Protein AF-0000000080770677 (afdb_homodimer)

Solvent-accessible surface area (backbone atoms only — not comparable to full-atom values): 28956 Å² total; per-residue (Å²): 110,49,81,38,77,68,38,96,75,40,26,32,32,39,39,75,54,50,72,69,50,50,70,29,84,78,42,31,62,56,50,53,49,45,28,56,68,29,32,24,31,37,36,45,66,43,87,73,50,76,67,52,49,50,55,54,42,46,74,69,13,48,62,37,59,55,87,62,64,89,27,30,35,90,91,40,54,39,28,30,29,37,14,67,39,67,55,94,89,34,68,68,24,43,53,79,64,57,64,48,60,33,37,57,56,59,30,42,88,75,48,47,42,28,42,34,39,36,38,72,39,58,36,98,61,61,48,30,41,37,36,28,33,18,39,56,52,44,70,67,47,55,68,68,56,53,61,71,44,60,91,26,35,28,36,16,27,51,66,47,61,38,60,38,46,77,86,47,44,69,35,25,47,49,56,47,49,53,51,42,45,69,76,49,49,65,29,79,41,57,29,65,43,68,40,84,74,70,68,44,56,24,37,55,78,30,53,56,34,39,77,42,37,56,94,47,56,62,68,56,24,49,51,50,37,52,49,52,44,54,60,55,64,33,68,93,56,41,45,73,45,75,70,46,66,20,29,32,39,37,31,32,16,70,46,30,30,34,24,35,47,71,58,50,88,95,58,49,43,30,33,41,34,34,38,19,28,61,64,129,110,48,81,39,79,69,37,98,76,40,26,31,32,39,42,75,54,51,73,70,50,50,71,29,83,79,41,32,63,56,51,54,49,47,28,56,69,27,33,24,32,38,35,45,64,44,88,72,52,75,67,52,50,50,53,54,41,48,73,69,14,46,63,38,59,54,89,62,64,90,28,31,35,90,92,40,56,39,29,31,30,39,15,68,39,67,55,94,89,34,68,70,24,42,54,80,65,55,63,48,60,32,38,56,56,60,29,41,90,74,47,47,42,28,41,34,41,35,38,71,40,58,36,98,62,61,47,31,40,37,35,27,33,19,40,55,51,43,70,68,49,54,68,68,56,55,62,71,45,61,92,26,35,29,36,16,28,51,66,48,60,37,63,38,45,77,86,48,44,68,35,27,46,48,56,46,49,52,52,42,46,69,76,51,47,66,29,78,42,57,32,67,44,68,40,82,74,70,67,44,56,23,37,54,79,31,52,57,36,40,77,43,36,55,96,46,57,63,69,57,25,49,51,51,36,52,49,50,44,53,62,54,64,33,69,94,59,40,45,72,43,73,70,49,65,22,28,33,40,37,33,31,16,70,44,30,30,33,25,33,47,70,58,49,90,93,58,49,42,30,33,41,34,34,38,20,30,61,64,130

Secondary structure (DSSP, 8-state):
-EEEE-SSSS-EEEES--HHHHHSTTTHHHHHHHHHHHSEEEE-S----HHHHHHHHHHHSEEE--S-GGGB-SS-TTEEEEE--EETTEESSBSSTT-S-B-TTTTSSS--SEEEEEEEE--SSS--EEEEEHHHHHHHS-HHHHHHHTT-EEEE-SGGGPBP-GGGTT-BHHHHHHHHHHHS--EEEESEEE-TTT--EEE---TTTEEEETTS-HHHHHHHHHHHHHHHH-GGG-EEE---TT-EEEEETTTEEEEEPPPPTT---EEEEEEEEPP-/-EEEE-SSSS-EEEES--HHHHHSTTTHHHHHHHHHHHSEEEE-S----HHHHHHHHHHHSEEE--S-GGGB-SS-TTEEEEE--EETTEESSBSSTT-S-B-TTTTSSS--SEEEEEEEE--SSS--EEEEEHHHHHHHS-HHHHHHHTT-EEEE-SGGGPBP-GGGTT-BHHHHHHHHHHHS--EEEESEEE-TTT--EEE---TTTEEEETTS-HHHHHHHHHHHHHHHH-GGG-EEE---TT-EEEEETTTEEEEEPPPPTT---EEEEEEEEPP-

Structure (mmCIF, N/CA/C/O backbone):
data_AF-0000000080770677-model_v1
#
loop_
_entity.id
_entity.type
_entity.pdbx_description
1 polymer 'Probable taurine dioxygenase'
#
loop_
_atom_site.group_PDB
_atom_site.id
_atom_site.type_symbol
_atom_site.label_atom_id
_atom_site.label_alt_id
_atom_site.label_comp_id
_atom_site.label_asym_id
_atom_site.label_entity_id
_atom_site.label_seq_id
_atom_site.pdbx_PDB_ins_code
_atom_site.Cartn_x
_atom_site.Cartn_y
_atom_site.Cartn_z
_atom_site.occupancy
_atom_site.B_iso_or_equiv
_atom_site.auth_seq_id
_atom_site.auth_comp_id
_atom_site.auth_asym_id
_atom_site.auth_atom_id
_atom_site.pdbx_PDB_model_num
ATOM 1 N N . MET A 1 1 ? 3 47.375 15.008 1 80.5 1 MET A N 1
ATOM 2 C CA . MET A 1 1 ? 2.535 46.031 15.344 1 80.5 1 MET A CA 1
ATOM 3 C C . MET A 1 1 ? 1.021 45.938 15.195 1 80.5 1 MET A C 1
ATOM 5 O O . MET A 1 1 ? 0.28 46.781 15.703 1 80.5 1 MET A O 1
ATOM 9 N N . ARG A 1 2 ? 0.581 44.969 14.328 1 88 2 ARG A N 1
ATOM 10 C CA . ARG A 1 2 ? -0.854 44.844 14.102 1 88 2 ARG A CA 1
ATOM 11 C C . ARG A 1 2 ? -1.227 43.375 13.875 1 88 2 ARG A C 1
ATOM 13 O O . ARG A 1 2 ? -0.541 42.656 13.141 1 88 2 ARG A O 1
ATOM 20 N N . PHE A 1 3 ? -2.203 43.031 14.609 1 91.75 3 PHE A N 1
ATOM 21 C CA . PHE A 1 3 ? -2.838 41.75 14.312 1 91.75 3 PHE A CA 1
ATOM 22 C C . PHE A 1 3 ? -3.947 41.906 13.281 1 91.75 3 PHE A C 1
ATOM 24 O O . PHE A 1 3 ? -4.781 42.812 13.398 1 91.75 3 PHE A O 1
ATOM 31 N N . ASN A 1 4 ? -3.904 41.094 12.242 1 94.12 4 ASN A N 1
ATOM 32 C CA . ASN A 1 4 ? -4.93 41.125 11.203 1 94.12 4 ASN A CA 1
ATOM 33 C C . ASN A 1 4 ? -5.488 39.719 10.945 1 94.12 4 ASN A C 1
ATOM 35 O O . ASN A 1 4 ? -4.727 38.781 10.797 1 94.12 4 ASN A O 1
ATOM 39 N N . PRO A 1 5 ? -6.801 39.688 10.906 1 94.25 5 PRO A N 1
ATOM 40 C CA . PRO A 1 5 ? -7.355 38.406 10.531 1 94.25 5 PRO A CA 1
ATOM 41 C C . PRO A 1 5 ? -6.93 37.969 9.133 1 94.25 5 PRO A C 1
ATOM 43 O O . PRO A 1 5 ? -6.828 38.781 8.219 1 94.25 5 PRO A O 1
ATOM 46 N N . LEU A 1 6 ? -6.598 36.688 8.945 1 94.69 6 LEU A N 1
ATOM 47 C CA . LEU A 1 6 ? -6.148 36.156 7.664 1 94.69 6 LEU A CA 1
ATOM 48 C C . LEU A 1 6 ? -7.328 35.656 6.844 1 94.69 6 LEU A C 1
ATOM 50 O O . LEU A 1 6 ? -7.402 35.906 5.637 1 94.69 6 LEU A O 1
ATOM 54 N N . PHE A 1 7 ? -8.164 34.938 7.445 1 93.38 7 PHE A N 1
ATOM 55 C CA . PHE A 1 7 ? -9.305 34.25 6.84 1 93.38 7 PHE A CA 1
ATOM 56 C C . PHE A 1 7 ? -10.461 34.156 7.828 1 93.38 7 PHE A C 1
ATOM 58 O O . PHE A 1 7 ? -10.242 34.125 9.039 1 93.38 7 PHE A O 1
ATOM 65 N N . PRO A 1 8 ? -11.672 34.125 7.383 1 93.62 8 PRO A N 1
ATOM 66 C CA . PRO A 1 8 ? -12.82 34.125 8.297 1 93.62 8 PRO A CA 1
ATOM 67 C C . PRO A 1 8 ? -12.805 32.969 9.289 1 93.62 8 PRO A C 1
ATOM 69 O O . PRO A 1 8 ? -13.258 33.125 10.43 1 93.62 8 PRO A O 1
ATOM 72 N N . THR A 1 9 ? -12.273 31.875 8.922 1 95.81 9 THR A N 1
ATOM 73 C CA . THR A 1 9 ? -12.453 30.688 9.758 1 95.81 9 THR A CA 1
ATOM 74 C C . THR A 1 9 ? -11.141 30.297 10.445 1 95.81 9 THR A C 1
ATOM 76 O O . THR A 1 9 ? -11.117 29.438 11.32 1 95.81 9 THR A O 1
ATOM 79 N N . ILE A 1 10 ? -9.984 30.984 9.977 1 97.94 10 ILE A N 1
ATOM 80 C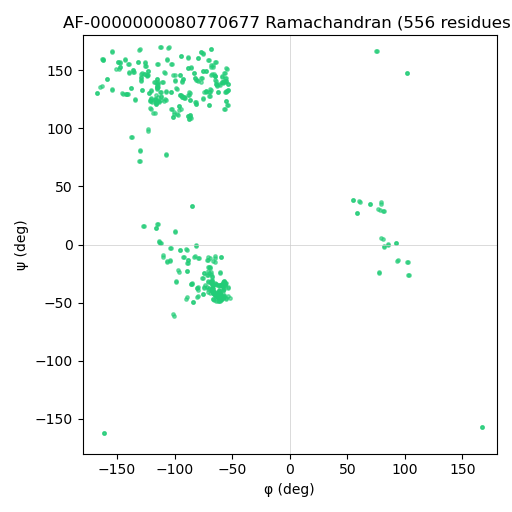 CA . ILE A 1 10 ? -8.734 30.516 10.555 1 97.94 10 ILE A CA 1
ATOM 81 C C . ILE A 1 10 ? -7.637 31.547 10.32 1 97.94 10 ILE A C 1
ATOM 83 O O . ILE A 1 10 ? -7.578 32.188 9.258 1 97.94 10 ILE A O 1
ATOM 87 N N . GLY A 1 11 ? -6.879 31.781 11.359 1 98.12 11 GLY A N 1
ATOM 88 C CA . GLY A 1 11 ? -5.594 32.406 11.164 1 98.12 11 GLY A CA 1
ATOM 89 C C . GLY A 1 11 ? -5.602 33.906 11.508 1 98.12 11 GLY A C 1
ATOM 90 O O . GLY A 1 11 ? -6.625 34.562 11.367 1 98.12 11 GLY A O 1
ATOM 91 N N . THR A 1 12 ? -4.559 34.344 11.953 1 97.69 12 THR A N 1
ATOM 92 C CA . THR A 1 12 ? -4.25 35.75 12.18 1 97.69 12 THR A CA 1
ATOM 93 C C . THR A 1 12 ? -2.809 36.062 11.781 1 97.69 12 THR A C 1
ATOM 95 O O . THR A 1 12 ? -1.955 35.188 11.789 1 97.69 12 THR A O 1
ATOM 98 N N . GLU A 1 13 ? -2.6 37.25 11.328 1 97.25 13 GLU A N 1
ATOM 99 C CA . GLU A 1 13 ? -1.287 37.688 10.875 1 97.25 13 GLU A CA 1
ATOM 100 C C . GLU A 1 13 ? -0.739 38.781 11.773 1 97.25 13 GLU A C 1
ATOM 102 O O . GLU A 1 13 ? -1.49 39.656 12.227 1 97.25 13 GLU A O 1
ATOM 107 N N . LEU A 1 14 ? 0.5 38.688 12.062 1 96.62 14 LEU A N 1
ATOM 108 C CA . LEU A 1 14 ? 1.228 39.75 12.773 1 96.62 14 LEU A CA 1
ATOM 109 C C . LEU A 1 14 ? 2.318 40.344 11.898 1 96.62 14 LEU A C 1
ATOM 111 O O . LEU A 1 14 ? 3.119 39.594 11.305 1 96.62 14 LEU A O 1
ATOM 115 N N . THR A 1 15 ? 2.326 41.656 11.781 1 94.88 15 THR A N 1
ATOM 116 C CA . THR A 1 15 ? 3.33 42.375 10.992 1 94.88 15 THR A CA 1
ATOM 117 C C . THR A 1 15 ? 4.016 43.438 11.828 1 94.88 15 THR A C 1
ATOM 119 O O . THR A 1 15 ? 3.504 43.844 12.875 1 94.88 15 THR A O 1
ATOM 122 N N . GLY A 1 16 ? 5.207 43.812 11.414 1 92.75 16 GLY A N 1
ATOM 123 C CA . GLY A 1 16 ? 5.883 44.969 12.008 1 92.75 16 GLY A CA 1
ATOM 124 C C . GLY A 1 16 ? 6.574 44.656 13.32 1 92.75 16 GLY A C 1
ATOM 125 O O . GLY A 1 16 ? 6.621 45.469 14.219 1 92.75 16 GLY A O 1
ATOM 126 N N . VAL A 1 17 ? 6.988 43.438 13.445 1 95 17 VAL A N 1
ATOM 127 C CA . VAL A 1 17 ? 7.645 43.031 14.688 1 95 17 VAL A CA 1
ATOM 128 C C . VAL A 1 17 ? 9.008 42.438 14.383 1 95 17 VAL A C 1
ATOM 130 O O . VAL A 1 17 ? 9.242 41.906 13.281 1 95 17 VAL A O 1
ATOM 133 N N . THR A 1 18 ? 9.852 42.562 15.375 1 93.44 18 THR A N 1
ATOM 134 C CA . THR A 1 18 ? 11.156 41.906 15.32 1 93.44 18 THR A CA 1
ATOM 135 C C . THR A 1 18 ? 11.195 40.688 16.234 1 93.44 18 THR A C 1
ATOM 137 O O . THR A 1 18 ? 10.266 40.438 17 1 93.44 18 THR A O 1
ATOM 140 N N . PHE A 1 19 ? 12.234 39.938 16.062 1 94.38 19 PHE A N 1
ATOM 141 C CA . PHE A 1 19 ? 12.477 38.812 16.938 1 94.38 19 PHE A CA 1
ATOM 142 C C . PHE A 1 19 ? 12.43 39.219 18.406 1 94.38 19 PHE A C 1
ATOM 144 O O . PHE A 1 19 ? 11.781 38.531 19.219 1 94.38 19 PHE A O 1
ATOM 151 N N . ASN A 1 20 ? 13.07 40.281 18.688 1 92.88 20 ASN A N 1
ATOM 152 C CA . ASN A 1 20 ? 13.141 40.75 20.078 1 92.88 20 ASN A CA 1
ATOM 153 C C . ASN A 1 20 ? 11.773 41.188 20.578 1 92.88 20 ASN A C 1
ATOM 155 O O . ASN A 1 20 ? 11.453 41 21.766 1 92.88 20 ASN A O 1
ATOM 159 N N . ASP A 1 21 ? 11.008 41.75 19.672 1 93.25 21 ASP A N 1
ATOM 160 C CA . ASP A 1 21 ? 9.656 42.125 20.062 1 93.25 21 ASP A CA 1
ATOM 161 C C . ASP A 1 21 ? 8.836 40.906 20.484 1 93.25 21 ASP A C 1
ATOM 163 O O . ASP A 1 21 ? 8.125 40.969 21.484 1 93.25 21 ASP A O 1
ATOM 167 N N . ILE A 1 22 ? 8.984 39.875 19.766 1 92.62 22 ILE A N 1
ATOM 168 C CA . ILE A 1 22 ? 8.195 38.656 19.938 1 92.62 22 ILE A CA 1
ATOM 169 C C . ILE A 1 22 ? 8.555 38 21.266 1 92.62 22 ILE A C 1
ATOM 171 O O . ILE A 1 22 ? 7.684 37.469 21.953 1 92.62 22 ILE A O 1
ATOM 175 N N . LEU A 1 23 ? 9.781 38.125 21.625 1 91.25 23 LEU A N 1
ATOM 176 C CA . LEU A 1 23 ? 10.25 37.438 22.844 1 91.25 23 LEU A CA 1
ATOM 177 C C . LEU A 1 23 ? 9.906 38.25 24.078 1 91.25 23 LEU A C 1
ATOM 179 O O . LEU A 1 23 ? 10.031 37.75 25.203 1 91.25 23 LEU A O 1
ATOM 183 N N . SER A 1 24 ? 9.492 39.406 23.828 1 90.88 24 SER A N 1
ATOM 184 C CA . SER A 1 24 ? 9.227 40.281 24.969 1 90.88 24 SER A CA 1
ATOM 185 C C . SER A 1 24 ? 8.016 39.781 25.766 1 90.88 24 SER A C 1
ATOM 187 O O . SER A 1 24 ? 7.09 39.188 25.188 1 90.88 24 SER A O 1
ATOM 189 N N . ASP A 1 25 ? 8.016 40.125 27 1 91 25 ASP A N 1
ATOM 190 C CA . ASP A 1 25 ? 6.934 39.719 27.906 1 91 25 ASP A CA 1
ATOM 191 C C . ASP A 1 25 ? 5.648 40.469 27.578 1 91 25 ASP A C 1
ATOM 193 O O . ASP A 1 25 ? 4.559 40.062 27.984 1 91 25 ASP A O 1
ATOM 197 N N . ALA A 1 26 ? 5.855 41.5 26.906 1 90.88 26 ALA A N 1
ATOM 198 C CA . ALA A 1 26 ? 4.691 42.344 26.578 1 90.88 26 ALA A CA 1
ATOM 199 C C . ALA A 1 26 ? 3.92 41.75 25.406 1 90.88 26 ALA A C 1
ATOM 201 O O . ALA A 1 26 ? 2.686 41.75 25.391 1 90.88 26 ALA A O 1
ATOM 202 N N . LEU A 1 27 ? 4.602 41.219 24.422 1 93 27 LEU A N 1
ATOM 203 C CA . LEU A 1 27 ? 3.945 40.844 23.172 1 93 27 LEU A CA 1
ATOM 204 C C . LEU A 1 27 ? 3.643 39.344 23.156 1 93 27 LEU A C 1
ATOM 206 O O . LEU A 1 27 ? 2.613 38.906 22.609 1 93 27 LEU A O 1
ATOM 210 N N . PHE A 1 28 ? 4.422 38.531 23.766 1 94.56 28 PHE A N 1
ATOM 211 C CA . PHE A 1 28 ? 4.324 37.094 23.594 1 94.56 28 PHE A CA 1
ATOM 212 C C . PHE A 1 28 ? 2.967 36.594 24.078 1 94.56 28 PHE A C 1
ATOM 214 O O . PHE A 1 28 ? 2.328 35.781 23.391 1 94.56 28 PHE A O 1
ATOM 221 N N . PRO A 1 29 ? 2.502 37.031 25.25 1 94.38 29 PRO A N 1
ATOM 222 C CA . PRO A 1 29 ? 1.19 36.562 25.672 1 94.38 29 PRO A CA 1
ATOM 223 C C . PRO A 1 29 ? 0.093 36.844 24.656 1 94.38 29 PRO A C 1
ATOM 225 O O . PRO A 1 29 ? -0.833 36.031 24.5 1 94.38 29 PRO A O 1
ATOM 228 N N . GLU A 1 30 ? 0.186 37.906 23.953 1 94.56 30 GLU A N 1
ATOM 229 C CA . GLU A 1 30 ? -0.789 38.219 22.922 1 94.56 30 GLU A CA 1
ATOM 230 C C . GLU A 1 30 ? -0.667 37.281 21.719 1 94.56 30 GLU A C 1
ATOM 232 O O . GLU A 1 30 ? -1.675 36.875 21.141 1 94.56 30 GLU A O 1
ATOM 237 N N . LEU A 1 31 ? 0.555 36.938 21.406 1 95.25 31 LEU A N 1
ATOM 238 C CA . LEU A 1 31 ? 0.807 36.031 20.328 1 95.25 31 LEU A CA 1
ATOM 239 C C . LEU A 1 31 ? 0.255 34.625 20.656 1 95.25 31 LEU A C 1
ATOM 241 O O . LEU A 1 31 ? -0.402 34 19.812 1 95.25 31 LEU A O 1
ATOM 245 N N . ASP A 1 32 ? 0.579 34.25 21.797 1 95.25 32 ASP A N 1
ATOM 246 C CA . ASP A 1 32 ? 0.109 32.969 22.266 1 95.25 32 ASP A CA 1
ATOM 247 C C . ASP A 1 32 ? -1.416 32.875 22.25 1 95.25 32 ASP A C 1
ATOM 249 O O . ASP A 1 32 ? -1.993 31.906 21.781 1 95.25 32 ASP A O 1
ATOM 253 N N . HIS A 1 33 ? -2.01 33.906 22.75 1 95.31 33 HIS A N 1
ATOM 254 C CA . HIS A 1 33 ? -3.467 33.969 22.766 1 95.31 33 HIS A CA 1
ATOM 255 C C . HIS A 1 33 ? -4.035 33.969 21.344 1 95.31 33 HIS A C 1
ATOM 257 O O . HIS A 1 33 ? -5.012 33.25 21.078 1 95.31 33 HIS A O 1
ATOM 263 N N . ALA A 1 34 ? -3.406 34.719 20.438 1 95.81 34 ALA A N 1
ATOM 264 C CA . ALA A 1 34 ? -3.855 34.75 19.047 1 95.81 34 ALA A CA 1
ATOM 265 C C . ALA A 1 34 ? -3.783 33.375 18.391 1 95.81 34 ALA A C 1
ATOM 267 O O . ALA A 1 34 ? -4.715 32.969 17.703 1 95.81 34 ALA A O 1
ATOM 268 N N . LEU A 1 35 ? -2.736 32.688 18.625 1 97.06 35 LEU A N 1
ATOM 269 C CA . LEU A 1 35 ? -2.57 31.328 18.094 1 97.06 35 LEU A CA 1
ATOM 270 C C . LEU A 1 35 ? -3.656 30.406 18.625 1 97.06 35 LEU A C 1
ATOM 272 O O . LEU A 1 35 ? -4.312 29.703 17.844 1 97.06 35 LEU A O 1
ATOM 276 N N . ARG A 1 36 ? -3.875 30.422 19.891 1 96.44 36 ARG A N 1
ATOM 277 C CA . ARG A 1 36 ? -4.828 29.531 20.531 1 96.44 36 ARG A CA 1
ATOM 278 C C . ARG A 1 36 ? -6.25 29.812 20.062 1 96.44 36 ARG A C 1
ATOM 280 O O . ARG A 1 36 ? -7.035 28.875 19.859 1 96.44 36 ARG A O 1
ATOM 287 N N . GLN A 1 37 ? -6.5 31.031 19.797 1 95.19 37 GLN A N 1
ATOM 288 C CA . GLN A 1 37 ? -7.863 31.422 19.438 1 95.19 37 GLN A CA 1
ATOM 289 C C . GLN A 1 37 ? -8.117 31.219 17.938 1 95.19 37 GLN A C 1
ATOM 291 O O . GLN A 1 37 ? -9.219 30.875 17.531 1 95.19 37 GLN A O 1
ATOM 296 N N . HIS A 1 38 ? -7.055 31.422 17.125 1 97.56 38 HIS A N 1
ATOM 297 C CA . HIS A 1 38 ? -7.281 31.469 15.688 1 97.56 38 HIS A CA 1
ATOM 298 C C . HIS A 1 38 ? -6.641 30.281 14.992 1 97.56 38 HIS A C 1
ATOM 300 O O . HIS A 1 38 ? -6.695 30.172 13.766 1 97.56 38 HIS A O 1
ATOM 306 N N . GLN A 1 39 ? -6.027 29.391 15.641 1 98.56 39 GLN A N 1
ATOM 307 C CA . GLN A 1 39 ? -5.57 28.078 15.195 1 98.56 39 GLN A CA 1
ATOM 308 C C . GLN A 1 39 ? -4.305 28.203 14.359 1 98.56 39 GLN A C 1
ATOM 310 O O . GLN A 1 39 ? -3.547 27.234 14.227 1 98.56 39 GLN A O 1
ATOM 315 N N . LEU A 1 40 ? -4.055 29.344 13.734 1 98.75 40 LEU A N 1
ATOM 316 C CA . LEU A 1 40 ? -2.91 29.625 12.875 1 98.75 40 LEU A CA 1
ATOM 317 C C . LEU A 1 40 ? -2.416 31.047 13.07 1 98.75 40 LEU A C 1
ATOM 319 O O . LEU A 1 40 ? -3.215 31.984 13.078 1 98.75 40 LEU A O 1
ATOM 323 N N . LEU A 1 41 ? -1.146 31.203 13.281 1 98.56 41 LEU A N 1
ATOM 324 C CA . LEU A 1 41 ? -0.491 32.5 13.383 1 98.56 41 LEU A CA 1
ATOM 325 C C . LEU A 1 41 ? 0.603 32.656 12.328 1 98.56 41 LEU A C 1
ATOM 327 O O . LEU A 1 41 ? 1.484 31.781 12.227 1 98.56 41 LEU A O 1
ATOM 331 N N . VAL A 1 42 ? 0.473 33.688 11.555 1 98.5 42 VAL A N 1
ATOM 332 C CA . VAL A 1 42 ? 1.479 34.031 10.555 1 98.5 42 VAL A CA 1
ATOM 333 C C . VAL A 1 42 ? 2.217 35.281 10.977 1 98.5 42 VAL A C 1
ATOM 335 O O . VAL A 1 42 ? 1.59 36.312 11.242 1 98.5 42 VAL A O 1
ATOM 338 N N . ILE A 1 43 ? 3.492 35.188 11.078 1 97.69 43 ILE A N 1
ATOM 339 C CA . ILE A 1 43 ? 4.32 36.375 11.344 1 97.69 43 ILE A CA 1
ATOM 340 C C . ILE A 1 43 ? 5.172 36.688 10.117 1 97.69 43 ILE A C 1
ATOM 342 O O . ILE A 1 43 ? 5.926 35.844 9.641 1 97.69 43 ILE A O 1
ATOM 346 N N . ARG A 1 44 ? 5.078 37.906 9.711 1 95.81 44 ARG A N 1
ATOM 347 C CA . ARG A 1 44 ? 5.707 38.281 8.453 1 95.81 44 ARG A CA 1
ATOM 348 C C . ARG A 1 44 ? 7.035 39 8.688 1 95.81 44 ARG A C 1
ATOM 350 O O . ARG A 1 44 ? 7.188 39.719 9.68 1 95.81 44 ARG A O 1
ATOM 357 N N . GLY A 1 45 ? 7.957 38.75 7.77 1 92.81 45 GLY A N 1
ATOM 358 C CA . GLY A 1 45 ? 9.125 39.625 7.613 1 92.81 45 GLY A CA 1
ATOM 359 C C . GLY A 1 45 ? 10.188 39.375 8.664 1 92.81 45 GLY A C 1
ATOM 360 O O . GLY A 1 45 ? 10.883 40.312 9.078 1 92.81 45 GLY A O 1
ATOM 361 N N . LEU A 1 46 ? 10.281 38.188 9.141 1 95.69 46 LEU A N 1
ATOM 362 C CA . LEU A 1 46 ? 11.305 37.875 10.125 1 95.69 46 LEU A CA 1
ATOM 363 C C . LEU A 1 46 ? 12.617 37.5 9.453 1 95.69 46 LEU A C 1
ATOM 365 O O . LEU A 1 46 ? 12.633 37.125 8.273 1 95.69 46 LEU A O 1
ATOM 369 N N . GLN A 1 47 ? 13.688 37.75 10.156 1 95.44 47 GLN A N 1
ATOM 370 C CA . GLN A 1 47 ? 15.016 37.25 9.82 1 95.44 47 GLN A CA 1
ATOM 371 C C . GLN A 1 47 ? 15.602 36.438 10.977 1 95.44 47 GLN A C 1
ATOM 373 O O . GLN A 1 47 ? 16.219 37 11.883 1 95.44 47 GLN A O 1
ATOM 378 N N . LEU A 1 48 ? 15.438 35.094 10.828 1 96.56 48 LEU A N 1
ATOM 379 C CA . LEU A 1 48 ? 15.781 34.25 11.969 1 96.56 48 LEU A CA 1
ATOM 380 C C . LEU A 1 48 ? 16.938 33.312 11.633 1 96.56 48 LEU A C 1
ATOM 382 O O . LEU A 1 48 ? 17 32.781 10.516 1 96.56 48 LEU A O 1
ATOM 386 N N . THR A 1 49 ? 17.797 33.188 12.617 1 94.56 49 THR A N 1
ATOM 387 C CA . THR A 1 49 ? 18.688 32.031 12.602 1 94.56 49 THR A CA 1
ATOM 388 C C . THR A 1 49 ? 17.969 30.781 13.102 1 94.56 49 THR A C 1
ATOM 390 O O . THR A 1 49 ? 16.906 30.875 13.719 1 94.56 49 THR A O 1
ATOM 393 N N . PRO A 1 50 ? 18.531 29.625 12.766 1 94.62 50 PRO A N 1
ATOM 394 C CA . PRO A 1 50 ? 17.922 28.406 13.32 1 94.62 50 PRO A CA 1
ATOM 395 C C . PRO A 1 50 ? 17.797 28.453 14.844 1 94.62 50 PRO A C 1
ATOM 397 O O . PRO A 1 50 ? 16.797 28 15.391 1 94.62 50 PRO A O 1
ATOM 400 N N . GLU A 1 51 ? 18.812 29.047 15.461 1 94.12 51 GLU A N 1
ATOM 401 C CA . GLU A 1 51 ? 18.781 29.156 16.922 1 94.12 51 GLU A CA 1
ATOM 402 C C . GLU A 1 51 ? 17.641 30.047 17.375 1 94.12 51 GLU A C 1
ATOM 404 O O . GLU A 1 51 ? 16.969 29.75 18.375 1 94.12 51 GLU A O 1
ATOM 409 N N . GLN A 1 52 ? 17.453 31.078 16.688 1 95.62 52 GLN A N 1
ATOM 410 C CA . GLN A 1 52 ? 16.375 32 17.047 1 95.62 52 GLN A CA 1
ATOM 411 C C . GLN A 1 52 ? 15.008 31.375 16.828 1 95.62 52 GLN A C 1
ATOM 413 O O . GLN A 1 52 ? 14.078 31.578 17.609 1 95.62 52 GLN A O 1
ATOM 418 N N . GLN A 1 53 ? 14.859 30.625 15.742 1 96.19 53 GLN A N 1
ATOM 419 C CA . GLN A 1 53 ? 13.617 29.891 15.516 1 96.19 53 GLN A CA 1
ATOM 420 C C . GLN A 1 53 ? 13.312 28.953 16.688 1 96.19 53 GLN A C 1
ATOM 422 O O . GLN A 1 53 ? 12.18 28.906 17.156 1 96.19 53 GLN A O 1
ATOM 427 N N . LEU A 1 54 ? 14.336 28.281 17.125 1 95.31 54 LEU A N 1
ATOM 428 C CA . LEU A 1 54 ? 14.164 27.328 18.219 1 95.31 54 LEU A CA 1
ATOM 429 C C . LEU A 1 54 ? 13.812 28.047 19.516 1 95.31 54 LEU A C 1
ATOM 431 O O . LEU A 1 54 ? 13.016 27.547 20.312 1 95.31 54 LEU A O 1
ATOM 435 N N . LEU A 1 55 ? 14.422 29.172 19.719 1 94.62 55 LEU A N 1
ATOM 436 C CA . LEU A 1 55 ? 14.094 29.953 20.906 1 94.62 55 LEU A CA 1
ATOM 437 C C . LEU A 1 55 ? 12.625 30.359 20.891 1 94.62 55 LEU A C 1
ATOM 439 O O . LEU A 1 55 ? 11.961 30.312 21.938 1 94.62 55 LEU A O 1
ATOM 443 N N . LEU A 1 56 ? 12.203 30.766 19.719 1 95 56 LEU A N 1
ATOM 444 C CA . LEU A 1 56 ? 10.789 31.109 19.594 1 95 56 LEU A CA 1
ATOM 445 C C . LEU A 1 56 ? 9.914 29.891 19.844 1 95 56 LEU A C 1
ATOM 447 O O . LEU A 1 56 ? 8.898 29.984 20.547 1 95 56 LEU A O 1
ATOM 451 N N . ALA A 1 57 ? 10.281 28.766 19.297 1 95.88 57 ALA A N 1
ATOM 452 C CA . ALA A 1 57 ? 9.531 27.531 19.484 1 95.88 57 ALA A CA 1
ATOM 453 C C . ALA A 1 57 ? 9.43 27.188 20.969 1 95.88 57 ALA A C 1
ATOM 455 O O . ALA A 1 57 ? 8.367 26.766 21.438 1 95.88 57 ALA A O 1
ATOM 456 N N . ARG A 1 58 ? 10.445 27.422 21.703 1 94.25 58 ARG A N 1
ATOM 457 C CA . ARG A 1 58 ? 10.508 27.078 23.125 1 94.25 58 ARG A CA 1
ATOM 458 C C . ARG A 1 58 ? 9.562 27.938 23.938 1 94.25 58 ARG A C 1
ATOM 460 O O . ARG A 1 58 ? 9.156 27.562 25.031 1 94.25 58 ARG A O 1
ATOM 467 N N . LYS A 1 59 ? 9.273 29.109 23.391 1 94.44 59 LYS A N 1
ATOM 468 C CA . LYS A 1 59 ? 8.305 29.953 24.078 1 94.44 59 LYS A CA 1
ATOM 469 C C . LYS A 1 59 ? 6.91 29.328 24.031 1 94.44 59 LYS A C 1
ATOM 471 O O . LYS A 1 59 ? 6.105 29.516 24.953 1 94.44 59 LYS A O 1
ATOM 476 N N . PHE A 1 60 ? 6.664 28.609 22.969 1 94.38 60 PHE A N 1
ATOM 477 C CA . PHE A 1 60 ? 5.344 28.016 22.797 1 94.38 60 PHE A CA 1
ATOM 478 C C . PHE A 1 60 ? 5.281 26.641 23.438 1 94.38 60 PHE A C 1
ATOM 480 O O . PHE A 1 60 ? 4.195 26.141 23.734 1 94.38 60 PHE A O 1
ATOM 487 N N . GLY A 1 61 ? 6.395 25.984 23.625 1 94.62 61 GLY A N 1
ATOM 488 C CA . GLY A 1 61 ? 6.484 24.656 24.172 1 94.62 61 GLY A CA 1
ATOM 489 C C . GLY A 1 61 ? 7.848 24.016 23.984 1 94.62 61 GLY A C 1
ATOM 490 O O . GLY A 1 61 ? 8.859 24.719 23.906 1 94.62 61 GLY A O 1
ATOM 491 N N . HIS A 1 62 ? 7.84 22.688 24.031 1 93.06 62 HIS A N 1
ATOM 492 C CA . HIS A 1 62 ? 9.094 21.953 23.938 1 93.06 62 HIS A CA 1
ATOM 493 C C . HIS A 1 62 ? 9.281 21.391 22.531 1 93.06 62 H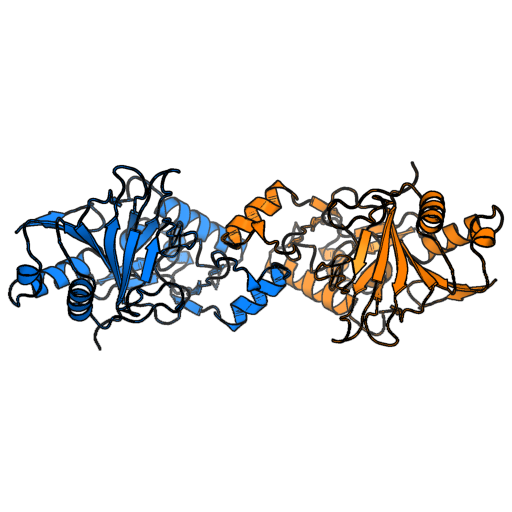IS A C 1
ATOM 495 O O . HIS A 1 62 ? 8.586 20.453 22.125 1 93.06 62 HIS A O 1
ATOM 501 N N . PRO A 1 63 ? 10.25 21.969 21.812 1 93 63 PRO A N 1
ATOM 502 C CA . PRO A 1 63 ? 10.531 21.375 20.484 1 93 63 PRO A CA 1
ATOM 503 C C . PRO A 1 63 ? 11.062 19.953 20.578 1 93 63 PRO A C 1
ATOM 505 O O . PRO A 1 63 ? 11.906 19.656 21.438 1 93 63 PRO A O 1
ATOM 508 N N . ILE A 1 64 ? 10.578 19.094 19.703 1 85.62 64 ILE A N 1
ATOM 509 C CA . ILE A 1 64 ? 11.016 17.703 19.703 1 85.62 64 ILE A CA 1
ATOM 510 C C . ILE A 1 64 ? 11.57 17.344 18.312 1 85.62 64 ILE A C 1
ATOM 512 O O . ILE A 1 64 ? 11.109 17.859 17.297 1 85.62 64 ILE A O 1
ATOM 516 N N . PRO A 1 65 ? 12.594 16.469 18.438 1 78.06 65 PRO A N 1
ATOM 517 C CA . PRO A 1 65 ? 13.164 16.062 17.141 1 78.06 65 PRO A CA 1
ATOM 518 C C . PRO A 1 65 ? 12.18 15.258 16.297 1 78.06 65 PRO A C 1
ATOM 520 O O . PRO A 1 65 ? 11.336 14.539 16.844 1 78.06 65 PRO A O 1
ATOM 523 N N . PHE A 1 66 ? 12.359 15.508 15.039 1 69.25 66 PHE A N 1
ATOM 524 C CA . PHE A 1 66 ? 11.594 14.711 14.086 1 69.25 66 PHE A CA 1
ATOM 525 C C . PHE A 1 66 ? 12.07 13.258 14.102 1 69.25 66 PHE A C 1
ATOM 527 O O . PHE A 1 66 ? 13.258 12.992 14.32 1 69.25 66 PHE A O 1
ATOM 534 N N . VAL A 1 67 ? 11.242 12.391 13.914 1 59.31 67 VAL A N 1
ATOM 535 C CA . VAL A 1 67 ? 11.5 10.969 14.062 1 59.31 67 VAL A CA 1
ATOM 536 C C . VAL A 1 67 ? 12.578 10.531 13.07 1 59.31 67 VAL A C 1
ATOM 538 O O . VAL A 1 67 ? 13.438 9.711 13.406 1 59.31 67 VAL A O 1
ATOM 541 N N . MET A 1 68 ? 12.5 11.086 11.867 1 62.41 68 MET A N 1
ATOM 542 C CA . MET A 1 68 ? 13.492 10.711 10.867 1 62.41 68 MET A CA 1
ATOM 543 C C . MET A 1 68 ? 14.727 11.602 10.961 1 62.41 68 MET A C 1
ATOM 545 O O . MET A 1 68 ? 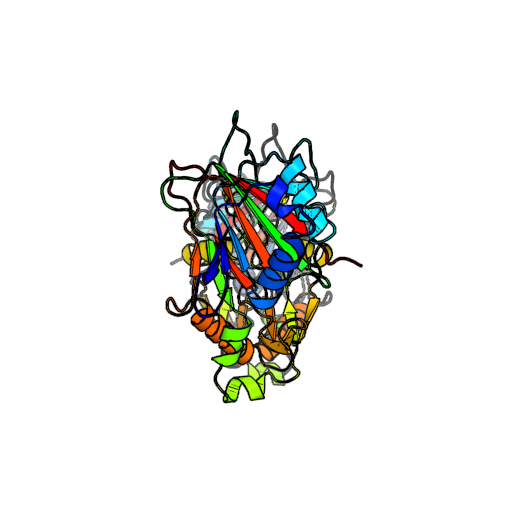14.719 12.727 10.461 1 62.41 68 MET A O 1
ATOM 549 N N . SER A 1 69 ? 15.766 11.078 11.375 1 67.62 69 SER A N 1
ATOM 550 C CA . SER A 1 69 ? 16.953 11.844 11.719 1 67.62 69 SER A CA 1
ATOM 551 C C . SER A 1 69 ? 17.641 12.391 10.469 1 67.62 69 SER A C 1
ATOM 553 O O . SER A 1 69 ? 18.328 13.414 10.523 1 67.62 69 SER A O 1
ATOM 555 N N . ARG A 1 70 ? 17.453 11.727 9.391 1 64.69 70 ARG A N 1
ATOM 556 C CA . ARG A 1 70 ? 18.172 12.094 8.172 1 64.69 70 ARG A CA 1
ATOM 557 C C . ARG A 1 70 ? 17.75 13.484 7.695 1 64.69 70 ARG A C 1
ATOM 559 O O . ARG A 1 70 ? 18.453 14.109 6.906 1 64.69 70 ARG A O 1
ATOM 566 N N . TYR A 1 71 ? 16.719 13.984 8.273 1 72.25 71 TYR A N 1
ATOM 567 C CA . TYR A 1 71 ? 16.234 15.258 7.766 1 72.25 71 TYR A CA 1
ATOM 568 C C . TYR A 1 71 ? 16.391 16.359 8.805 1 72.25 71 TYR A C 1
ATOM 570 O O . TYR A 1 71 ? 15.805 17.438 8.672 1 72.25 71 TYR A O 1
ATOM 578 N N . HIS A 1 72 ? 17.188 16.062 9.695 1 80.25 72 HIS A N 1
ATOM 579 C CA . HIS A 1 72 ? 17.484 17.047 10.727 1 80.25 72 HIS A CA 1
ATOM 580 C C . HIS A 1 72 ? 18.422 18.125 10.211 1 80.25 72 HIS A C 1
ATOM 582 O O . HIS A 1 72 ? 19.312 17.844 9.414 1 80.25 72 HIS A O 1
ATOM 588 N N . HIS A 1 73 ? 18.109 19.25 10.703 1 84.88 73 HIS A N 1
ATOM 589 C CA . HIS A 1 73 ? 19.141 20.266 10.578 1 84.88 73 HIS A CA 1
ATOM 590 C C . HIS A 1 73 ? 20.469 19.797 11.172 1 84.88 73 HIS A C 1
ATOM 592 O O . HIS A 1 73 ? 20.484 19.188 12.242 1 84.88 73 HIS A O 1
ATOM 598 N N . PRO A 1 74 ? 21.484 19.984 10.43 1 81.19 74 PRO A N 1
ATOM 599 C CA . PRO A 1 74 ? 22.766 19.422 10.867 1 81.19 74 PRO A CA 1
ATOM 600 C C . PRO A 1 74 ? 23.172 19.891 12.258 1 81.19 74 PRO A C 1
ATOM 602 O O . PRO A 1 74 ? 23.734 19.125 13.031 1 81.19 74 PRO A O 1
ATOM 605 N N . ASP A 1 75 ? 22.875 21.109 12.648 1 85.56 75 ASP A N 1
ATOM 606 C CA . ASP A 1 75 ? 23.344 21.672 13.914 1 85.56 75 ASP A CA 1
ATOM 607 C C . ASP A 1 75 ? 22.219 21.703 14.953 1 85.56 75 ASP A C 1
ATOM 609 O O . ASP A 1 75 ? 22.484 21.891 16.141 1 85.56 75 ASP A O 1
ATOM 613 N N . HIS A 1 76 ? 21.031 21.516 14.477 1 89.69 76 HIS A N 1
ATOM 614 C CA . HIS A 1 76 ? 19.859 21.594 15.359 1 89.69 76 HIS A CA 1
ATOM 615 C C . HIS A 1 76 ? 18.875 20.469 15.078 1 89.69 76 HIS A C 1
ATOM 617 O O . HIS A 1 76 ? 17.891 20.656 14.359 1 89.69 76 HIS A O 1
ATOM 623 N N . PRO A 1 77 ? 19 19.391 15.781 1 85.25 77 PRO A N 1
ATOM 624 C CA . PRO A 1 77 ? 18.203 18.203 15.492 1 85.25 77 PRO A CA 1
ATOM 625 C C . PRO A 1 77 ? 16.703 18.406 15.719 1 85.25 77 PRO A C 1
ATOM 627 O O . PRO A 1 77 ? 15.883 17.656 15.188 1 85.25 77 PRO A O 1
ATOM 630 N N . GLU A 1 78 ? 16.375 19.422 16.391 1 89.94 78 GLU A N 1
ATOM 631 C CA . GLU A 1 78 ? 14.969 19.688 16.641 1 89.94 78 GLU A CA 1
ATOM 632 C C . GLU A 1 78 ? 14.305 20.312 15.414 1 89.94 78 GLU A C 1
ATOM 634 O O . GLU A 1 78 ? 13.07 20.391 15.344 1 89.94 78 GLU A O 1
ATOM 639 N N . LEU A 1 79 ? 15.164 20.703 14.5 1 91.75 79 LEU A N 1
ATOM 640 C CA . LEU A 1 79 ? 14.633 21.266 13.258 1 91.75 79 LEU A CA 1
ATOM 641 C C . LEU A 1 79 ? 14.719 20.25 12.125 1 91.75 79 LEU A C 1
ATOM 643 O O . LEU A 1 79 ? 15.766 19.641 11.914 1 91.75 79 LEU A O 1
ATOM 647 N N . MET A 1 80 ? 13.641 20.125 11.469 1 90.12 80 MET A N 1
ATOM 648 C CA . MET A 1 80 ? 13.602 19.344 10.234 1 90.12 80 MET A CA 1
ATOM 649 C C . MET A 1 80 ? 13.672 20.266 9.016 1 90.12 80 MET A C 1
ATOM 651 O O . MET A 1 80 ? 13.031 21.312 8.992 1 90.12 80 MET A O 1
ATOM 655 N N . ILE A 1 81 ? 14.391 19.844 8.008 1 89.75 81 ILE A N 1
ATOM 656 C CA . ILE A 1 81 ? 14.484 20.609 6.77 1 89.75 81 ILE A CA 1
ATOM 657 C C . ILE A 1 81 ? 13.555 20 5.719 1 89.75 81 ILE A C 1
ATOM 659 O O . ILE A 1 81 ? 13.742 18.859 5.301 1 89.75 81 ILE A O 1
ATOM 663 N N . SER A 1 82 ? 12.547 20.688 5.363 1 90.44 82 SER A N 1
ATOM 664 C CA . SER A 1 82 ? 11.719 20.359 4.211 1 90.44 82 SER A CA 1
ATOM 665 C C . SER A 1 82 ? 12.172 21.125 2.973 1 90.44 82 SER A C 1
ATOM 667 O O . SER A 1 82 ? 12.102 22.359 2.943 1 90.44 82 SER A O 1
ATOM 669 N N . SER A 1 83 ? 12.609 20.391 2.012 1 91.75 83 SER A N 1
ATOM 670 C CA . SER A 1 83 ? 13.227 21.062 0.868 1 91.75 83 SER A CA 1
ATOM 671 C C . SER A 1 83 ? 13.219 20.156 -0.365 1 91.75 83 SER A C 1
ATOM 673 O O . SER A 1 83 ? 13.398 18.953 -0.258 1 91.75 83 SER A O 1
ATOM 675 N N . ASN A 1 84 ? 13 20.781 -1.534 1 90.31 84 ASN A N 1
ATOM 676 C CA . ASN A 1 84 ? 13.18 20.062 -2.783 1 90.31 84 ASN A CA 1
ATOM 677 C C . ASN A 1 84 ? 14.531 20.375 -3.424 1 90.31 84 ASN A C 1
ATOM 679 O O . ASN A 1 84 ? 14.766 20.031 -4.586 1 90.31 84 ASN A O 1
ATOM 683 N N . GLU A 1 85 ? 15.305 21.016 -2.66 1 90.31 85 GLU A N 1
ATOM 684 C CA . GLU A 1 85 ? 16.609 21.422 -3.18 1 90.31 85 GLU A CA 1
ATOM 685 C C . GLU A 1 85 ? 17.609 20.281 -3.09 1 90.31 85 GLU A C 1
ATOM 687 O O . GLU A 1 85 ? 17.531 19.438 -2.191 1 90.31 85 GLU A O 1
ATOM 692 N N . VAL A 1 86 ? 18.469 20.219 -4.113 1 86.81 86 VAL A N 1
ATOM 693 C CA . VAL A 1 86 ? 19.578 19.281 -4.137 1 86.81 86 VAL A CA 1
ATOM 694 C C . VAL A 1 86 ? 20.906 20.031 -4.133 1 86.81 86 VAL A C 1
ATOM 696 O O . VAL A 1 86 ? 21.094 20.969 -4.914 1 86.81 86 VAL A O 1
ATOM 699 N N . LYS A 1 87 ? 21.703 19.766 -3.141 1 83 87 LYS A N 1
ATOM 700 C CA . LYS A 1 87 ? 23.047 20.344 -3.051 1 83 87 LYS A CA 1
ATOM 701 C C . LYS A 1 87 ? 24.109 19.266 -3.184 1 83 87 LYS A C 1
ATOM 703 O O . LYS A 1 87 ? 24.125 18.281 -2.432 1 83 87 LYS A O 1
ATOM 708 N N . ASP A 1 88 ? 24.984 19.438 -4.156 1 84.62 88 ASP A N 1
ATOM 709 C CA . ASP A 1 88 ? 26.062 18.5 -4.422 1 84.62 88 ASP A CA 1
ATOM 710 C C . ASP A 1 88 ? 25.531 17.078 -4.629 1 84.62 88 ASP A C 1
ATOM 712 O O . ASP A 1 88 ? 26.031 16.125 -4.043 1 84.62 88 ASP A O 1
ATOM 716 N N . GLY A 1 89 ? 24.406 17 -5.285 1 79.06 89 GLY A N 1
ATOM 717 C CA . GLY A 1 89 ? 23.828 15.711 -5.645 1 79.06 89 GLY A CA 1
ATOM 718 C C . GLY A 1 89 ? 23.047 15.07 -4.512 1 79.06 89 GLY A C 1
ATOM 719 O O . GLY A 1 89 ? 22.531 13.961 -4.66 1 79.06 89 GLY A O 1
ATOM 720 N N . LYS A 1 90 ? 23.047 15.719 -3.42 1 82.19 90 LYS A N 1
ATOM 721 C CA . LYS A 1 90 ? 22.344 15.188 -2.256 1 82.19 90 LYS A CA 1
ATOM 722 C C . LYS A 1 90 ? 21.156 16.078 -1.871 1 82.19 90 LYS A C 1
ATOM 724 O O . LYS A 1 90 ? 21.266 17.297 -1.905 1 82.19 90 LYS A O 1
ATOM 729 N N . PRO A 1 91 ? 20.062 15.461 -1.504 1 82.56 91 PRO A N 1
ATOM 730 C CA . PRO A 1 91 ? 18.906 16.25 -1.058 1 82.56 91 PRO A CA 1
ATOM 731 C C . PRO A 1 91 ? 19.203 17.047 0.217 1 82.56 91 PRO A C 1
ATOM 733 O O . PRO A 1 91 ? 19.812 16.516 1.146 1 82.56 91 PRO A O 1
ATOM 736 N N . LEU A 1 92 ? 18.766 18.312 0.271 1 85.25 92 LEU A N 1
ATOM 737 C CA . LEU A 1 92 ? 18.953 19.172 1.437 1 85.25 92 LEU A CA 1
ATOM 738 C C . LEU A 1 92 ? 17.969 18.797 2.545 1 85.25 92 LEU A C 1
ATOM 740 O O . LEU A 1 92 ? 18.25 19.016 3.727 1 85.25 92 LEU A O 1
ATOM 744 N N . GLY A 1 93 ? 16.875 18.297 2.156 1 86.25 93 GLY A N 1
ATOM 745 C CA . GLY A 1 93 ? 15.805 17.922 3.062 1 86.25 93 GLY A CA 1
ATOM 746 C C . GLY A 1 93 ? 14.812 16.953 2.439 1 86.25 93 GLY A C 1
ATOM 747 O O . GLY A 1 93 ? 15.125 16.266 1.467 1 86.25 93 GLY A O 1
ATOM 748 N N . VAL A 1 94 ? 13.75 16.922 3.053 1 82.44 94 VAL A N 1
ATOM 749 C CA . VAL A 1 94 ? 12.695 16.031 2.561 1 82.44 94 VAL A CA 1
ATOM 750 C C . VAL A 1 94 ? 11.797 16.797 1.591 1 82.44 94 VAL A C 1
ATOM 752 O O . VAL A 1 94 ? 11.258 17.859 1.932 1 82.44 94 VAL A O 1
ATOM 755 N N . ALA A 1 95 ? 11.617 16.266 0.435 1 79.62 95 ALA A N 1
ATOM 756 C CA . ALA A 1 95 ? 10.742 16.891 -0.554 1 79.62 95 ALA A CA 1
ATOM 757 C C . ALA A 1 95 ? 9.305 16.406 -0.386 1 79.62 95 ALA A C 1
ATOM 759 O O . ALA A 1 95 ? 9.055 15.336 0.157 1 79.62 95 ALA A O 1
ATOM 760 N N . ARG A 1 96 ? 8.375 17.234 -0.763 1 76.25 96 ARG A N 1
ATOM 761 C CA . ARG A 1 96 ? 6.961 16.906 -0.91 1 76.25 96 ARG A CA 1
ATOM 762 C C . ARG A 1 96 ? 6.367 16.438 0.414 1 76.25 96 ARG A C 1
ATOM 764 O O . ARG A 1 96 ? 5.59 15.477 0.449 1 76.25 96 ARG A O 1
ATOM 771 N N . VAL A 1 97 ? 6.797 17.047 1.437 1 80.62 97 VAL A N 1
ATOM 772 C CA . VAL A 1 97 ? 6.23 16.719 2.74 1 80.62 97 VAL A CA 1
ATOM 773 C C . VAL A 1 97 ? 4.828 17.312 2.857 1 80.62 97 VAL A C 1
ATOM 775 O O . VAL A 1 97 ? 4.609 18.469 2.516 1 80.62 97 VAL A O 1
ATOM 778 N N . GLY A 1 98 ? 3.896 16.5 3.271 1 90.62 98 GLY A N 1
ATOM 779 C CA . GLY A 1 98 ? 2.568 16.969 3.623 1 90.62 98 GLY A CA 1
ATOM 780 C C . GLY A 1 98 ? 1.76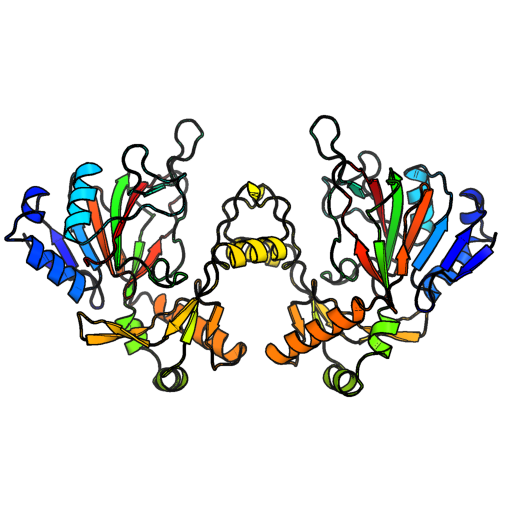6 17.438 2.426 1 90.62 98 GLY A C 1
ATOM 781 O O . GLY A 1 98 ? 1.034 18.438 2.51 1 90.62 98 GLY A O 1
ATOM 782 N N . ASN A 1 99 ? 1.869 16.859 1.262 1 93.06 99 ASN A N 1
ATOM 783 C CA . ASN A 1 99 ? 1.189 17.281 0.042 1 93.06 99 ASN A CA 1
ATOM 784 C C . ASN A 1 99 ? -0.219 16.688 -0.044 1 93.06 99 ASN A C 1
ATOM 786 O O . ASN A 1 99 ? -0.673 16.312 -1.125 1 93.06 99 ASN A O 1
ATOM 790 N N . PHE A 1 100 ? -0.839 16.516 1.086 1 95.69 100 PHE A N 1
ATOM 791 C CA . PHE A 1 100 ? -2.215 16.062 1.245 1 95.69 100 PHE A CA 1
ATOM 792 C C . PHE A 1 100 ? -2.855 16.688 2.477 1 95.69 100 PHE A C 1
ATOM 794 O O . PHE A 1 100 ? -2.154 17.125 3.391 1 95.69 100 PHE A O 1
ATOM 801 N N . TRP A 1 101 ? -4.172 16.75 2.469 1 98.44 101 TRP A N 1
ATOM 802 C CA . TRP A 1 101 ? -4.871 17.328 3.604 1 98.44 101 TRP A CA 1
ATOM 803 C C . TRP A 1 101 ? -4.766 16.438 4.832 1 98.44 101 TRP A C 1
ATOM 805 O O . TRP A 1 101 ? -5.074 15.25 4.77 1 98.44 101 TRP A O 1
ATOM 815 N N . HIS A 1 102 ? -4.332 17.047 5.926 1 98.38 102 HIS A N 1
ATOM 816 C CA . HIS A 1 102 ? -4.176 16.25 7.141 1 98.38 102 HIS A CA 1
ATOM 817 C C . HIS A 1 102 ? -4.09 17.156 8.375 1 98.38 102 HIS A C 1
ATOM 819 O O . HIS A 1 102 ? -3.928 18.359 8.258 1 98.38 102 HIS A O 1
ATOM 825 N N . GLN A 1 103 ? -4.348 16.609 9.477 1 98.25 103 GLN A N 1
ATOM 826 C CA . GLN A 1 103 ? -3.92 17.109 10.781 1 98.25 103 GLN A CA 1
ATOM 827 C C . GLN A 1 103 ? -2.613 16.453 11.219 1 98.25 103 GLN A C 1
ATOM 829 O O . GLN A 1 103 ? -2.496 15.234 11.227 1 98.25 103 GLN A O 1
ATOM 834 N N . ASP A 1 104 ? -1.7 17.281 11.57 1 96.25 104 ASP A N 1
ATOM 835 C CA . ASP A 1 104 ? -0.329 16.812 11.742 1 96.25 104 ASP A CA 1
ATOM 836 C C . ASP A 1 104 ? -0.266 15.648 12.727 1 96.25 104 ASP A C 1
ATOM 838 O O . ASP A 1 104 ? -0.733 15.758 13.867 1 96.25 104 ASP A O 1
ATOM 842 N N . SER A 1 105 ? 0.29 14.5 12.273 1 93.94 105 SER A N 1
ATOM 843 C CA . SER A 1 105 ? 0.674 13.328 13.055 1 93.94 105 SER A CA 1
ATOM 844 C C . SER A 1 105 ? -0.521 12.75 13.805 1 93.94 105 SER A C 1
ATOM 846 O O . SER A 1 105 ? -0.367 12.203 14.898 1 93.94 105 SER A O 1
ATOM 848 N N . SER A 1 106 ? -1.684 12.969 13.25 1 97 106 SER A N 1
ATOM 849 C CA . SER A 1 106 ? -2.869 12.414 13.898 1 97 106 SER A CA 1
ATOM 850 C C . SER A 1 106 ? -2.785 10.891 13.992 1 97 106 SER A C 1
ATOM 852 O O . SER A 1 106 ? -3.553 10.266 14.719 1 97 106 SER A O 1
ATOM 854 N N . PHE A 1 107 ? -1.846 10.289 13.336 1 96.56 107 PHE A N 1
ATOM 855 C CA . PHE A 1 107 ? -1.651 8.844 13.344 1 96.56 107 PHE A CA 1
ATOM 856 C C . PHE A 1 107 ? -0.88 8.414 14.586 1 96.56 107 PHE A C 1
ATOM 858 O O . PHE A 1 107 ? -0.641 7.219 14.797 1 96.56 107 PHE A O 1
ATOM 865 N N . THR A 1 108 ? -0.502 9.344 15.414 1 94.62 108 THR A N 1
ATOM 866 C CA . THR A 1 108 ? 0.117 9.031 16.703 1 94.62 108 THR A CA 1
ATOM 867 C C . THR A 1 108 ? -0.859 9.289 17.844 1 94.62 108 THR A C 1
ATOM 869 O O . THR A 1 108 ? -1.817 10.047 17.703 1 94.62 108 THR A O 1
ATOM 872 N N . GLN A 1 109 ? -0.569 8.656 18.953 1 95 109 GLN A N 1
ATOM 873 C CA . GLN A 1 109 ? -1.46 8.758 20.109 1 95 109 GLN A CA 1
ATOM 874 C C . GLN A 1 109 ? -1.483 10.18 20.656 1 95 109 GLN A C 1
ATOM 876 O O . GLN A 1 109 ? -2.541 10.688 21.031 1 95 109 GLN A O 1
ATOM 881 N N . ASP A 1 110 ? -0.305 10.758 20.719 1 93.38 110 ASP A N 1
ATOM 882 C CA . ASP A 1 110 ? -0.167 12.086 21.297 1 93.38 110 ASP A CA 1
ATOM 883 C C . ASP A 1 110 ? 0.615 13.016 20.375 1 93.38 110 ASP A C 1
ATOM 885 O O . ASP A 1 110 ? 1.784 13.312 20.625 1 93.38 110 ASP A O 1
ATOM 889 N N . PRO A 1 111 ? -0.039 13.555 19.406 1 94.19 111 PRO A N 1
ATOM 890 C CA . PRO A 1 111 ? 0.662 14.461 18.5 1 94.19 111 PRO A CA 1
ATOM 891 C C . PRO A 1 111 ? 1.111 15.75 19.172 1 94.19 111 PRO A C 1
ATOM 893 O O . PRO A 1 111 ? 0.516 16.172 20.172 1 94.19 111 PRO A O 1
ATOM 896 N N . ALA A 1 112 ? 2.213 16.328 18.594 1 94.62 112 ALA A N 1
ATOM 897 C CA . ALA A 1 112 ? 2.646 17.641 19.062 1 94.62 112 ALA A CA 1
ATOM 898 C C . ALA A 1 112 ? 1.508 18.656 19 1 94.62 112 ALA A C 1
ATOM 900 O O . ALA A 1 112 ? 0.655 18.578 18.109 1 94.62 112 ALA A O 1
ATOM 901 N N . ALA A 1 113 ? 1.589 19.594 19.875 1 96.25 113 ALA A N 1
ATOM 902 C CA . ALA A 1 113 ? 0.51 20.578 19.969 1 96.25 113 ALA A CA 1
ATOM 903 C C . ALA A 1 113 ? 0.564 21.578 18.812 1 96.25 113 ALA A C 1
ATOM 905 O O . ALA A 1 113 ? -0.475 22 18.297 1 96.25 113 ALA A O 1
ATOM 906 N N . TYR A 1 114 ? 1.829 21.906 18.438 1 97.19 114 TYR A N 1
ATOM 907 C CA . TYR A 1 114 ? 2.014 22.922 17.422 1 97.19 114 TYR A CA 1
ATOM 908 C C . TYR A 1 114 ? 3.072 22.5 16.406 1 97.19 114 TYR A C 1
ATOM 910 O O . TYR A 1 114 ? 3.982 21.734 16.734 1 97.19 114 TYR A O 1
ATOM 918 N N . THR A 1 115 ? 2.91 22.906 15.258 1 96.88 115 THR A N 1
ATOM 919 C CA . THR A 1 115 ? 3.949 22.875 14.234 1 96.88 115 THR A CA 1
ATOM 920 C C . THR A 1 115 ? 4.34 24.297 13.812 1 96.88 115 THR A C 1
ATOM 922 O O . THR A 1 115 ? 3.477 25.156 13.664 1 96.88 115 THR A O 1
ATOM 925 N N . MET A 1 116 ? 5.625 24.516 13.703 1 97.5 116 MET A N 1
ATOM 926 C CA . MET A 1 116 ? 6.156 25.812 13.273 1 97.5 116 MET A CA 1
ATOM 927 C C . MET A 1 116 ? 6.988 25.656 12 1 97.5 116 MET A C 1
ATOM 929 O O . MET A 1 116 ? 7.883 24.812 11.938 1 97.5 116 MET A O 1
ATOM 933 N N . LEU A 1 117 ? 6.645 26.406 11.008 1 97.5 117 LEU A N 1
ATOM 934 C CA . LEU A 1 117 ? 7.434 26.469 9.781 1 97.5 117 LEU A CA 1
ATOM 935 C C . LEU A 1 117 ? 8.039 27.859 9.586 1 97.5 117 LEU A C 1
ATOM 937 O O . LEU A 1 117 ? 7.375 28.859 9.836 1 97.5 117 LEU A O 1
ATOM 941 N N . TYR A 1 118 ? 9.289 27.844 9.211 1 97.75 118 TYR A N 1
ATOM 942 C CA . TYR A 1 118 ? 9.977 29.078 8.867 1 97.75 118 TYR A CA 1
ATOM 943 C C . TYR A 1 118 ? 10.523 29.016 7.445 1 97.75 118 TYR A C 1
ATOM 945 O O . TYR A 1 118 ? 11.211 28.062 7.074 1 97.75 118 TYR A O 1
ATOM 953 N N . GLY A 1 119 ? 10.227 30.062 6.68 1 96.88 119 GLY A N 1
ATOM 954 C CA . GLY A 1 119 ? 10.648 30.094 5.289 1 96.88 119 GLY A CA 1
ATOM 955 C C . GLY A 1 119 ? 12.094 30.531 5.117 1 96.88 119 GLY A C 1
ATOM 956 O O . GLY A 1 119 ? 12.461 31.656 5.492 1 96.88 119 GLY A O 1
ATOM 957 N N . ILE A 1 120 ? 12.883 29.656 4.508 1 94.12 120 ILE A N 1
ATOM 958 C CA . ILE A 1 120 ? 14.289 29.938 4.266 1 94.12 120 ILE A CA 1
ATOM 959 C C . ILE A 1 120 ? 14.492 30.359 2.814 1 94.12 120 ILE A C 1
ATOM 961 O O . ILE A 1 120 ? 14.969 31.469 2.549 1 94.12 120 ILE A O 1
ATOM 965 N N . ASN A 1 121 ? 14.156 29.531 1.908 1 94.88 121 ASN A N 1
ATOM 966 C CA . ASN A 1 121 ? 14.125 29.797 0.472 1 94.88 121 ASN A CA 1
ATOM 967 C C . ASN A 1 121 ? 12.719 29.625 -0.094 1 94.88 121 ASN A C 1
ATOM 969 O O . ASN A 1 121 ? 12.188 28.516 -0.146 1 94.88 121 ASN A O 1
ATOM 973 N N . ILE A 1 122 ? 12.188 30.75 -0.522 1 96.31 122 ILE A N 1
ATOM 974 C CA . ILE A 1 122 ? 10.805 30.766 -0.983 1 96.31 122 ILE A CA 1
ATOM 975 C C . ILE A 1 122 ? 10.75 31.203 -2.443 1 96.31 122 ILE A C 1
ATOM 977 O O . ILE A 1 122 ? 11.242 32.281 -2.793 1 96.31 122 ILE A O 1
ATOM 981 N N . PRO A 1 123 ? 10.188 30.344 -3.221 1 94.38 123 PRO A N 1
ATOM 982 C CA . PRO A 1 123 ? 10.055 30.75 -4.625 1 94.38 123 PRO A CA 1
ATOM 983 C C . PRO A 1 123 ? 9.031 31.859 -4.832 1 94.38 123 PRO A C 1
ATOM 985 O O . PRO A 1 123 ? 8.164 32.062 -3.984 1 94.38 123 PRO A O 1
ATOM 988 N N . PRO A 1 124 ? 9.203 32.562 -5.992 1 92.94 124 PRO A N 1
ATOM 989 C CA . PRO A 1 124 ? 8.289 33.688 -6.238 1 92.94 124 PRO A CA 1
ATOM 990 C C . PRO A 1 124 ? 6.855 33.219 -6.512 1 92.94 124 PRO A C 1
ATOM 992 O O . PRO A 1 124 ? 5.922 34.031 -6.449 1 92.94 124 PRO A O 1
ATOM 995 N N . ARG A 1 125 ? 6.793 31.953 -6.891 1 92.44 125 ARG A N 1
ATOM 996 C CA . ARG A 1 125 ? 5.477 31.375 -7.133 1 92.44 125 ARG A CA 1
ATOM 997 C C . ARG A 1 125 ? 5.465 29.875 -6.812 1 92.44 125 ARG A C 1
ATOM 999 O O . ARG A 1 125 ? 6.52 29.234 -6.785 1 92.44 125 ARG A O 1
ATOM 1006 N N . SER A 1 126 ? 4.297 29.328 -6.535 1 92.5 126 SER A N 1
ATOM 1007 C CA . SER A 1 126 ? 4.078 27.922 -6.262 1 92.5 126 SER A CA 1
ATOM 1008 C C . SER A 1 126 ? 4.562 27.547 -4.867 1 92.5 126 SER A C 1
ATOM 1010 O O . SER A 1 126 ? 5.125 28.375 -4.152 1 92.5 126 SER A O 1
ATOM 1012 N N . GLY A 1 127 ? 4.18 26.406 -4.418 1 95.06 127 GLY A N 1
ATOM 1013 C CA . GLY A 1 127 ? 4.613 25.875 -3.131 1 95.06 127 GLY A CA 1
ATOM 1014 C C . GLY A 1 127 ? 3.859 26.484 -1.961 1 95.06 127 GLY A C 1
ATOM 1015 O O . GLY A 1 127 ? 4.445 26.766 -0.914 1 95.06 127 GLY A O 1
ATOM 1016 N N . ASP A 1 128 ? 2.656 26.734 -2.146 1 96.94 128 ASP A N 1
ATOM 1017 C CA . ASP A 1 128 ? 1.807 27.312 -1.109 1 96.94 128 ASP A CA 1
ATOM 1018 C C . ASP A 1 128 ? 1.442 26.266 -0.055 1 96.94 128 ASP A C 1
ATOM 1020 O O . ASP A 1 128 ? 1.721 25.078 -0.228 1 96.94 128 ASP A O 1
ATOM 1024 N N . THR A 1 129 ? 0.965 26.75 1.039 1 98.06 129 THR A N 1
ATOM 1025 C CA . THR A 1 129 ? 0.361 25.906 2.061 1 98.06 129 THR A CA 1
ATOM 1026 C C . THR A 1 129 ? -1.113 26.25 2.248 1 98.06 129 THR A C 1
ATOM 1028 O O . THR A 1 129 ? -1.465 27.422 2.426 1 98.06 129 THR A O 1
ATOM 1031 N N . LEU A 1 130 ? -1.942 25.266 2.123 1 98.69 130 LEU A N 1
ATOM 1032 C CA . LEU A 1 130 ? -3.379 25.422 2.322 1 98.69 130 LEU A CA 1
ATOM 1033 C C . LEU A 1 130 ? -3.766 25.094 3.762 1 98.69 130 LEU A C 1
ATOM 1035 O O . LEU A 1 130 ? -3.232 24.156 4.355 1 98.69 130 LEU A O 1
ATOM 1039 N N . PHE A 1 131 ? -4.738 25.953 4.309 1 98.88 131 PHE A N 1
ATOM 1040 C CA . PHE A 1 131 ? -5.227 25.688 5.66 1 98.88 131 PHE A CA 1
ATOM 1041 C C . PHE A 1 131 ? -6.75 25.672 5.688 1 98.88 131 PHE A C 1
ATOM 1043 O O . PHE A 1 131 ? -7.398 26.469 5.012 1 98.88 131 PHE A O 1
ATOM 1050 N N . ALA A 1 132 ? -7.273 24.781 6.457 1 98.81 132 ALA A N 1
ATOM 1051 C CA . ALA A 1 132 ? -8.695 24.719 6.77 1 98.81 132 ALA A CA 1
ATOM 1052 C C . ALA A 1 132 ? -8.922 24.453 8.258 1 98.81 132 ALA A C 1
ATOM 1054 O O . ALA A 1 132 ? -8.094 23.812 8.914 1 98.81 132 ALA A O 1
ATOM 1055 N N . SER A 1 133 ? -10.008 24.938 8.789 1 98.88 133 SER A N 1
ATOM 1056 C CA . SER A 1 133 ? -10.336 24.797 10.195 1 98.88 133 SER A CA 1
ATOM 1057 C C . SER A 1 133 ? -11.172 23.547 10.445 1 98.88 133 SER A C 1
ATOM 1059 O O . SER A 1 133 ? -12.25 23.391 9.875 1 98.88 133 SER A O 1
ATOM 1061 N N . ALA A 1 134 ? -10.711 22.719 11.344 1 98.88 134 ALA A N 1
ATOM 1062 C CA . ALA A 1 134 ? -11.469 21.531 11.727 1 98.88 134 ALA A CA 1
ATOM 1063 C C . ALA A 1 134 ? -12.75 21.922 12.469 1 98.88 134 ALA A C 1
ATOM 1065 O O . ALA A 1 134 ? -13.711 21.141 12.5 1 98.88 134 ALA A O 1
ATOM 1066 N N . ILE A 1 135 ? -12.719 23.078 13.133 1 98.81 135 ILE A N 1
ATOM 1067 C CA . ILE A 1 135 ? -13.898 23.609 13.805 1 98.81 135 ILE A CA 1
ATOM 1068 C C . ILE A 1 135 ? -14.961 23.984 12.773 1 98.81 135 ILE A C 1
ATOM 1070 O O . ILE A 1 135 ? -16.125 23.578 12.898 1 98.81 135 ILE A O 1
ATOM 1074 N N . ASP A 1 136 ? -14.5 24.672 11.781 1 98.75 136 ASP A N 1
ATOM 1075 C CA . ASP A 1 136 ? -15.398 25.031 10.695 1 98.75 136 ASP A CA 1
ATOM 1076 C C . ASP A 1 136 ? -15.93 23.797 9.969 1 98.75 136 ASP A C 1
ATOM 1078 O O . ASP A 1 136 ? -17.109 23.734 9.625 1 98.75 136 ASP A O 1
ATOM 1082 N N . LEU A 1 137 ? -15.039 22.844 9.719 1 98.75 137 LEU A N 1
ATOM 1083 C CA . LEU A 1 137 ? -15.422 21.609 9.062 1 98.75 137 LEU A CA 1
ATOM 1084 C C . LEU A 1 137 ? -16.562 20.922 9.82 1 98.75 137 LEU A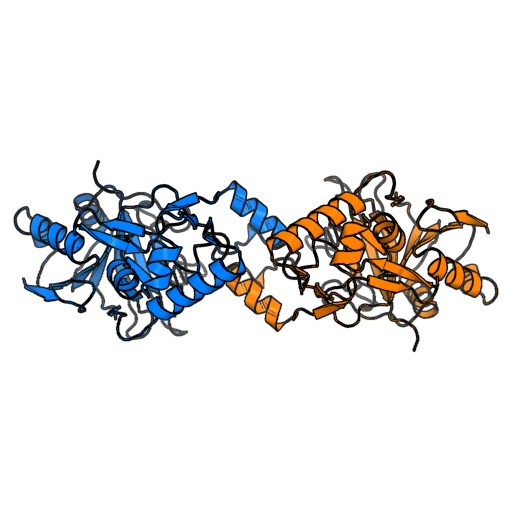 C 1
ATOM 1086 O O . LEU A 1 137 ? -17.562 20.516 9.219 1 98.75 137 LEU A O 1
ATOM 1090 N N . TYR A 1 138 ? -16.422 20.828 11.109 1 98.81 138 TYR A N 1
ATOM 1091 C CA . TYR A 1 138 ? -17.453 20.203 11.922 1 98.81 138 TYR A CA 1
ATOM 1092 C C . TYR A 1 138 ? -18.75 21 11.867 1 98.81 138 TYR A C 1
ATOM 1094 O O . TYR A 1 138 ? -19.844 20.438 11.742 1 98.81 138 TYR A O 1
ATOM 1102 N N . ARG A 1 139 ? -18.641 22.281 11.961 1 98.44 139 ARG A N 1
ATOM 1103 C CA . ARG A 1 139 ? -19.812 23.156 11.914 1 98.44 139 ARG A CA 1
ATOM 1104 C C . ARG A 1 139 ? -20.625 22.922 10.633 1 98.44 139 ARG A C 1
ATOM 1106 O O . ARG A 1 139 ? -21.844 22.953 10.656 1 98.44 139 ARG A O 1
ATOM 1113 N N . ARG A 1 140 ? -19.984 22.609 9.586 1 98.44 140 ARG A N 1
ATOM 1114 C CA . ARG A 1 140 ? -20.609 22.547 8.266 1 98.44 140 ARG A CA 1
ATOM 1115 C C . ARG A 1 140 ? -21.109 21.125 7.977 1 98.44 140 ARG A C 1
ATOM 1117 O O . ARG A 1 140 ? -21.797 20.906 6.98 1 98.44 140 ARG A O 1
ATOM 1124 N N . LEU A 1 141 ? -20.734 20.25 8.766 1 98.38 141 LEU A N 1
ATOM 1125 C CA . LEU A 1 141 ? -21.203 18.891 8.562 1 98.38 141 LEU A CA 1
ATOM 1126 C C . LEU A 1 141 ? -22.719 18.812 8.602 1 98.38 141 LEU A C 1
ATOM 1128 O O . LEU A 1 141 ? -23.344 19.438 9.461 1 98.38 141 LEU A O 1
ATOM 1132 N N . PRO A 1 142 ? -23.297 18.016 7.711 1 98.25 142 PRO A N 1
ATOM 1133 C CA . PRO A 1 142 ? -24.734 17.797 7.809 1 98.25 142 PRO A CA 1
ATOM 1134 C C . PRO A 1 142 ? -25.156 17.188 9.148 1 98.25 142 PRO A C 1
ATOM 1136 O O . PRO A 1 142 ? -24.438 16.344 9.688 1 98.25 142 PRO A O 1
ATOM 1139 N N . GLU A 1 143 ? -26.344 17.609 9.617 1 98.25 143 GLU A N 1
ATOM 1140 C CA . GLU A 1 143 ? -26.828 17.188 10.922 1 98.25 143 GLU A CA 1
ATOM 1141 C C . GLU A 1 143 ? -26.922 15.664 11.016 1 98.25 143 GLU A C 1
ATOM 1143 O O . GLU A 1 143 ? -26.672 15.078 12.062 1 98.25 143 GLU A O 1
ATOM 1148 N N . GLU A 1 144 ? -27.281 15.086 9.961 1 98.12 144 GLU A N 1
ATOM 1149 C CA . GLU A 1 144 ? -27.406 13.633 9.93 1 98.12 144 GLU A CA 1
ATOM 1150 C C . GLU A 1 144 ? -26.062 12.961 10.234 1 98.12 144 GLU A C 1
ATOM 1152 O O . GLU A 1 144 ? -26.016 11.984 10.992 1 98.12 144 GLU A O 1
ATOM 1157 N N . TRP A 1 145 ? -25.031 13.453 9.68 1 98.31 145 TRP A N 1
ATOM 1158 C CA . TRP A 1 145 ? -23.719 12.875 9.906 1 98.31 145 TRP A CA 1
ATOM 1159 C C . TRP A 1 145 ? -23.234 13.18 11.32 1 98.31 145 TRP A C 1
ATOM 1161 O O . TRP A 1 145 ? -22.562 12.352 11.945 1 98.31 145 TRP A O 1
ATOM 1171 N N . LYS A 1 146 ? -23.547 14.391 11.844 1 98.38 146 LYS A N 1
ATOM 1172 C CA . LYS A 1 146 ? -23.188 14.68 13.234 1 98.38 146 LYS A CA 1
ATOM 1173 C C . LYS A 1 146 ? -23.812 13.656 14.18 1 98.38 146 LYS A C 1
ATOM 1175 O O . LYS A 1 146 ? -23.141 13.164 15.094 1 98.38 146 LYS A O 1
ATOM 1180 N N . ARG A 1 147 ? -24.984 13.305 13.898 1 98.19 147 ARG A N 1
ATOM 1181 C CA . ARG A 1 147 ? -25.672 12.312 14.719 1 98.19 147 ARG A CA 1
ATOM 1182 C C . ARG A 1 147 ? -25.047 10.93 14.555 1 98.19 147 ARG A C 1
ATOM 1184 O O . ARG A 1 147 ? -24.828 10.219 15.539 1 98.19 147 ARG A O 1
ATOM 1191 N N . ARG A 1 148 ? -24.734 10.602 13.391 1 97.81 148 ARG A N 1
ATOM 1192 C CA . ARG A 1 148 ? -24.234 9.266 13.062 1 97.81 148 ARG A CA 1
ATOM 1193 C C . ARG A 1 148 ? -22.859 9.031 13.68 1 97.81 148 ARG A C 1
ATOM 1195 O O . ARG A 1 148 ? -22.516 7.906 14.039 1 97.81 148 ARG A O 1
ATOM 1202 N N . ILE A 1 149 ? -22.062 10.078 13.797 1 98.31 149 ILE A N 1
ATOM 1203 C CA . ILE A 1 149 ? -20.672 9.852 14.195 1 98.31 149 ILE A CA 1
ATOM 1204 C C . ILE A 1 149 ? -20.484 10.219 15.664 1 98.31 149 ILE A C 1
ATOM 1206 O O . ILE A 1 149 ? -19.391 10.086 16.219 1 98.31 149 ILE A O 1
ATOM 1210 N N . ALA A 1 150 ? -21.547 10.734 16.328 1 97.88 150 ALA A N 1
ATOM 1211 C CA . ALA A 1 150 ? -21.453 11.133 17.734 1 97.88 150 ALA A CA 1
ATOM 1212 C C . ALA A 1 150 ? -20.938 9.992 18.594 1 97.88 150 ALA A C 1
ATOM 1214 O O . ALA A 1 150 ? -21.469 8.883 18.562 1 97.88 150 ALA A O 1
ATOM 1215 N N . GLY A 1 151 ? -19.828 10.258 19.234 1 98.25 151 GLY A N 1
ATOM 1216 C CA . GLY A 1 151 ? -19.281 9.297 20.172 1 98.25 151 GLY A CA 1
ATOM 1217 C C . GLY A 1 151 ? -18.406 8.25 19.516 1 98.25 151 GLY A C 1
ATOM 1218 O O . GLY A 1 151 ? -17.828 7.398 20.188 1 98.25 151 GLY A O 1
ATOM 1219 N N . LEU A 1 152 ? -18.25 8.328 18.219 1 98.62 152 LEU A N 1
ATOM 1220 C CA . LEU A 1 152 ? -17.469 7.316 17.516 1 98.62 152 LEU A CA 1
ATOM 1221 C C . LEU A 1 152 ? -16 7.699 17.469 1 98.62 152 LEU A C 1
ATOM 1223 O O . LEU A 1 152 ? -15.648 8.852 17.734 1 98.62 152 LEU A O 1
ATOM 1227 N N . GLN A 1 153 ? -15.188 6.73 17.234 1 98.69 153 GLN A N 1
ATOM 1228 C CA . GLN A 1 153 ? -13.75 6.895 17.062 1 98.69 153 GLN A CA 1
ATOM 1229 C C . GLN A 1 153 ? -13.312 6.539 15.648 1 98.69 153 GLN A C 1
ATOM 1231 O O . GLN A 1 153 ? -14 5.797 14.953 1 98.69 153 GLN A O 1
ATOM 1236 N N . ALA A 1 154 ? -12.258 7.094 15.289 1 98.62 154 ALA A N 1
ATOM 1237 C CA . ALA A 1 154 ? -11.633 6.746 14.016 1 98.62 154 ALA A CA 1
ATOM 1238 C C . ALA A 1 154 ? -10.273 6.094 14.234 1 98.62 154 ALA A C 1
ATOM 1240 O O . ALA A 1 154 ? -9.547 6.453 15.164 1 98.62 154 ALA A O 1
ATOM 1241 N N . ARG A 1 155 ? -9.969 5.117 13.406 1 98.5 155 ARG A N 1
ATOM 1242 C CA . ARG A 1 155 ? -8.641 4.516 13.383 1 98.5 155 ARG A CA 1
ATOM 1243 C C . ARG A 1 155 ? -7.703 5.293 12.461 1 98.5 155 ARG A C 1
ATOM 1245 O O . ARG A 1 155 ? -7.918 5.34 11.25 1 98.5 155 ARG A O 1
ATOM 1252 N N . HIS A 1 156 ? -6.727 5.938 13.102 1 98.31 156 HIS A N 1
ATOM 1253 C CA . HIS A 1 156 ? -5.754 6.719 12.344 1 98.31 156 HIS A CA 1
ATOM 1254 C C . HIS A 1 156 ? -4.523 5.883 12 1 98.31 156 HIS A C 1
ATOM 1256 O O . HIS A 1 156 ? -4.078 5.066 12.812 1 98.31 156 HIS A O 1
ATOM 1262 N N . THR A 1 157 ? -4.023 6.125 10.805 1 97.19 157 THR A N 1
ATOM 1263 C CA . THR A 1 157 ? -2.859 5.391 10.328 1 97.19 157 THR A CA 1
ATOM 1264 C C . THR A 1 157 ? -2.002 6.266 9.414 1 97.19 157 THR A C 1
ATOM 1266 O O . THR A 1 157 ? -2.51 7.184 8.766 1 97.19 157 THR A O 1
ATOM 1269 N N . VAL A 1 158 ? -0.707 5.973 9.367 1 96.19 158 VAL A N 1
ATOM 1270 C CA . VAL A 1 158 ? 0.194 6.672 8.453 1 96.19 158 VAL A CA 1
ATOM 1271 C C . VAL A 1 158 ? 0.353 5.871 7.168 1 96.19 158 VAL A C 1
ATOM 1273 O O . VAL A 1 158 ? 0.915 6.363 6.188 1 96.19 158 VAL A O 1
ATOM 1276 N N . SER A 1 159 ? -0.222 4.676 7.078 1 95.44 159 SER A N 1
ATOM 1277 C CA . SER A 1 159 ? 0.067 3.686 6.043 1 95.44 159 SER A CA 1
ATOM 1278 C C . SER A 1 159 ? -0.18 4.254 4.648 1 95.44 159 SER A C 1
ATOM 1280 O O . SER A 1 159 ? 0.646 4.082 3.75 1 95.44 159 SER A O 1
ATOM 1282 N N . LYS A 1 160 ? -1.3 4.965 4.406 1 94.75 160 LYS A N 1
ATOM 1283 C CA . LYS A 1 160 ? -1.674 5.453 3.08 1 94.75 160 LYS A CA 1
ATOM 1284 C C . LYS A 1 160 ? -0.617 6.402 2.525 1 94.75 160 LYS A C 1
ATOM 1286 O O . LYS A 1 160 ? -0.347 6.406 1.322 1 94.75 160 LYS A O 1
ATOM 1291 N N . ARG A 1 161 ? -0.064 7.137 3.492 1 94.5 161 ARG A N 1
ATOM 1292 C CA . ARG A 1 161 ? 0.808 8.219 3.041 1 94.5 161 ARG A CA 1
ATOM 1293 C C . ARG A 1 161 ? 2.244 7.984 3.498 1 94.5 161 ARG A C 1
ATOM 1295 O O . ARG A 1 161 ? 3.068 8.906 3.461 1 94.5 161 ARG A O 1
ATOM 1302 N N . PHE A 1 162 ? 2.479 6.766 3.93 1 94.06 162 PHE A N 1
ATOM 1303 C CA . PHE A 1 162 ? 3.854 6.383 4.234 1 94.06 162 PHE A CA 1
ATOM 1304 C C . PHE A 1 162 ? 4.723 6.445 2.986 1 94.06 162 PHE A C 1
ATOM 1306 O O . PHE A 1 162 ? 4.355 5.902 1.941 1 94.06 162 PHE A O 1
ATOM 1313 N N . ARG A 1 163 ? 5.848 7.078 3.098 1 91.31 163 ARG A N 1
ATOM 1314 C CA . ARG A 1 163 ? 6.727 7.25 1.947 1 91.31 163 ARG A CA 1
ATOM 1315 C C . ARG A 1 163 ? 7.668 6.059 1.795 1 91.31 163 ARG A C 1
ATOM 1317 O O . ARG A 1 163 ? 8.352 5.676 2.744 1 91.31 163 ARG A O 1
ATOM 1324 N N . ILE A 1 164 ? 7.707 5.578 0.618 1 93.75 164 ILE A N 1
ATOM 1325 C CA . ILE A 1 164 ? 8.555 4.438 0.289 1 93.75 164 ILE A CA 1
ATOM 1326 C C . ILE A 1 164 ? 10.023 4.879 0.268 1 93.75 164 ILE A C 1
ATOM 1328 O O . ILE A 1 164 ? 10.359 5.906 -0.325 1 93.75 164 ILE A O 1
ATOM 1332 N N . ARG A 1 165 ? 10.875 4.098 0.943 1 91.75 165 ARG A N 1
ATOM 1333 C CA . ARG A 1 165 ? 12.312 4.359 1.014 1 91.75 165 ARG A CA 1
ATOM 1334 C C . ARG A 1 165 ? 13.102 3.289 0.267 1 91.75 165 ARG A C 1
ATOM 1336 O O . ARG A 1 165 ? 12.539 2.273 -0.151 1 91.75 165 ARG A O 1
ATOM 1343 N N . ALA A 1 166 ? 14.336 3.555 0.108 1 89.88 166 ALA A N 1
ATOM 1344 C CA . ALA A 1 166 ? 15.203 2.654 -0.652 1 89.88 166 ALA A CA 1
ATOM 1345 C C . ALA A 1 166 ? 15.211 1.257 -0.04 1 89.88 166 ALA A C 1
ATOM 1347 O O . ALA A 1 166 ? 15.258 0.257 -0.761 1 89.88 166 ALA A O 1
ATOM 1348 N N . GLU A 1 167 ? 15.133 1.193 1.231 1 91.88 167 GLU A N 1
ATOM 1349 C CA . GLU A 1 167 ? 15.227 -0.089 1.924 1 91.88 167 GLU A CA 1
ATOM 1350 C C . GLU A 1 167 ? 13.969 -0.925 1.702 1 91.88 167 GLU A C 1
ATOM 1352 O O . GLU A 1 167 ? 13.945 -2.117 2.014 1 91.88 167 GLU A O 1
ATOM 1357 N N . HIS A 1 168 ? 12.984 -0.301 1.212 1 94.25 168 HIS A N 1
ATOM 1358 C CA . HIS A 1 168 ? 11.727 -1.009 1.009 1 94.25 168 HIS A CA 1
ATOM 1359 C C . HIS A 1 168 ? 11.688 -1.681 -0.36 1 94.25 168 HIS A C 1
ATOM 1361 O O . HIS A 1 168 ? 10.773 -2.457 -0.648 1 94.25 168 HIS A O 1
ATOM 1367 N N . VAL A 1 169 ? 12.617 -1.32 -1.231 1 90.88 169 VAL A N 1
ATOM 1368 C CA . VAL A 1 169 ? 12.672 -1.908 -2.566 1 90.88 169 VAL A CA 1
ATOM 1369 C C . VAL A 1 169 ? 12.758 -3.428 -2.459 1 90.88 169 VAL A C 1
ATOM 1371 O O . VAL A 1 169 ? 13.531 -3.957 -1.662 1 90.88 169 VAL A O 1
ATOM 1374 N N . GLY A 1 170 ? 11.906 -4.105 -3.211 1 87.69 170 GLY A N 1
ATOM 1375 C CA . GLY A 1 170 ? 11.875 -5.559 -3.186 1 87.69 170 GLY A CA 1
ATOM 1376 C C . GLY A 1 170 ? 10.711 -6.117 -2.385 1 87.69 170 GLY A C 1
ATOM 1377 O O . GLY A 1 170 ? 10.273 -7.242 -2.625 1 87.69 170 GLY A O 1
ATOM 1378 N N . LEU A 1 171 ? 10.242 -5.34 -1.435 1 92.06 171 LEU A N 1
ATOM 1379 C CA . LEU A 1 171 ? 9.07 -5.754 -0.673 1 92.06 171 LEU A CA 1
ATOM 1380 C C . LEU A 1 171 ? 7.801 -5.586 -1.496 1 92.06 171 LEU A C 1
ATOM 1382 O O . LEU A 1 171 ? 7.742 -4.73 -2.385 1 92.06 171 LEU A O 1
ATOM 1386 N N . SER A 1 172 ? 6.867 -6.422 -1.221 1 93.5 172 SER A N 1
ATOM 1387 C CA . SER A 1 172 ? 5.523 -6.133 -1.709 1 93.5 172 SER A CA 1
ATOM 1388 C C . SER A 1 172 ? 4.844 -5.066 -0.856 1 93.5 172 SER A C 1
ATOM 1390 O O . SER A 1 172 ? 5.289 -4.777 0.256 1 93.5 172 SER A O 1
ATOM 1392 N N . ILE A 1 173 ? 3.732 -4.488 -1.36 1 94.69 173 ILE A N 1
ATOM 1393 C CA . ILE A 1 173 ? 2.977 -3.498 -0.599 1 94.69 173 ILE A CA 1
ATOM 1394 C C . ILE A 1 173 ? 2.449 -4.133 0.687 1 94.69 173 ILE A C 1
ATOM 1396 O O . ILE A 1 173 ? 2.469 -3.504 1.748 1 94.69 173 ILE A O 1
ATOM 1400 N N . ALA A 1 174 ? 1.988 -5.375 0.607 1 93.69 174 ALA A N 1
ATOM 1401 C CA . ALA A 1 174 ? 1.512 -6.078 1.795 1 93.69 174 ALA A CA 1
ATOM 1402 C C . ALA A 1 174 ? 2.623 -6.219 2.832 1 93.69 174 ALA A C 1
ATOM 1404 O O . ALA A 1 174 ? 2.398 -6 4.023 1 93.69 174 ALA A O 1
ATOM 1405 N N . GLU A 1 175 ? 3.779 -6.594 2.381 1 93.62 175 GLU A N 1
ATOM 1406 C CA . GLU A 1 175 ? 4.918 -6.734 3.285 1 93.62 175 GLU A CA 1
ATOM 1407 C C . GLU A 1 175 ? 5.301 -5.391 3.9 1 93.62 175 GLU A C 1
ATOM 1409 O O . GLU A 1 175 ? 5.621 -5.316 5.09 1 93.62 175 GLU A O 1
ATOM 1414 N N . LEU A 1 176 ? 5.309 -4.359 3.066 1 96.06 176 LEU A N 1
ATOM 1415 C CA . LEU A 1 176 ? 5.602 -3.029 3.586 1 96.06 176 LEU A CA 1
ATOM 1416 C C . LEU A 1 176 ? 4.57 -2.615 4.633 1 96.06 176 LEU A C 1
ATOM 1418 O O . LEU A 1 176 ? 4.926 -2.057 5.672 1 96.06 176 LEU A O 1
ATOM 1422 N N . ASN A 1 177 ? 3.334 -2.902 4.367 1 95.88 177 ASN A N 1
ATOM 1423 C CA . ASN A 1 177 ? 2.287 -2.566 5.328 1 95.88 177 ASN A CA 1
ATOM 1424 C C . ASN A 1 177 ? 2.496 -3.279 6.66 1 95.88 177 ASN A C 1
ATOM 1426 O O . ASN A 1 177 ? 2.174 -2.732 7.719 1 95.88 177 ASN A O 1
ATOM 1430 N N . GLU A 1 178 ? 2.99 -4.465 6.625 1 94.31 178 GLU A N 1
ATOM 1431 C CA . GLU A 1 178 ? 3.314 -5.176 7.859 1 94.31 178 GLU A CA 1
ATOM 1432 C C . GLU A 1 178 ? 4.418 -4.457 8.633 1 94.31 178 GLU A C 1
ATOM 1434 O O . GLU A 1 178 ? 4.34 -4.328 9.859 1 94.31 178 GLU A O 1
ATOM 1439 N N . VAL A 1 179 ? 5.391 -4.059 7.918 1 94.44 179 VAL A N 1
ATOM 1440 C CA . VAL A 1 179 ? 6.488 -3.312 8.523 1 94.44 179 VAL A CA 1
ATOM 1441 C C . VAL A 1 179 ? 5.953 -2.037 9.172 1 94.44 179 VAL A C 1
ATOM 1443 O O . VAL A 1 179 ? 6.281 -1.729 10.32 1 94.44 179 VAL A O 1
ATOM 1446 N N . ILE A 1 180 ? 5.141 -1.329 8.469 1 95.06 180 ILE A N 1
ATOM 1447 C CA . ILE A 1 180 ? 4.57 -0.073 8.945 1 95.06 180 ILE A CA 1
ATOM 1448 C C . ILE A 1 180 ? 3.736 -0.328 10.195 1 95.06 180 ILE A C 1
ATOM 1450 O O . ILE A 1 180 ? 3.824 0.423 11.172 1 95.06 180 ILE A O 1
ATOM 1454 N N . ALA A 1 181 ? 2.928 -1.366 10.164 1 94.31 181 ALA A N 1
ATOM 1455 C CA . ALA A 1 181 ? 2.057 -1.687 11.289 1 94.31 181 ALA A CA 1
ATOM 1456 C C . ALA A 1 181 ? 2.869 -1.926 12.562 1 94.31 181 ALA A C 1
ATOM 1458 O O . ALA A 1 181 ? 2.424 -1.592 13.664 1 94.31 181 ALA A O 1
ATOM 1459 N N . GLN A 1 182 ? 4.027 -2.482 12.398 1 93.38 182 GLN A N 1
ATOM 1460 C CA . GLN A 1 182 ? 4.898 -2.754 13.539 1 93.38 182 GLN A CA 1
ATOM 1461 C C . GLN A 1 182 ? 5.559 -1.475 14.039 1 93.38 182 GLN A C 1
ATOM 1463 O O . GLN A 1 182 ? 5.621 -1.237 15.25 1 93.38 182 GLN A O 1
ATOM 1468 N N . GLU A 1 183 ? 5.992 -0.696 13.18 1 91.69 183 GLU A N 1
ATOM 1469 C CA . GLU A 1 183 ? 6.73 0.515 13.531 1 91.69 183 GLU A CA 1
ATOM 1470 C C . GLU A 1 183 ? 5.785 1.638 13.945 1 91.69 183 GLU A C 1
ATOM 1472 O O . GLU A 1 183 ? 6.125 2.463 14.797 1 91.69 183 GLU A O 1
ATOM 1477 N N . HIS A 1 184 ? 4.668 1.707 13.281 1 93.62 184 HIS A N 1
ATOM 1478 C CA . HIS A 1 184 ? 3.676 2.76 13.477 1 93.62 184 HIS A CA 1
ATOM 1479 C C . HIS A 1 184 ? 2.279 2.172 13.656 1 93.62 184 HIS A C 1
ATOM 1481 O O . HIS A 1 184 ? 1.411 2.346 12.805 1 93.62 184 HIS A O 1
ATOM 1487 N N . PRO A 1 185 ? 2.053 1.565 14.797 1 95.31 185 PRO A N 1
ATOM 1488 C CA . PRO A 1 185 ? 0.72 1.003 15.031 1 95.31 185 PRO A CA 1
ATOM 1489 C C . PRO A 1 185 ? -0.39 2.043 14.906 1 95.31 185 PRO A C 1
ATOM 1491 O O . PRO A 1 185 ? -0.173 3.221 15.203 1 95.31 185 PRO A O 1
ATOM 1494 N N . THR A 1 186 ? -1.524 1.616 14.461 1 97.19 186 THR A N 1
ATOM 1495 C CA . THR A 1 186 ? -2.672 2.51 14.359 1 97.19 186 THR A CA 1
ATOM 1496 C C . THR A 1 186 ? -3.111 2.998 15.734 1 97.19 186 THR A C 1
ATOM 1498 O O . THR A 1 186 ? -2.783 2.381 16.75 1 97.19 186 THR A O 1
ATOM 1501 N N . VAL A 1 187 ? -3.768 4.098 15.734 1 97.94 187 VAL A N 1
ATOM 1502 C CA . VAL A 1 187 ? -4.273 4.648 16.984 1 97.94 187 VAL A CA 1
ATOM 1503 C C . VAL A 1 187 ? -5.742 5.039 16.828 1 97.94 187 VAL A C 1
ATOM 1505 O O . VAL A 1 187 ? -6.223 5.215 15.695 1 97.94 187 VAL A O 1
ATOM 1508 N N . LEU A 1 188 ? -6.398 5.09 17.906 1 98.5 188 LEU A N 1
ATOM 1509 C CA . LEU A 1 188 ? -7.801 5.492 17.922 1 98.5 188 LEU A CA 1
ATOM 1510 C C . LEU A 1 188 ? -7.965 6.887 18.516 1 98.5 188 LEU A C 1
ATOM 1512 O O . LEU A 1 188 ? -7.363 7.199 19.547 1 98.5 188 LEU A O 1
ATOM 1516 N N . HIS A 1 189 ? -8.703 7.73 17.844 1 98.69 189 HIS A N 1
ATOM 1517 C CA . HIS A 1 189 ? -9.086 9.039 18.359 1 98.69 189 HIS A CA 1
ATOM 1518 C C . HIS A 1 189 ? -10.586 9.266 18.234 1 98.69 189 HIS A C 1
ATOM 1520 O O . HIS A 1 189 ? -11.195 8.859 17.234 1 98.69 189 HIS A O 1
ATOM 1526 N N . PRO A 1 190 ? -11.195 9.961 19.234 1 98.69 190 PRO A N 1
ATOM 1527 C CA . PRO A 1 190 ? -12.578 10.398 19.016 1 98.69 190 PRO A CA 1
ATOM 1528 C C . PRO A 1 190 ? -12.719 11.289 17.781 1 98.69 190 PRO A C 1
ATOM 1530 O O . PRO A 1 190 ? -11.859 12.141 17.531 1 98.69 190 PRO A O 1
ATOM 1533 N N . LEU A 1 191 ? -13.766 11.062 17.047 1 98.75 191 LEU A N 1
ATOM 1534 C CA . LEU A 1 191 ? -14.008 11.844 15.836 1 98.75 191 LEU A CA 1
ATOM 1535 C C . LEU A 1 191 ? -14.305 13.297 16.172 1 98.75 191 LEU A C 1
ATOM 1537 O O . LEU A 1 191 ? -13.906 14.203 15.438 1 98.75 191 LEU A O 1
ATOM 1541 N N . VAL A 1 192 ? -15.062 13.508 17.234 1 98.81 192 VAL A N 1
ATOM 1542 C CA . VAL A 1 192 ? -15.445 14.852 17.656 1 98.81 192 VAL A CA 1
ATOM 1543 C C . VAL A 1 192 ? -14.82 15.164 19.016 1 98.81 192 VAL A C 1
ATOM 1545 O O . VAL A 1 192 ? -15 14.414 19.969 1 98.81 192 VAL A O 1
ATOM 1548 N N . GLN A 1 193 ? -14.086 16.219 19.031 1 98.5 193 GLN A N 1
ATOM 1549 C CA . GLN A 1 193 ? -13.422 16.672 20.25 1 98.5 193 GLN A CA 1
ATOM 1550 C C . GLN A 1 193 ? -13.68 18.156 20.516 1 98.5 193 GLN A C 1
ATOM 1552 O O . GLN A 1 193 ? -14.195 18.859 19.641 1 98.5 193 GLN A O 1
ATOM 1557 N N . ILE A 1 194 ? -13.32 18.547 21.703 1 98.44 194 ILE A N 1
ATOM 1558 C CA . ILE A 1 194 ? -13.508 19.953 22.078 1 98.44 194 ILE A CA 1
ATOM 1559 C C . ILE A 1 194 ? -12.148 20.641 22.141 1 98.44 194 ILE A C 1
ATOM 1561 O O . ILE A 1 194 ? -11.219 20.156 22.781 1 98.44 194 ILE A O 1
ATOM 1565 N N . ASP A 1 195 ? -12.016 21.734 21.406 1 97.81 195 ASP A N 1
ATOM 1566 C CA . ASP A 1 195 ? -10.844 22.578 21.562 1 97.81 195 ASP A CA 1
ATOM 1567 C C . ASP A 1 195 ? -10.852 23.312 22.891 1 97.81 195 ASP A C 1
ATOM 1569 O O . ASP A 1 195 ? -11.719 24.156 23.141 1 97.81 195 ASP A O 1
ATOM 1573 N N . GLN A 1 196 ? -9.922 23.109 23.672 1 94.69 196 GLN A N 1
ATOM 1574 C CA . GLN A 1 196 ? -9.938 23.609 25.031 1 94.69 196 GLN A CA 1
ATOM 1575 C C . GLN A 1 196 ? -9.758 25.125 25.062 1 94.69 196 GLN A C 1
ATOM 1577 O O . GLN A 1 196 ? -10.18 25.797 26.016 1 94.69 196 GLN A O 1
ATOM 1582 N N . ASP A 1 197 ? -9.195 25.656 24.062 1 95.06 197 ASP A N 1
ATOM 1583 C CA . ASP A 1 197 ? -8.953 27.094 24.016 1 95.06 197 ASP A CA 1
ATOM 1584 C C . ASP A 1 197 ? -10.219 27.859 23.609 1 95.06 197 ASP A C 1
ATOM 1586 O O . ASP A 1 197 ? -10.602 28.828 24.266 1 95.06 197 ASP A O 1
ATOM 1590 N N . SER A 1 198 ? -10.875 27.375 22.625 1 94.88 198 SER A N 1
ATOM 1591 C CA . SER A 1 198 ? -12.039 28.062 22.094 1 94.88 198 SER A CA 1
ATOM 1592 C C . SER A 1 198 ? -13.336 27.516 22.688 1 94.88 198 SER A C 1
ATOM 1594 O O . SER A 1 198 ? -14.383 28.141 22.594 1 94.88 198 SER A O 1
ATOM 1596 N N . GLY A 1 199 ? -13.32 26.328 23.156 1 97.06 199 GLY A N 1
ATOM 1597 C CA . GLY A 1 199 ? -14.508 25.656 23.656 1 97.06 199 GLY A CA 1
ATOM 1598 C C . GLY A 1 199 ? -15.359 25.062 22.547 1 97.06 199 GLY A C 1
ATOM 1599 O O . GLY A 1 199 ? -16.422 24.5 22.797 1 97.06 199 GLY A O 1
ATOM 1600 N N . GLN A 1 200 ? -14.969 25.094 21.359 1 97.88 200 GLN A N 1
ATOM 1601 C CA . GLN A 1 200 ? -15.742 24.656 20.203 1 97.88 200 GLN A CA 1
ATOM 1602 C C . GLN A 1 200 ? -15.398 23.219 19.844 1 97.88 200 GLN A C 1
ATOM 1604 O O . GLN A 1 200 ? -14.25 22.797 19.969 1 97.88 200 GLN A O 1
ATOM 1609 N N . PRO A 1 201 ? -16.422 22.469 19.359 1 98.56 201 PRO A N 1
ATOM 1610 C CA . PRO A 1 201 ? -16.109 21.125 18.828 1 98.56 201 PRO A CA 1
ATOM 1611 C C . PRO A 1 201 ? -15.398 21.172 17.484 1 98.56 201 PRO A C 1
ATOM 1613 O O . PRO A 1 201 ? -15.594 22.125 16.703 1 98.56 201 PRO A O 1
ATOM 1616 N N . TYR A 1 202 ? -14.594 20.219 17.25 1 98.75 202 TYR A N 1
ATOM 1617 C CA . TYR A 1 202 ? -13.93 20.078 15.953 1 98.75 202 TYR A CA 1
ATOM 1618 C C . TYR A 1 202 ? -13.867 18.625 15.523 1 98.75 202 TYR A C 1
ATOM 1620 O O . TYR A 1 202 ? -13.992 17.719 16.344 1 98.75 202 TYR A O 1
ATOM 1628 N N . LEU A 1 203 ? -13.781 18.453 14.211 1 98.88 203 LEU A N 1
ATOM 1629 C CA . LEU A 1 203 ? -13.625 17.125 13.641 1 98.88 203 LEU A CA 1
ATOM 1630 C C . LEU A 1 203 ? -12.156 16.719 13.586 1 98.88 203 LEU A C 1
ATOM 1632 O O . LEU A 1 203 ? -11.32 17.453 13.062 1 98.88 203 LEU A O 1
ATOM 1636 N N . TYR A 1 204 ? -11.844 15.594 14.18 1 98.81 204 TYR A N 1
ATOM 1637 C CA . TYR A 1 204 ? -10.477 15.094 14.148 1 98.81 204 TYR A CA 1
ATOM 1638 C C . TYR A 1 204 ? -10.352 13.891 13.219 1 98.81 204 TYR A C 1
ATOM 1640 O O . TYR A 1 204 ? -10.219 12.758 13.672 1 98.81 204 TYR A O 1
ATOM 1648 N N . ALA A 1 205 ? -10.32 14.164 11.93 1 98.38 205 ALA A N 1
ATOM 1649 C CA . ALA A 1 205 ? -10.266 13.148 10.883 1 98.38 205 ALA A CA 1
ATOM 1650 C C . ALA A 1 205 ? -9.922 13.773 9.531 1 98.38 205 ALA A C 1
ATOM 1652 O O . ALA A 1 205 ? -10.43 14.844 9.188 1 98.38 205 ALA A O 1
ATOM 1653 N N . SER A 1 206 ? -8.977 13.211 8.891 1 98 206 SER A N 1
ATOM 1654 C CA . SER A 1 206 ? -8.688 13.477 7.488 1 98 206 SER A CA 1
ATOM 1655 C C . SER A 1 206 ? -8.672 12.188 6.668 1 98 206 SER A C 1
ATOM 1657 O O . SER A 1 206 ? -8.281 11.133 7.172 1 98 206 SER A O 1
ATOM 1659 N N . LYS A 1 207 ? -9.078 12.273 5.453 1 97.62 207 LYS A N 1
ATOM 1660 C CA . LYS A 1 207 ? -9.234 11.094 4.613 1 97.62 207 LYS A CA 1
ATOM 1661 C C . LYS A 1 207 ? -7.922 10.328 4.492 1 97.62 207 LYS A C 1
ATOM 1663 O O . LYS A 1 207 ? -7.91 9.094 4.48 1 97.62 207 LYS A O 1
ATOM 1668 N N . GLU A 1 208 ? -6.855 11.039 4.52 1 96.94 208 GLU A N 1
ATOM 1669 C CA . GLU A 1 208 ? -5.578 10.422 4.176 1 96.94 208 GLU A CA 1
ATOM 1670 C C . GLU A 1 208 ? -4.918 9.797 5.402 1 96.94 208 GLU A C 1
ATOM 1672 O O . GLU A 1 208 ? -4.008 8.977 5.273 1 96.94 208 GLU A O 1
ATOM 1677 N N . TYR A 1 209 ? -5.363 10.156 6.637 1 97.94 209 TYR A N 1
ATOM 1678 C CA . TYR A 1 209 ? -4.77 9.57 7.836 1 97.94 209 TYR A CA 1
ATOM 1679 C C . TYR A 1 209 ? -5.773 8.695 8.57 1 97.94 209 TYR A C 1
ATOM 1681 O O . TYR A 1 209 ? -5.473 8.148 9.633 1 97.94 209 TYR A O 1
ATOM 1689 N N . VAL A 1 210 ? -6.977 8.547 8.031 1 98.38 210 VAL A N 1
ATOM 1690 C CA . VAL A 1 210 ? -7.961 7.684 8.688 1 98.38 210 VAL A CA 1
ATOM 1691 C C . VAL A 1 210 ? -8.219 6.449 7.832 1 98.38 210 VAL A C 1
ATOM 1693 O O . VAL A 1 210 ? -8.445 6.562 6.621 1 98.38 210 VAL A O 1
ATOM 1696 N N . ASP A 1 211 ? -8.172 5.344 8.445 1 96.25 211 ASP A N 1
ATOM 1697 C CA . ASP A 1 211 ? -8.453 4.062 7.805 1 96.25 211 ASP A CA 1
ATOM 1698 C C . ASP A 1 211 ? -9.953 3.779 7.777 1 96.25 211 ASP A C 1
ATOM 1700 O O . ASP A 1 211 ? -10.508 3.436 6.734 1 96.25 211 ASP A O 1
ATOM 1704 N N . GLU A 1 212 ? -10.523 3.947 8.945 1 95.56 212 GLU A N 1
ATOM 1705 C CA . GLU A 1 212 ? -11.961 3.682 9.062 1 95.56 212 GLU A CA 1
ATOM 1706 C C . GLU A 1 212 ? -12.539 4.328 10.312 1 95.56 212 GLU A C 1
ATOM 1708 O O . GLU A 1 212 ? -11.805 4.684 11.234 1 95.56 212 GLU A O 1
ATOM 1713 N N . VAL A 1 213 ? -13.836 4.504 10.242 1 97.88 213 VAL A N 1
ATOM 1714 C CA . VAL A 1 213 ? -14.594 4.953 11.398 1 97.88 213 VAL A CA 1
ATOM 1715 C C . VAL A 1 213 ? -15.203 3.752 12.117 1 97.88 213 VAL A C 1
ATOM 1717 O O . VAL A 1 213 ? -15.992 3.008 11.531 1 97.88 213 VAL A O 1
ATOM 1720 N N . LEU A 1 214 ? -14.836 3.566 13.344 1 97 214 LEU A N 1
ATOM 1721 C CA . LEU A 1 214 ? -15.375 2.455 14.117 1 97 214 LEU A CA 1
ATOM 1722 C C . LEU A 1 214 ? -16.859 2.674 14.422 1 97 214 LEU A C 1
ATOM 1724 O O . LEU A 1 214 ? -17.25 3.773 14.812 1 97 214 LEU A O 1
ATOM 1728 N N . GLY A 1 215 ? -17.625 1.668 14.227 1 95.75 215 GLY A N 1
ATOM 1729 C CA . GLY A 1 215 ? -19.062 1.782 14.438 1 95.75 215 GLY A CA 1
ATOM 1730 C C . GLY A 1 215 ? -19.844 1.934 13.141 1 95.75 215 GLY A C 1
ATOM 1731 O O . GLY A 1 215 ? -21.078 1.788 13.133 1 95.75 215 GLY A O 1
ATOM 1732 N N . LEU A 1 216 ? -19.125 2.252 12.078 1 95.69 216 LEU A N 1
ATOM 1733 C CA . LEU A 1 216 ? -19.719 2.275 10.742 1 95.69 216 LEU A CA 1
ATOM 1734 C C . LEU A 1 216 ? -19.219 1.11 9.898 1 95.69 216 LEU A C 1
ATOM 1736 O O . LEU A 1 216 ? -18.078 0.664 10.078 1 95.69 216 LEU A O 1
ATOM 1740 N N . ASP A 1 217 ? -20.078 0.638 9.023 1 91 217 ASP A N 1
ATOM 1741 C CA . ASP A 1 217 ? -19.562 -0.316 8.055 1 91 217 ASP A CA 1
ATOM 1742 C C . ASP A 1 217 ? -18.594 0.361 7.082 1 91 217 ASP A C 1
ATOM 1744 O O . ASP A 1 217 ? -18.531 1.591 7.023 1 91 217 ASP A O 1
ATOM 1748 N N . ARG A 1 218 ? -17.906 -0.361 6.355 1 90.19 218 ARG A N 1
ATOM 1749 C CA . ARG A 1 218 ? -16.844 0.157 5.504 1 90.19 218 ARG A CA 1
ATOM 1750 C C . ARG A 1 218 ? -17.391 1.136 4.473 1 90.19 218 ARG A C 1
ATOM 1752 O O . ARG A 1 218 ? -16.797 2.186 4.223 1 90.19 218 ARG A O 1
ATOM 1759 N N . ALA A 1 219 ? -18.484 0.767 3.932 1 90.56 219 ALA A N 1
ATOM 1760 C CA . ALA A 1 219 ? -19.078 1.64 2.926 1 90.56 219 ALA A CA 1
ATOM 1761 C C . ALA A 1 219 ? -19.438 3 3.52 1 90.56 219 ALA A C 1
ATOM 1763 O O . ALA A 1 219 ? -19.141 4.039 2.93 1 90.56 219 ALA A O 1
ATOM 1764 N N . SER A 1 220 ? -20.016 3.002 4.66 1 94.88 220 SER A N 1
ATOM 1765 C CA . SER A 1 220 ? -20.406 4.234 5.348 1 94.88 220 SER A CA 1
ATOM 1766 C C . SER A 1 220 ? -19.172 5.02 5.793 1 94.88 220 SER A C 1
ATOM 1768 O O . SER A 1 220 ? -19.156 6.25 5.727 1 94.88 220 SER A O 1
ATOM 1770 N N . SER A 1 221 ? -18.219 4.281 6.227 1 96.62 221 SER A N 1
ATOM 1771 C CA . SER A 1 221 ? -16.953 4.918 6.59 1 96.62 221 SER A CA 1
ATOM 1772 C C . SER A 1 221 ? -16.344 5.66 5.402 1 96.62 221 SER A C 1
ATOM 1774 O O . SER A 1 221 ? -15.984 6.832 5.52 1 96.62 221 SER A O 1
ATOM 1776 N N . ASP A 1 222 ? -16.375 4.988 4.312 1 95.44 222 ASP A N 1
ATOM 1777 C CA . ASP A 1 222 ? -15.805 5.586 3.107 1 95.44 222 ASP A CA 1
ATOM 1778 C C . ASP A 1 222 ? -16.625 6.793 2.656 1 95.44 222 ASP A C 1
ATOM 1780 O O . ASP A 1 222 ? -16.062 7.805 2.229 1 95.44 222 ASP A O 1
ATOM 1784 N N . GLU A 1 223 ? -17.859 6.633 2.742 1 97.25 223 GLU A N 1
ATOM 1785 C CA . GLU A 1 223 ? -18.75 7.734 2.387 1 97.25 223 GLU A CA 1
ATOM 1786 C C . GLU A 1 223 ? -18.469 8.961 3.256 1 97.25 223 GLU A C 1
ATOM 1788 O O . GLU A 1 223 ? -18.406 10.086 2.75 1 97.25 223 GLU A O 1
ATOM 1793 N N . PHE A 1 224 ? -18.328 8.734 4.512 1 98.62 224 PHE A N 1
ATOM 1794 C CA . PHE A 1 224 ? -18.047 9.82 5.449 1 98.62 224 PHE A CA 1
ATOM 1795 C C . PHE A 1 224 ? -16.719 10.484 5.133 1 98.62 224 PHE A C 1
ATOM 1797 O O . PHE A 1 224 ? -16.625 11.711 5.07 1 98.62 224 PHE A O 1
ATOM 1804 N N . LEU A 1 225 ? -15.695 9.695 4.875 1 98.5 225 LEU A N 1
ATOM 1805 C CA . LEU A 1 225 ? -14.359 10.219 4.613 1 98.5 225 LEU A CA 1
ATOM 1806 C C . LEU A 1 225 ? -14.328 10.992 3.301 1 98.5 225 LEU A C 1
ATOM 1808 O O . LEU A 1 225 ? -13.641 12.008 3.189 1 98.5 225 LEU A O 1
ATOM 1812 N N . ASP A 1 226 ? -15.094 10.531 2.342 1 98.06 226 ASP A N 1
ATOM 1813 C CA . ASP A 1 226 ? -15.211 11.266 1.085 1 98.06 226 ASP A CA 1
ATOM 1814 C C . ASP A 1 226 ? -15.883 12.625 1.302 1 98.06 226 ASP A C 1
ATOM 1816 O O . ASP A 1 226 ? -15.477 13.625 0.715 1 98.06 226 ASP A O 1
ATOM 1820 N N . LEU A 1 227 ? -16.891 12.57 2.08 1 98.5 227 LEU A N 1
ATOM 1821 C CA . LEU A 1 227 ? -17.609 13.797 2.377 1 98.5 227 LEU A CA 1
ATOM 1822 C C . LEU A 1 227 ? -16.703 14.82 3.043 1 98.5 227 LEU A C 1
ATOM 1824 O O . LEU A 1 227 ? -16.625 15.977 2.613 1 98.5 227 LEU A O 1
ATOM 1828 N N . ILE A 1 228 ? -15.953 14.422 4.055 1 98.62 228 ILE A N 1
ATOM 1829 C CA . ILE A 1 228 ? -15.156 15.391 4.793 1 98.62 228 ILE A CA 1
ATOM 1830 C C . ILE A 1 228 ? -13.992 15.867 3.928 1 98.62 228 ILE A C 1
ATOM 1832 O O . ILE A 1 228 ? -13.555 17.016 4.043 1 98.62 228 ILE A O 1
ATOM 1836 N N . ASP A 1 229 ? -13.516 14.984 3.092 1 98.44 229 ASP A N 1
ATOM 1837 C CA . ASP A 1 229 ? -12.469 15.406 2.164 1 98.44 229 ASP A CA 1
ATOM 1838 C C . ASP A 1 229 ? -12.977 16.5 1.229 1 98.44 229 ASP A C 1
ATOM 1840 O O . ASP A 1 229 ? -12.297 17.516 1.013 1 98.44 229 ASP A O 1
ATOM 1844 N N . ARG A 1 230 ? -14.172 16.328 0.712 1 98.06 230 ARG A N 1
ATOM 1845 C CA . ARG A 1 230 ? -14.797 17.328 -0.153 1 98.06 230 ARG A CA 1
ATOM 1846 C C . ARG A 1 230 ? -15 18.641 0.592 1 98.06 230 ARG A C 1
ATOM 1848 O O . ARG A 1 230 ? -14.688 19.719 0.07 1 98.06 230 ARG A O 1
ATOM 1855 N N . LEU A 1 231 ? -15.477 18.562 1.77 1 98.56 231 LEU A N 1
ATOM 1856 C CA . LEU A 1 231 ? -15.742 19.766 2.562 1 98.56 231 LEU A CA 1
ATOM 1857 C C . LEU A 1 231 ? -14.445 20.484 2.916 1 98.56 231 LEU A C 1
ATOM 1859 O O . LEU A 1 231 ? -14.391 21.719 2.926 1 98.56 231 LEU A O 1
ATOM 1863 N N . THR A 1 232 ? -13.398 19.719 3.201 1 98.62 232 THR A N 1
ATOM 1864 C CA . THR A 1 232 ? -12.102 20.281 3.553 1 98.62 232 THR A CA 1
ATOM 1865 C C . THR A 1 232 ? -11.523 21.078 2.385 1 98.62 232 THR A C 1
ATOM 1867 O O . THR A 1 232 ? -10.938 22.141 2.582 1 98.62 232 THR A O 1
ATOM 1870 N N . GLN A 1 233 ? -11.781 20.609 1.205 1 97.81 233 GLN A N 1
ATOM 1871 C CA . GLN A 1 233 ? -11.141 21.172 0.02 1 97.81 233 GLN A CA 1
ATOM 1872 C C . GLN A 1 233 ? -11.953 22.312 -0.562 1 97.81 233 GLN A C 1
ATOM 1874 O O . GLN A 1 233 ? -11.539 22.953 -1.531 1 97.81 233 GLN A O 1
ATOM 1879 N N . ASP A 1 234 ? -13.117 22.578 0.007 1 97.38 234 ASP A N 1
ATOM 1880 C CA . ASP A 1 234 ? -13.953 23.672 -0.493 1 97.38 234 ASP A CA 1
ATOM 1881 C C . ASP A 1 234 ? -13.203 25 -0.475 1 97.38 234 ASP A C 1
ATOM 1883 O O . ASP A 1 234 ? -12.867 25.516 0.593 1 97.38 234 ASP A O 1
ATOM 1887 N N . PRO A 1 235 ? -12.977 25.594 -1.661 1 96.44 235 PRO A N 1
ATOM 1888 C CA . PRO A 1 235 ? -12.148 26.797 -1.732 1 96.44 235 PRO A CA 1
ATOM 1889 C C . PRO A 1 235 ? -12.719 27.953 -0.906 1 96.44 235 PRO A C 1
ATOM 1891 O O . PRO A 1 235 ? -11.969 28.812 -0.442 1 96.44 235 PRO A O 1
ATOM 1894 N N . ALA A 1 236 ? -13.945 27.969 -0.676 1 97.19 236 ALA A N 1
ATOM 1895 C CA . ALA A 1 236 ? -14.57 29.031 0.098 1 97.19 236 ALA A CA 1
ATOM 1896 C C . ALA A 1 236 ? -14.164 28.953 1.566 1 97.19 236 ALA A C 1
ATOM 1898 O O . ALA A 1 236 ? -14.383 29.906 2.326 1 97.19 236 ALA A O 1
ATOM 1899 N N . HIS A 1 237 ? -13.547 27.859 1.931 1 98.25 237 HIS A N 1
ATOM 1900 C CA . HIS A 1 237 ? -13.227 27.656 3.34 1 98.25 237 HIS A CA 1
ATOM 1901 C C . HIS A 1 237 ? -11.75 27.344 3.533 1 98.25 237 HIS A C 1
ATOM 1903 O O . HIS A 1 237 ? -11.352 26.812 4.574 1 98.25 237 HIS A O 1
ATOM 1909 N N . VAL A 1 238 ? -10.969 27.625 2.49 1 98.56 238 VAL A N 1
ATOM 1910 C CA . VAL A 1 238 ? -9.539 27.312 2.531 1 98.56 238 VAL A CA 1
ATOM 1911 C C . VAL A 1 238 ? -8.727 28.609 2.465 1 98.56 238 VAL A C 1
ATOM 1913 O O . VAL A 1 238 ? -8.922 29.422 1.562 1 98.56 238 VAL A O 1
ATOM 1916 N N . TYR A 1 239 ? -7.879 28.844 3.451 1 98.44 239 TYR A N 1
ATOM 1917 C CA . TYR A 1 239 ? -6.871 29.891 3.373 1 98.44 239 TYR A CA 1
ATOM 1918 C C . TYR A 1 239 ? -5.641 29.422 2.615 1 98.44 239 TYR A C 1
ATOM 1920 O O . TYR A 1 239 ? -5.043 28.391 2.971 1 98.44 239 TYR A O 1
ATOM 1928 N N . VAL A 1 240 ? -5.297 30.094 1.598 1 97.56 240 VAL A N 1
ATOM 1929 C CA . VAL A 1 240 ? -4.086 29.797 0.836 1 97.56 240 VAL A CA 1
ATOM 1930 C C . VAL A 1 240 ? -2.959 30.719 1.288 1 97.56 240 VAL A C 1
ATOM 1932 O O . VAL A 1 240 ? -3.002 31.938 1.045 1 97.56 240 VAL A O 1
ATOM 1935 N N . HIS A 1 241 ? -1.967 30.203 1.91 1 98.44 241 HIS A N 1
ATOM 1936 C CA . HIS A 1 241 ? -0.81 31 2.307 1 98.44 241 HIS A CA 1
ATOM 1937 C C . HIS A 1 241 ? 0.22 31.078 1.185 1 98.44 241 HIS A C 1
ATOM 1939 O O . HIS A 1 241 ? 0.884 30.078 0.88 1 98.44 241 HIS A O 1
ATOM 1945 N N . ARG A 1 242 ? 0.318 32.156 0.663 1 96.88 242 ARG A N 1
ATOM 1946 C CA . ARG A 1 242 ? 1.371 32.438 -0.31 1 96.88 242 ARG A CA 1
ATOM 1947 C C . ARG A 1 242 ? 2.641 32.906 0.38 1 96.88 242 ARG A C 1
ATOM 1949 O O . ARG A 1 242 ? 2.713 34.062 0.814 1 96.88 242 ARG A O 1
ATOM 1956 N N . TRP A 1 243 ? 3.584 32.094 0.396 1 97.5 243 TRP A N 1
ATOM 1957 C CA . TRP A 1 243 ? 4.789 32.312 1.192 1 97.5 243 TRP A CA 1
ATOM 1958 C C . TRP A 1 243 ? 5.559 33.531 0.707 1 97.5 243 TRP A C 1
ATOM 1960 O O . TRP A 1 243 ? 5.633 33.781 -0.497 1 97.5 243 TRP A O 1
ATOM 1970 N N . GLN A 1 244 ? 6.059 34.219 1.622 1 94.44 244 GLN A N 1
ATOM 1971 C CA . GLN A 1 244 ? 7.07 35.25 1.423 1 94.44 244 GLN A CA 1
ATOM 1972 C C . GLN A 1 244 ? 8.312 34.969 2.26 1 94.44 244 GLN A C 1
ATOM 1974 O O . GLN A 1 244 ? 8.227 34.344 3.322 1 94.44 244 GLN A O 1
ATOM 1979 N N . PRO A 1 245 ? 9.43 35.406 1.723 1 91.5 245 PRO A N 1
ATOM 1980 C CA . PRO A 1 245 ? 10.625 35.219 2.551 1 91.5 245 PRO A CA 1
ATOM 1981 C C . PRO A 1 245 ? 10.477 35.812 3.947 1 91.5 245 PRO A C 1
ATOM 1983 O O . PRO A 1 245 ? 9.977 36.938 4.094 1 91.5 245 PRO A O 1
ATOM 1986 N N . GLY A 1 246 ? 10.852 35.031 4.945 1 93.81 246 GLY A N 1
ATOM 1987 C CA . GLY A 1 246 ? 10.82 35.5 6.32 1 93.81 246 GLY A CA 1
ATOM 1988 C C . GLY A 1 246 ? 9.516 35.188 7.031 1 93.81 246 GLY A C 1
ATOM 1989 O O . GLY A 1 246 ? 9.336 35.562 8.195 1 93.81 246 GLY A O 1
ATOM 1990 N N . ASP A 1 247 ? 8.641 34.531 6.309 1 97.69 247 ASP A N 1
ATOM 1991 C CA . ASP A 1 247 ? 7.387 34.125 6.93 1 97.69 247 ASP A CA 1
ATOM 1992 C C . ASP A 1 247 ? 7.613 33.031 7.973 1 97.69 247 ASP A C 1
ATOM 1994 O O . ASP A 1 247 ? 8.359 32.062 7.727 1 97.69 247 ASP A O 1
ATOM 1998 N N . LEU A 1 248 ? 7.031 33.25 9.109 1 98.38 248 LEU A N 1
ATOM 1999 C CA . LEU A 1 248 ? 6.93 32.219 10.125 1 98.38 248 LEU A CA 1
ATOM 2000 C C . LEU A 1 248 ? 5.473 31.844 10.383 1 98.38 248 LEU A C 1
ATOM 2002 O O . LEU A 1 248 ? 4.645 32.719 10.641 1 98.38 248 LEU A O 1
ATOM 2006 N N . LEU A 1 249 ? 5.191 30.547 10.188 1 98.69 249 LEU A N 1
ATOM 2007 C CA . LEU A 1 249 ? 3.865 30.031 10.492 1 98.69 249 LEU A CA 1
ATOM 2008 C C . LEU A 1 249 ? 3.91 29.109 11.719 1 98.69 249 LEU A C 1
ATOM 2010 O O . LEU A 1 249 ? 4.844 28.328 11.867 1 98.69 249 LEU A O 1
ATOM 2014 N N . ILE A 1 250 ? 2.93 29.219 12.562 1 98.5 250 ILE A N 1
ATOM 2015 C CA . ILE A 1 250 ? 2.715 28.266 13.648 1 98.5 250 ILE A CA 1
ATOM 2016 C C . ILE A 1 250 ? 1.227 27.953 13.766 1 98.5 250 ILE A C 1
ATOM 2018 O O . ILE A 1 250 ? 0.385 28.844 13.688 1 98.5 250 ILE A O 1
ATOM 2022 N N . TRP A 1 251 ? 0.919 26.641 13.906 1 98.69 251 TRP A N 1
ATOM 2023 C CA . TRP A 1 251 ? -0.496 26.297 13.961 1 98.69 251 TRP A CA 1
ATOM 2024 C C . TRP A 1 251 ? -0.736 25.156 14.953 1 98.69 251 TRP A C 1
ATOM 2026 O O . TRP A 1 251 ? 0.199 24.453 15.328 1 98.69 251 TRP A O 1
ATOM 2036 N N . LYS A 1 252 ? -1.999 25.078 15.391 1 98.44 252 LYS A N 1
ATOM 2037 C CA . LYS A 1 252 ? -2.459 23.984 16.234 1 98.44 252 LYS A CA 1
ATOM 2038 C C . LYS A 1 252 ? -2.656 22.703 15.406 1 98.44 252 LYS A C 1
ATOM 2040 O O . LYS A 1 252 ? -3.482 22.672 14.492 1 98.44 252 LYS A O 1
ATOM 2045 N N . THR A 1 253 ? -2.049 21.625 15.789 1 97.75 253 THR A N 1
ATOM 2046 C CA . THR A 1 253 ? -1.989 20.438 14.945 1 97.75 253 THR A CA 1
ATOM 2047 C C . THR A 1 253 ? -3.334 19.719 14.93 1 97.75 253 THR A C 1
ATOM 2049 O O . THR A 1 253 ? -3.674 19.047 13.953 1 97.75 253 THR A O 1
ATOM 2052 N N . ARG A 1 254 ? -4.133 19.891 15.938 1 98 254 ARG A N 1
ATOM 2053 C CA . ARG A 1 254 ? -5.387 19.156 16.031 1 98 254 ARG A CA 1
ATOM 2054 C C . ARG A 1 254 ? -6.5 19.875 15.273 1 98 254 ARG A C 1
ATOM 2056 O O . ARG A 1 254 ? -7.328 19.234 14.625 1 98 254 ARG A O 1
ATOM 2063 N N . THR A 1 255 ? -6.43 21.188 15.289 1 98.69 255 THR A N 1
ATOM 2064 C CA . THR A 1 255 ? -7.609 21.891 14.789 1 98.69 255 THR A CA 1
ATOM 2065 C C . THR A 1 255 ? -7.336 22.5 13.414 1 98.69 255 THR A C 1
ATOM 2067 O O . THR A 1 255 ? -8.266 22.875 12.703 1 98.69 255 THR A O 1
ATOM 2070 N N . ALA A 1 256 ? -6.105 22.594 12.992 1 98.75 256 ALA A N 1
ATOM 2071 C CA . ALA A 1 256 ? -5.785 23.094 11.656 1 98.75 256 ALA A CA 1
ATOM 2072 C C . ALA A 1 256 ? -5.445 21.953 10.703 1 98.75 256 ALA A C 1
ATOM 2074 O O . ALA A 1 256 ? -4.484 21.219 10.93 1 98.75 256 ALA A O 1
ATOM 2075 N N . LEU A 1 257 ? -6.227 21.781 9.695 1 98.81 257 LEU A N 1
ATOM 2076 C CA . LEU A 1 257 ? -5.844 20.953 8.562 1 98.81 257 LEU A CA 1
ATOM 2077 C C . LEU A 1 257 ? -4.984 21.734 7.578 1 98.81 257 LEU A C 1
ATOM 2079 O O . LEU A 1 257 ? -5.156 22.938 7.426 1 98.81 257 LEU A O 1
ATOM 2083 N N . HIS A 1 258 ? -4.098 21.016 6.953 1 98.69 258 HIS A N 1
ATOM 2084 C CA . HIS A 1 258 ? -3.305 21.734 5.957 1 98.69 258 HIS A CA 1
ATOM 2085 C C . HIS A 1 258 ? -2.785 20.781 4.883 1 98.69 258 HIS A C 1
ATOM 2087 O O . HIS A 1 258 ? -2.871 19.562 5.031 1 98.69 258 HIS A O 1
ATOM 2093 N N . ALA A 1 259 ? -2.318 21.359 3.838 1 98.12 259 ALA A N 1
ATOM 2094 C CA . ALA A 1 259 ? -1.702 20.641 2.719 1 98.12 259 ALA A CA 1
ATOM 2095 C C . ALA A 1 259 ? -0.726 21.547 1.969 1 98.12 259 ALA A C 1
ATOM 2097 O O . ALA A 1 259 ? -1.041 22.703 1.674 1 98.12 259 ALA A O 1
ATOM 2098 N N . ALA A 1 260 ? 0.4 20.984 1.712 1 96.62 260 ALA A N 1
ATOM 2099 C CA . ALA A 1 260 ? 1.347 21.703 0.855 1 96.62 260 ALA A CA 1
ATOM 2100 C C . ALA A 1 260 ? 1.001 21.516 -0.619 1 96.62 260 ALA A C 1
ATOM 2102 O O . ALA A 1 260 ? 0.575 20.422 -1.028 1 96.62 260 ALA A O 1
ATOM 2103 N N . THR A 1 261 ? 1.144 22.531 -1.407 1 95.88 261 THR A N 1
ATOM 2104 C CA . THR A 1 261 ? 0.952 22.406 -2.848 1 95.88 261 THR A CA 1
ATOM 2105 C C . THR A 1 261 ? 2.283 22.156 -3.551 1 95.88 261 THR A C 1
ATOM 2107 O O . THR A 1 261 ? 3.348 22.375 -2.973 1 95.88 261 THR A O 1
ATOM 2110 N N . ALA A 1 262 ? 2.223 21.703 -4.715 1 92.69 262 ALA A N 1
ATOM 2111 C CA . ALA A 1 262 ? 3.412 21.359 -5.492 1 92.69 262 ALA A CA 1
ATOM 2112 C C . ALA A 1 262 ? 4.242 22.609 -5.793 1 92.69 262 ALA A C 1
ATOM 2114 O O . ALA A 1 262 ? 3.693 23.703 -5.969 1 92.69 262 ALA A O 1
ATOM 2115 N N . VAL A 1 263 ? 5.531 22.406 -5.805 1 94.06 263 VAL A N 1
ATOM 2116 C CA . VAL A 1 263 ? 6.457 23.438 -6.285 1 94.06 263 VAL A CA 1
ATOM 2117 C C . VAL A 1 263 ? 6.754 23.203 -7.766 1 94.06 263 VAL A C 1
ATOM 2119 O O . VAL A 1 263 ? 7.109 22.094 -8.172 1 94.06 263 VAL A O 1
ATOM 2122 N N . GLU A 1 264 ? 6.566 24.203 -8.516 1 91.56 264 GLU A N 1
ATOM 2123 C CA . GLU A 1 264 ? 6.82 24.094 -9.953 1 91.56 264 GLU A CA 1
ATOM 2124 C C . GLU A 1 264 ? 8.242 23.609 -10.227 1 91.56 264 GLU A C 1
ATOM 2126 O O . GLU A 1 264 ? 9.188 24.031 -9.547 1 91.56 264 GLU A O 1
ATOM 2131 N N . PRO A 1 265 ? 8.32 22.719 -11.281 1 90 265 PRO A N 1
ATOM 2132 C CA . PRO A 1 265 ? 9.672 22.281 -11.641 1 90 265 PRO A CA 1
ATOM 2133 C C . PRO A 1 265 ? 10.625 23.438 -11.898 1 90 265 PRO A C 1
ATOM 2135 O O . PRO A 1 265 ? 10.234 24.453 -12.492 1 90 265 PRO A O 1
ATOM 2138 N N . GLY A 1 266 ? 11.797 23.344 -11.445 1 91.31 266 GLY A N 1
ATOM 2139 C CA . GLY A 1 266 ? 12.797 24.375 -11.648 1 91.31 266 GLY A CA 1
ATOM 2140 C C . GLY A 1 266 ? 12.859 25.375 -10.516 1 91.31 266 GLY A C 1
ATOM 2141 O O . GLY A 1 266 ? 13.805 26.172 -10.414 1 91.31 266 GLY A O 1
ATOM 2142 N N . LEU A 1 267 ? 11.859 25.391 -9.648 1 93.19 267 LEU A N 1
ATOM 2143 C CA . LEU A 1 267 ? 11.844 26.281 -8.484 1 93.19 267 LEU A CA 1
ATOM 2144 C C . LEU A 1 267 ? 12.203 25.5 -7.219 1 93.19 267 LEU A C 1
ATOM 2146 O O . LEU A 1 267 ? 12.086 24.281 -7.18 1 93.19 267 LEU A O 1
ATOM 2150 N N . SER A 1 268 ? 12.703 26.281 -6.266 1 93.75 268 SER A N 1
ATOM 2151 C CA . SER A 1 268 ? 13.141 25.656 -5.023 1 93.75 268 SER A CA 1
ATOM 2152 C C . SER A 1 268 ? 12.43 26.266 -3.816 1 93.75 268 SER A C 1
ATOM 2154 O O . SER A 1 268 ? 12.156 27.469 -3.787 1 93.75 268 SER A O 1
ATOM 2156 N N . ARG A 1 269 ? 12.219 25.422 -2.912 1 95.12 269 ARG A N 1
ATOM 2157 C CA . ARG A 1 269 ? 11.586 25.812 -1.655 1 95.12 269 ARG A CA 1
ATOM 2158 C C . ARG A 1 269 ? 12.219 25.094 -0.474 1 95.12 269 ARG A C 1
ATOM 2160 O O . ARG A 1 269 ? 12.383 23.875 -0.505 1 95.12 269 ARG A O 1
ATOM 2167 N N . THR A 1 270 ? 12.586 25.859 0.542 1 94.5 270 THR A N 1
ATOM 2168 C CA . THR A 1 270 ? 13.125 25.297 1.775 1 94.5 270 THR A CA 1
ATOM 2169 C C . THR A 1 270 ? 12.477 25.953 2.994 1 94.5 270 THR A C 1
ATOM 2171 O O . THR A 1 270 ? 12.469 27.172 3.123 1 94.5 270 THR A O 1
ATOM 2174 N N . VAL A 1 271 ? 11.93 25.109 3.799 1 95.5 271 VAL A N 1
ATOM 2175 C CA . VAL A 1 271 ? 11.398 25.578 5.074 1 95.5 271 VAL A CA 1
ATOM 2176 C C . VAL A 1 271 ? 11.953 24.734 6.211 1 95.5 271 VAL A C 1
ATOM 2178 O O . VAL A 1 271 ? 12.242 23.547 6.02 1 95.5 271 VAL A O 1
ATOM 2181 N N . HIS A 1 272 ? 12.133 25.375 7.363 1 95 272 HIS A N 1
ATOM 2182 C CA . HIS A 1 272 ? 12.5 24.656 8.586 1 95 272 HIS A CA 1
ATOM 2183 C C . HIS A 1 272 ? 11.273 24.406 9.453 1 95 272 HIS A C 1
ATOM 2185 O O . HIS A 1 272 ? 10.461 25.297 9.68 1 95 272 HIS A O 1
ATOM 2191 N N . ARG A 1 273 ? 11.258 23.156 9.891 1 95.25 273 ARG A N 1
ATOM 2192 C CA . ARG A 1 273 ? 10.094 22.734 10.664 1 95.25 273 ARG A CA 1
ATOM 2193 C C . ARG A 1 273 ? 10.484 22.391 12.102 1 95.25 273 ARG A C 1
ATOM 2195 O O . ARG A 1 273 ? 11.5 21.719 12.328 1 95.25 273 ARG A O 1
ATOM 2202 N N . ALA A 1 274 ? 9.695 22.891 13.039 1 94.62 274 ALA A N 1
ATOM 2203 C CA . ALA A 1 274 ? 9.766 22.453 14.438 1 94.62 274 ALA A CA 1
ATOM 2204 C C . ALA A 1 274 ? 8.43 21.875 14.906 1 94.62 274 ALA A C 1
ATOM 2206 O O . ALA A 1 274 ? 7.375 22.453 14.641 1 94.62 274 ALA A O 1
ATOM 2207 N N . SER A 1 275 ? 8.477 20.75 15.531 1 94.44 275 SER A N 1
ATOM 2208 C CA . SER A 1 275 ? 7.336 20.203 16.266 1 94.44 275 SER A CA 1
ATOM 2209 C C . SER A 1 275 ? 7.398 20.547 17.734 1 94.44 275 SER A C 1
ATOM 2211 O O . SER A 1 275 ? 8.438 20.375 18.375 1 94.44 275 SER A O 1
ATOM 2213 N N . ILE A 1 276 ? 6.297 21.094 18.203 1 95.69 276 ILE A N 1
ATOM 2214 C CA . ILE A 1 276 ? 6.332 21.672 19.531 1 95.69 276 ILE A CA 1
ATOM 2215 C C . ILE A 1 276 ? 5.309 20.984 20.438 1 95.69 276 ILE A C 1
ATOM 2217 O O . ILE A 1 276 ? 4.102 21.078 20.188 1 95.69 276 ILE A O 1
ATOM 2221 N N . GLU A 1 277 ? 5.777 20.344 21.438 1 92.75 277 GLU A N 1
ATOM 2222 C CA . GLU A 1 277 ? 4.895 19.766 22.453 1 92.75 277 GLU A CA 1
ATOM 2223 C C . GLU A 1 277 ? 4.371 20.828 23.406 1 92.75 277 GLU A C 1
ATOM 2225 O O . GLU A 1 277 ? 5.09 21.766 23.75 1 92.75 277 GLU A O 1
ATOM 2230 N N . ALA A 1 278 ? 3.125 20.703 23.75 1 83 278 ALA A N 1
ATOM 2231 C CA . ALA A 1 278 ? 2.562 21.656 24.703 1 83 278 ALA A CA 1
ATOM 2232 C C . ALA A 1 278 ? 3.375 21.703 25.984 1 83 278 ALA A C 1
ATOM 2234 O O . ALA A 1 278 ? 4.004 20.703 26.359 1 83 278 ALA A O 1
ATOM 2235 N N . PRO A 1 279 ? 3.43 22.938 26.453 1 74.38 279 PRO A N 1
ATOM 2236 C CA . PRO A 1 279 ? 4.141 23.016 27.734 1 74.38 279 PRO A CA 1
ATOM 2237 C C . PRO A 1 279 ? 3.537 22.109 28.812 1 74.38 279 PRO A C 1
ATOM 2239 O O . PRO A 1 279 ? 2.342 21.812 28.766 1 74.38 279 PRO A O 1
ATOM 2242 N N . VAL A 1 280 ? 4.297 21.516 29.547 1 55.41 280 VAL A N 1
ATOM 2243 C CA . VAL A 1 280 ? 3.855 20.719 30.688 1 55.41 280 VAL A CA 1
ATOM 2244 C C . VAL A 1 280 ? 3.277 21.641 31.766 1 55.41 280 VAL A C 1
ATOM 2246 O O . VAL A 1 280 ? 3.734 22.766 31.938 1 55.41 280 VAL A O 1
ATOM 2249 N N . MET B 1 1 ? 8.516 -45.906 -18.141 1 80.19 1 MET B N 1
ATOM 2250 C CA . MET B 1 1 ? 7.598 -44.75 -18.109 1 80.19 1 MET B CA 1
ATOM 2251 C C . MET B 1 1 ? 6.387 -45.062 -17.25 1 80.19 1 MET B C 1
ATOM 2253 O O . MET B 1 1 ? 5.754 -46.125 -17.391 1 80.19 1 MET B O 1
ATOM 2257 N N . ARG B 1 2 ? 6.16 -44.219 -16.203 1 87.88 2 ARG B N 1
ATOM 2258 C CA . ARG B 1 2 ? 5.039 -44.438 -15.305 1 87.88 2 ARG B CA 1
ATOM 2259 C C . ARG B 1 2 ? 4.434 -43.125 -14.812 1 87.88 2 ARG B C 1
ATOM 2261 O O . ARG B 1 2 ? 5.16 -42.219 -14.453 1 87.88 2 ARG B O 1
ATOM 2268 N N . PHE B 1 3 ? 3.176 -43.125 -14.969 1 91.75 3 PHE B N 1
ATOM 2269 C CA . PHE B 1 3 ? 2.434 -42.062 -14.305 1 91.75 3 PHE B CA 1
ATOM 2270 C C . PHE B 1 3 ? 2.062 -42.469 -12.883 1 91.75 3 PHE B C 1
ATOM 2272 O O . PHE B 1 3 ? 1.566 -43.562 -12.648 1 91.75 3 PHE B O 1
ATOM 2279 N N . ASN B 1 4 ? 2.385 -41.594 -11.938 1 94.06 4 ASN B N 1
ATOM 2280 C CA . ASN B 1 4 ? 2.045 -41.812 -10.539 1 94.06 4 ASN B CA 1
ATOM 2281 C C . ASN B 1 4 ? 1.321 -40.594 -9.938 1 94.06 4 ASN B C 1
ATOM 2283 O O . ASN B 1 4 ? 1.754 -39.469 -10.109 1 94.06 4 ASN B O 1
ATOM 2287 N N . PRO B 1 5 ? 0.234 -40.938 -9.258 1 94.19 5 PRO B N 1
ATOM 2288 C CA . PRO B 1 5 ? -0.406 -39.844 -8.562 1 94.19 5 PRO B CA 1
ATOM 2289 C C . PRO B 1 5 ? 0.503 -39.188 -7.52 1 94.19 5 PRO B C 1
ATOM 2291 O O . PRO B 1 5 ? 1.262 -39.875 -6.844 1 94.19 5 PRO B O 1
ATOM 2294 N N . LEU B 1 6 ? 0.526 -37.875 -7.43 1 94.69 6 LEU B N 1
ATOM 2295 C CA . LEU B 1 6 ? 1.372 -37.125 -6.492 1 94.69 6 LEU B CA 1
ATOM 2296 C C . LEU B 1 6 ? 0.65 -36.906 -5.168 1 94.69 6 LEU B C 1
ATOM 2298 O O . LEU B 1 6 ? 1.242 -37.094 -4.098 1 94.69 6 LEU B O 1
ATOM 2302 N N . PHE B 1 7 ? -0.552 -36.531 -5.227 1 93.44 7 PHE B N 1
ATOM 2303 C CA . PHE B 1 7 ? -1.393 -36.156 -4.094 1 93.44 7 PHE B CA 1
ATOM 2304 C C . PHE B 1 7 ? -2.859 -36.438 -4.387 1 93.44 7 PHE B C 1
ATOM 2306 O O . PHE B 1 7 ? -3.271 -36.469 -5.551 1 93.44 7 PHE B O 1
ATOM 2313 N N . PRO B 1 8 ? -3.652 -36.719 -3.414 1 93.69 8 PRO B N 1
ATOM 2314 C CA . PRO B 1 8 ? -5.039 -37.125 -3.65 1 93.69 8 PRO B CA 1
ATOM 2315 C C . PRO B 1 8 ? -5.836 -36.094 -4.441 1 93.69 8 PRO B C 1
ATOM 2317 O O . PRO B 1 8 ? -6.711 -36.469 -5.23 1 93.69 8 PRO B O 1
ATOM 2320 N N . THR B 1 9 ? -5.535 -34.844 -4.305 1 95.88 9 THR B N 1
ATOM 2321 C CA . THR B 1 9 ? -6.422 -33.844 -4.859 1 95.88 9 THR B CA 1
ATOM 2322 C C . THR B 1 9 ? -5.773 -33.156 -6.062 1 95.88 9 THR B C 1
ATOM 2324 O O . THR B 1 9 ? -6.43 -32.406 -6.773 1 95.88 9 THR B O 1
ATOM 2327 N N . ILE B 1 10 ? -4.398 -33.469 -6.27 1 97.94 10 ILE B N 1
ATOM 2328 C CA . ILE B 1 10 ? -3.775 -32.688 -7.348 1 97.94 10 ILE B CA 1
ATOM 2329 C C . ILE B 1 10 ? -2.459 -33.344 -7.75 1 97.94 10 ILE B C 1
ATOM 2331 O O . ILE B 1 10 ? -1.721 -33.844 -6.898 1 97.94 10 ILE B O 1
ATOM 2335 N N . GLY B 1 11 ? -2.268 -33.438 -9.047 1 98.12 11 GLY B N 1
ATOM 2336 C CA . GLY B 1 11 ? -0.92 -33.656 -9.539 1 98.12 11 GLY B CA 1
ATOM 2337 C C . GLY B 1 11 ? -0.682 -35.125 -9.945 1 98.12 11 GLY B C 1
ATOM 2338 O O . GLY B 1 11 ? -1.267 -36.031 -9.367 1 98.12 11 GLY B O 1
ATOM 2339 N N . THR B 1 12 ? 0.09 -35.281 -10.867 1 97.69 12 THR B N 1
ATOM 2340 C CA . THR B 1 12 ? 0.633 -36.562 -11.32 1 97.69 12 THR B CA 1
ATOM 2341 C C . THR B 1 12 ? 2.105 -36.438 -11.695 1 97.69 12 THR B C 1
ATOM 2343 O O . THR B 1 12 ? 2.557 -35.344 -12.07 1 97.69 12 THR B O 1
ATOM 2346 N N . GLU B 1 13 ? 2.824 -37.469 -11.484 1 97.25 13 GLU B N 1
ATOM 2347 C CA . GLU B 1 13 ? 4.258 -37.469 -11.758 1 97.25 13 GLU B CA 1
ATOM 2348 C C . GLU B 1 13 ? 4.586 -38.469 -12.891 1 97.25 13 GLU B C 1
ATOM 2350 O O . GLU B 1 13 ? 3.982 -39.531 -12.992 1 97.25 13 GLU B O 1
ATOM 2355 N N . LEU B 1 14 ? 5.441 -38.031 -13.742 1 96.56 14 LEU B N 1
ATOM 2356 C CA . LEU B 1 14 ? 5.992 -38.875 -14.789 1 96.56 14 LEU B CA 1
ATOM 2357 C C . LEU B 1 14 ? 7.492 -39.094 -14.602 1 96.56 14 LEU B C 1
ATOM 2359 O O . LEU B 1 14 ? 8.234 -38.125 -14.422 1 96.56 14 LEU B O 1
ATOM 2363 N N . THR B 1 15 ? 7.922 -40.344 -14.586 1 94.75 15 THR B N 1
ATOM 2364 C CA . THR B 1 15 ? 9.336 -40.688 -14.438 1 94.75 15 THR B CA 1
ATOM 2365 C C . THR B 1 15 ? 9.805 -41.594 -15.578 1 94.75 15 THR B C 1
ATOM 2367 O O . THR B 1 15 ? 8.984 -42.188 -16.281 1 94.75 15 THR B O 1
ATOM 2370 N N . GLY B 1 16 ? 11.102 -41.562 -15.82 1 92.56 16 GLY B N 1
ATOM 2371 C CA . GLY B 1 16 ? 11.703 -42.531 -16.75 1 92.56 16 GLY B CA 1
ATOM 2372 C C . GLY B 1 16 ? 11.547 -42.125 -18.203 1 92.56 16 GLY B C 1
ATOM 2373 O O . GLY B 1 16 ? 11.383 -42.969 -19.078 1 92.56 16 GLY B O 1
ATOM 2374 N N . VAL B 1 17 ? 11.484 -40.844 -18.438 1 94.94 17 VAL B N 1
ATOM 2375 C CA . VAL B 1 17 ? 11.312 -40.406 -19.797 1 94.94 17 VAL B CA 1
ATOM 2376 C C . VAL B 1 17 ? 12.422 -39.406 -20.156 1 94.94 17 VAL B C 1
ATOM 2378 O O . VAL B 1 17 ? 13 -38.781 -19.281 1 94.94 17 VAL B O 1
ATOM 2381 N N . THR B 1 18 ? 12.68 -39.375 -21.453 1 93.31 18 THR B N 1
ATOM 2382 C CA . THR B 1 18 ? 13.609 -38.375 -21.984 1 93.31 18 THR B CA 1
ATOM 2383 C C . THR B 1 18 ? 12.844 -37.281 -22.703 1 93.31 18 THR B C 1
ATOM 2385 O O . THR B 1 18 ? 11.633 -37.375 -22.906 1 93.31 18 THR B 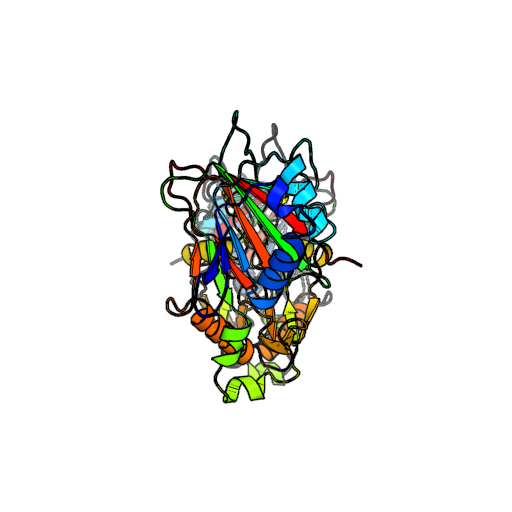O 1
ATOM 2388 N N . PHE B 1 19 ? 13.578 -36.281 -23.016 1 94.38 19 PHE B N 1
ATOM 2389 C CA . PHE B 1 19 ? 13.031 -35.188 -23.797 1 94.38 19 PHE B CA 1
ATOM 2390 C C . PHE B 1 19 ? 12.398 -35.688 -25.078 1 94.38 19 PHE B C 1
ATOM 2392 O O . PHE B 1 19 ? 11.281 -35.281 -25.438 1 94.38 19 PHE B O 1
ATOM 2399 N N . ASN B 1 20 ? 13.086 -36.562 -25.719 1 92.88 20 ASN B N 1
ATOM 2400 C CA . ASN B 1 20 ? 12.602 -37.062 -26.984 1 92.88 20 ASN B CA 1
ATOM 2401 C C . ASN B 1 20 ? 11.344 -37.938 -26.797 1 92.88 20 ASN B C 1
ATOM 2403 O O . ASN B 1 20 ? 10.461 -37.938 -27.656 1 92.88 20 ASN B O 1
ATOM 2407 N N . ASP B 1 21 ? 11.305 -38.594 -25.688 1 93.19 21 ASP B N 1
ATOM 2408 C CA . ASP B 1 21 ? 10.109 -39.375 -25.391 1 93.19 21 ASP B CA 1
ATOM 2409 C C . ASP B 1 21 ? 8.883 -38.469 -25.266 1 93.19 21 ASP B C 1
ATOM 2411 O O . ASP B 1 21 ? 7.82 -38.781 -25.812 1 93.19 21 ASP B O 1
ATOM 2415 N N . ILE B 1 22 ? 9.062 -37.375 -24.641 1 92.56 22 ILE B N 1
ATOM 2416 C CA . ILE B 1 22 ? 7.98 -36.438 -24.312 1 92.56 22 ILE B CA 1
ATOM 2417 C C . ILE B 1 22 ? 7.449 -35.812 -25.594 1 92.56 22 ILE B C 1
ATOM 2419 O O . ILE B 1 22 ? 6.242 -35.594 -25.734 1 92.56 22 ILE B O 1
ATOM 2423 N N . LEU B 1 23 ? 8.312 -35.625 -26.531 1 91.25 23 LEU B N 1
ATOM 2424 C CA . LEU B 1 23 ? 7.93 -34.938 -27.766 1 91.25 23 LEU B CA 1
ATOM 2425 C C . LEU B 1 23 ? 7.266 -35.906 -28.734 1 91.25 23 LEU B C 1
ATOM 2427 O O . LEU B 1 23 ? 6.691 -35.469 -29.734 1 91.25 23 LEU B O 1
ATOM 2431 N N . SER B 1 24 ? 7.375 -37.094 -28.391 1 90.88 24 SER B N 1
ATOM 2432 C CA . SER B 1 24 ? 6.844 -38.094 -29.312 1 90.88 24 SER B CA 1
ATOM 2433 C C . SER B 1 24 ? 5.32 -38.031 -29.391 1 90.88 24 SER B C 1
ATOM 2435 O O . SER B 1 24 ? 4.664 -37.688 -28.406 1 90.88 24 SER B O 1
ATOM 2437 N N . ASP B 1 25 ? 4.809 -38.438 -30.5 1 91.06 25 ASP B N 1
ATOM 2438 C CA . ASP B 1 25 ? 3.367 -38.438 -30.734 1 91.06 25 ASP B CA 1
ATOM 2439 C C . ASP B 1 25 ? 2.668 -39.5 -29.875 1 91.06 25 ASP B C 1
ATOM 2441 O O . ASP B 1 25 ? 1.455 -39.438 -29.672 1 91.06 25 ASP B O 1
ATOM 2445 N N . ALA B 1 26 ? 3.459 -40.375 -29.469 1 90.88 26 ALA B N 1
ATOM 2446 C CA . ALA B 1 26 ? 2.877 -41.438 -28.672 1 90.88 26 ALA B CA 1
ATOM 2447 C C . ALA B 1 26 ? 2.652 -41.031 -27.234 1 90.88 26 ALA B C 1
ATOM 2449 O O . ALA B 1 26 ? 1.626 -41.344 -26.625 1 90.88 26 ALA B O 1
ATOM 2450 N N . LEU B 1 27 ? 3.539 -40.25 -26.672 1 93 27 LEU B N 1
ATOM 2451 C CA . LEU B 1 27 ? 3.498 -39.969 -25.234 1 93 27 LEU B CA 1
ATOM 2452 C C . LEU B 1 27 ? 2.84 -38.625 -24.969 1 93 27 LEU B C 1
ATOM 2454 O O . LEU B 1 27 ? 2.131 -38.469 -23.969 1 93 27 LEU B O 1
ATOM 2458 N N . PHE B 1 28 ? 2.977 -37.688 -25.812 1 94.56 28 PHE B N 1
ATOM 2459 C CA . PHE B 1 28 ? 2.566 -36.312 -25.516 1 94.56 28 PHE B CA 1
ATOM 2460 C C . PHE B 1 28 ? 1.072 -36.25 -25.234 1 94.56 28 PHE B C 1
ATOM 2462 O O . PHE B 1 28 ? 0.647 -35.594 -24.266 1 94.56 28 PHE B O 1
ATOM 2469 N N . PRO B 1 29 ? 0.253 -36.906 -26.062 1 94.44 29 PRO B N 1
ATOM 2470 C CA . PRO B 1 29 ? -1.18 -36.844 -25.766 1 94.44 29 PRO B CA 1
ATOM 2471 C C . PRO B 1 29 ? -1.513 -37.344 -24.359 1 94.44 29 PRO B C 1
ATOM 2473 O O . PRO B 1 29 ? -2.43 -36.812 -23.719 1 94.44 29 PRO B O 1
ATOM 2476 N N . GLU B 1 30 ? -0.806 -38.25 -23.875 1 94.62 30 GLU B N 1
ATOM 2477 C CA . GLU B 1 30 ? -1.017 -38.781 -22.531 1 94.62 30 GLU B CA 1
ATOM 2478 C C . GLU B 1 30 ? -0.601 -37.75 -21.469 1 94.62 30 GLU B C 1
ATOM 2480 O O . GLU B 1 30 ? -1.264 -37.594 -20.453 1 94.62 30 GLU B O 1
ATOM 2485 N N . LEU B 1 31 ? 0.478 -37.062 -21.766 1 95.25 31 LEU B N 1
ATOM 2486 C CA . LEU B 1 31 ? 0.951 -36 -20.875 1 95.25 31 LEU B CA 1
ATOM 2487 C C . LEU B 1 31 ? -0.058 -34.875 -20.797 1 95.25 31 LEU B C 1
ATOM 2489 O O . LEU B 1 31 ? -0.378 -34.406 -19.703 1 95.25 31 LEU B O 1
ATOM 2493 N N . ASP B 1 32 ? -0.464 -34.5 -21.938 1 95.25 32 ASP B N 1
ATOM 2494 C CA . ASP B 1 32 ? -1.445 -33.438 -22.016 1 95.25 32 ASP B CA 1
ATOM 2495 C C . ASP B 1 32 ? -2.721 -33.781 -21.25 1 95.25 32 ASP B C 1
ATOM 2497 O O . ASP B 1 32 ? -3.246 -32.969 -20.484 1 95.25 32 ASP B O 1
ATOM 2501 N N . HIS B 1 33 ? -3.152 -35 -21.469 1 95.38 33 HIS B N 1
ATOM 2502 C CA . HIS B 1 33 ? -4.348 -35.469 -20.781 1 95.38 33 HIS B CA 1
ATOM 2503 C C . HIS B 1 33 ? -4.137 -35.5 -19.266 1 95.38 33 HIS B C 1
ATOM 2505 O O . HIS B 1 33 ? -5.008 -35.062 -18.516 1 95.38 33 HIS B O 1
ATOM 2511 N N . ALA B 1 34 ? -2.973 -35.969 -18.844 1 95.88 34 ALA B N 1
ATOM 2512 C CA . ALA B 1 34 ? -2.658 -36.031 -17.422 1 95.88 34 ALA B CA 1
ATOM 2513 C C . ALA B 1 34 ? -2.672 -34.656 -16.781 1 95.88 34 ALA B C 1
ATOM 2515 O O . ALA B 1 34 ? -3.225 -34.469 -15.695 1 95.88 34 ALA B O 1
ATOM 2516 N N . LEU B 1 35 ? -2.119 -33.688 -17.438 1 97.06 35 LEU B N 1
ATOM 2517 C CA . LEU B 1 35 ? -2.104 -32.312 -16.953 1 97.06 35 LEU B CA 1
ATOM 2518 C C . LEU B 1 35 ? -3.521 -31.766 -16.828 1 97.06 35 LEU B C 1
ATOM 2520 O O . LEU B 1 35 ? -3.887 -31.234 -15.781 1 97.06 35 LEU B O 1
ATOM 2524 N N . ARG B 1 36 ? -4.305 -31.938 -17.828 1 96.44 36 ARG B N 1
ATOM 2525 C CA . ARG B 1 36 ? -5.664 -31.406 -17.859 1 96.44 36 ARG B CA 1
ATOM 2526 C C . ARG B 1 36 ? -6.531 -32.031 -16.781 1 96.44 36 ARG B C 1
ATOM 2528 O O . ARG B 1 36 ? -7.344 -31.344 -16.156 1 96.44 36 ARG B O 1
ATOM 2535 N N . GLN B 1 37 ? -6.266 -33.281 -16.516 1 95.19 37 GLN B N 1
ATOM 2536 C CA . GLN B 1 37 ? -7.113 -34 -15.562 1 95.19 37 GLN B CA 1
ATOM 2537 C C . GLN B 1 37 ? -6.648 -33.75 -14.133 1 95.19 37 GLN B C 1
ATOM 2539 O O . GLN B 1 37 ? -7.469 -33.688 -13.211 1 95.19 37 GLN B O 1
ATOM 2544 N N . HIS B 1 38 ? -5.32 -33.594 -13.945 1 97.56 38 HIS B N 1
ATOM 2545 C CA . HIS B 1 38 ? -4.797 -33.594 -12.586 1 97.56 38 HIS B CA 1
ATOM 2546 C C . HIS B 1 38 ? -4.266 -32.219 -12.203 1 97.56 38 HIS B C 1
ATOM 2548 O O . HIS B 1 38 ? -3.748 -32.031 -11.102 1 97.56 38 HIS B O 1
ATOM 2554 N N . GLN B 1 39 ? -4.324 -31.25 -13 1 98.56 39 GLN B N 1
ATOM 2555 C CA . GLN B 1 39 ? -4.102 -29.828 -12.734 1 98.56 39 GLN B CA 1
ATOM 2556 C C . GLN B 1 39 ? -2.611 -29.516 -12.625 1 98.56 39 GLN B C 1
ATOM 2558 O O . GLN B 1 39 ? -2.195 -28.375 -12.805 1 98.56 39 GLN B O 1
ATOM 2563 N N . LEU B 1 40 ? -1.775 -30.484 -12.297 1 98.75 40 LEU B N 1
ATOM 2564 C CA . LEU B 1 40 ? -0.332 -30.375 -12.125 1 98.75 40 LEU B CA 1
ATOM 2565 C C . LEU B 1 40 ? 0.383 -31.609 -12.641 1 98.75 40 LEU B C 1
ATOM 2567 O O . LEU B 1 40 ? -0.016 -32.75 -12.328 1 98.75 40 LEU B O 1
ATOM 2571 N N . LEU B 1 41 ? 1.379 -31.422 -13.453 1 98.5 41 LEU B N 1
ATOM 2572 C CA . LEU B 1 41 ? 2.24 -32.469 -13.953 1 98.5 41 LEU B CA 1
ATOM 2573 C C . LEU B 1 41 ? 3.695 -32.219 -13.578 1 98.5 41 LEU B C 1
ATOM 2575 O O . LEU B 1 41 ? 4.23 -31.156 -13.844 1 98.5 41 LEU B O 1
ATOM 2579 N N . VAL B 1 42 ? 4.25 -33.219 -12.914 1 98.5 42 VAL B N 1
ATOM 2580 C CA . VAL B 1 42 ? 5.664 -33.156 -12.555 1 98.5 42 VAL B CA 1
ATOM 2581 C C . VAL B 1 42 ? 6.426 -34.219 -13.375 1 98.5 42 VAL B C 1
ATOM 2583 O O . VAL B 1 42 ? 6.066 -35.375 -13.383 1 98.5 42 VAL B O 1
ATOM 2586 N N . ILE B 1 43 ? 7.414 -33.781 -14.086 1 97.69 43 ILE B N 1
ATOM 2587 C CA . ILE B 1 43 ? 8.305 -34.688 -14.805 1 97.69 43 ILE B CA 1
ATOM 2588 C C . ILE B 1 43 ? 9.688 -34.656 -14.172 1 97.69 43 ILE B C 1
ATOM 2590 O O . ILE B 1 43 ? 10.305 -33.594 -14.055 1 97.69 43 ILE B O 1
ATOM 2594 N N . ARG B 1 44 ? 10.148 -35.812 -13.852 1 95.75 44 ARG B N 1
ATOM 2595 C CA . ARG B 1 44 ? 11.383 -35.906 -13.086 1 95.75 44 ARG B CA 1
ATOM 2596 C C . ARG B 1 44 ? 12.57 -36.219 -13.992 1 95.75 44 ARG B C 1
ATOM 2598 O O . ARG B 1 44 ? 12.422 -36.938 -14.977 1 95.75 44 ARG B O 1
ATOM 2605 N N . GLY B 1 45 ? 13.711 -35.656 -13.625 1 92.56 45 GLY B N 1
ATOM 2606 C CA . GLY B 1 45 ? 14.992 -36.125 -14.117 1 92.56 45 GLY B CA 1
ATOM 2607 C C . GLY B 1 45 ? 15.297 -35.688 -15.531 1 92.56 45 GLY B C 1
ATOM 2608 O O . GLY B 1 45 ? 15.93 -36.406 -16.297 1 92.56 45 GLY B O 1
ATOM 2609 N N . LEU B 1 46 ? 14.797 -34.562 -15.906 1 95.56 46 LEU B N 1
ATOM 2610 C CA . LEU B 1 46 ? 15.078 -34.062 -17.25 1 95.56 46 LEU B CA 1
ATOM 2611 C C . LEU B 1 46 ? 16.391 -33.281 -17.266 1 95.56 46 LEU B C 1
ATOM 2613 O O . LEU B 1 46 ? 16.859 -32.844 -16.219 1 95.56 46 LEU B O 1
ATOM 2617 N N . GLN B 1 47 ? 17.016 -33.281 -18.422 1 95.38 47 GLN B N 1
ATOM 2618 C CA . GLN B 1 47 ? 18.125 -32.375 -18.734 1 95.38 47 GLN B CA 1
ATOM 2619 C C . GLN B 1 47 ? 17.828 -31.547 -19.969 1 95.38 47 GLN B C 1
ATOM 2621 O O . GLN B 1 47 ? 18.031 -32 -21.109 1 95.38 47 GLN B O 1
ATOM 2626 N N . LEU B 1 48 ? 17.391 -30.297 -19.672 1 96.5 48 LEU B N 1
ATOM 2627 C CA . LEU B 1 48 ? 16.875 -29.484 -20.781 1 96.5 48 LEU B CA 1
ATOM 2628 C C . LEU B 1 48 ? 17.734 -28.234 -20.969 1 96.5 48 LEU B C 1
ATOM 2630 O O . LEU B 1 48 ? 18.172 -27.625 -19.984 1 96.5 48 LEU B O 1
ATOM 2634 N N . THR B 1 49 ? 17.938 -27.938 -22.234 1 94.5 49 THR B N 1
ATOM 2635 C CA . THR B 1 49 ? 18.359 -26.578 -22.562 1 94.5 49 THR B CA 1
ATOM 2636 C C . THR B 1 49 ? 17.156 -25.625 -22.562 1 94.5 49 THR B C 1
ATOM 2638 O O . THR B 1 49 ? 16.016 -26.078 -22.594 1 94.5 49 THR B O 1
ATOM 2641 N N . PRO B 1 50 ? 17.453 -24.344 -22.453 1 94.5 50 PRO B N 1
ATOM 2642 C CA . PRO B 1 50 ? 16.344 -23.391 -22.562 1 94.5 50 PRO B CA 1
ATOM 2643 C C . PRO B 1 50 ? 15.516 -23.578 -23.828 1 94.5 50 PRO B C 1
ATOM 2645 O O . PRO B 1 50 ? 14.289 -23.484 -23.781 1 94.5 50 PRO B O 1
ATOM 2648 N N . GLU B 1 51 ? 16.219 -23.922 -24.891 1 94 51 GLU B N 1
ATOM 2649 C CA . GLU B 1 51 ? 15.531 -24.141 -26.156 1 94 51 GLU B CA 1
ATOM 2650 C C . GLU B 1 51 ? 14.609 -25.359 -26.078 1 94 51 GLU B C 1
ATOM 2652 O O . GLU B 1 51 ? 13.492 -25.328 -26.594 1 94 51 GLU B O 1
ATOM 2657 N N . GLN B 1 52 ? 15.078 -26.344 -25.453 1 95.56 52 GLN B N 1
ATOM 2658 C CA . GLN B 1 52 ? 14.273 -27.547 -25.312 1 95.56 52 GLN B CA 1
ATOM 2659 C C . GLN B 1 52 ? 13.07 -27.312 -24.406 1 95.56 52 GLN B C 1
ATOM 2661 O O . GLN B 1 52 ? 11.977 -27.828 -24.656 1 95.56 52 GLN B O 1
ATOM 2666 N N . GLN B 1 53 ? 13.266 -26.562 -23.344 1 96.12 53 GLN B N 1
ATOM 2667 C CA . GLN B 1 53 ? 12.141 -26.188 -22.484 1 96.12 53 GLN B CA 1
ATOM 2668 C C . GLN B 1 53 ? 11.055 -25.469 -23.281 1 96.12 53 GLN B C 1
ATOM 2670 O O . GLN B 1 53 ? 9.867 -25.766 -23.141 1 96.12 53 GLN B O 1
ATOM 2675 N N . LEU B 1 54 ? 11.5 -24.562 -24.125 1 95.25 54 LEU B N 1
ATOM 2676 C CA . LEU B 1 54 ? 10.562 -23.781 -24.922 1 95.25 54 LEU B CA 1
ATOM 2677 C C . LEU B 1 54 ? 9.844 -24.672 -25.938 1 95.25 54 LEU B C 1
ATOM 2679 O O . LEU B 1 54 ? 8.656 -24.469 -26.203 1 95.25 54 LEU B O 1
ATOM 2683 N N . LEU B 1 55 ? 10.562 -25.594 -26.469 1 94.62 55 LEU B N 1
ATOM 2684 C CA . LEU B 1 55 ? 9.938 -26.531 -27.406 1 94.62 55 LEU B CA 1
ATOM 2685 C C . LEU B 1 55 ? 8.844 -27.328 -26.719 1 94.62 55 LEU B C 1
ATOM 2687 O O . LEU B 1 55 ? 7.77 -27.547 -27.297 1 94.62 55 LEU B O 1
ATOM 2691 N N . LEU B 1 56 ? 9.172 -27.75 -25.531 1 95 56 LEU B N 1
ATOM 2692 C CA . LEU B 1 56 ? 8.164 -28.469 -24.75 1 95 56 LEU B CA 1
ATOM 2693 C C . LEU B 1 56 ? 6.969 -27.562 -24.453 1 95 56 LEU B C 1
ATOM 2695 O O . LEU B 1 56 ? 5.82 -27.984 -24.578 1 95 56 LEU B O 1
ATOM 2699 N N . ALA B 1 57 ? 7.215 -26.344 -24.062 1 95.88 57 ALA B N 1
ATOM 2700 C CA . ALA B 1 57 ? 6.152 -25.391 -23.781 1 95.88 57 ALA B CA 1
ATOM 2701 C C . ALA B 1 57 ? 5.246 -25.203 -25 1 95.88 57 ALA B C 1
ATOM 2703 O O . ALA B 1 57 ? 4.023 -25.125 -24.859 1 95.88 57 ALA B O 1
ATOM 2704 N N . ARG B 1 58 ? 5.809 -25.188 -26.141 1 94.31 58 ARG B N 1
ATOM 2705 C CA . ARG B 1 58 ? 5.078 -24.953 -27.375 1 94.31 58 ARG B CA 1
ATOM 2706 C C . ARG B 1 58 ? 4.145 -26.125 -27.703 1 94.31 58 ARG B C 1
ATOM 2708 O O . ARG B 1 58 ? 3.174 -25.953 -28.438 1 94.31 58 ARG B O 1
ATOM 2715 N N . LYS B 1 59 ? 4.496 -27.266 -27.172 1 94.5 59 LYS B N 1
ATOM 2716 C CA . LYS B 1 59 ? 3.596 -28.406 -27.359 1 94.5 59 LYS B CA 1
ATOM 2717 C C . LYS B 1 59 ? 2.289 -28.188 -26.594 1 94.5 59 LYS B C 1
ATOM 2719 O O . LYS B 1 59 ? 1.237 -28.688 -27.016 1 94.5 59 LYS B O 1
ATOM 2724 N N . PHE B 1 60 ? 2.4 -27.484 -25.5 1 94.44 60 PHE B N 1
ATOM 2725 C CA . PHE B 1 60 ? 1.227 -27.281 -24.672 1 94.44 60 PHE B CA 1
ATOM 2726 C C . PHE B 1 60 ? 0.466 -26.031 -25.094 1 94.44 60 PHE B C 1
ATOM 2728 O O . PHE B 1 60 ? -0.72 -25.891 -24.797 1 94.44 60 PHE B O 1
ATOM 2735 N N . GLY B 1 61 ? 1.123 -25.109 -25.75 1 94.62 61 GLY B N 1
ATOM 2736 C CA . GLY B 1 61 ? 0.546 -23.844 -26.172 1 94.62 61 GLY B CA 1
ATOM 2737 C C . GLY B 1 61 ? 1.586 -22.828 -26.625 1 94.62 61 GLY B C 1
ATOM 2738 O O . GLY B 1 61 ? 2.658 -23.203 -27.094 1 94.62 61 GLY B O 1
ATOM 2739 N N . HIS B 1 62 ? 1.182 -21.562 -26.562 1 93.06 62 HIS B N 1
ATOM 2740 C CA . HIS B 1 62 ? 2.061 -20.5 -27.031 1 93.06 62 HIS B CA 1
ATOM 2741 C C . HIS B 1 62 ? 2.742 -19.797 -25.859 1 93.06 62 HIS B C 1
ATOM 2743 O O . HIS B 1 62 ? 2.094 -19.078 -25.109 1 93.06 62 HIS B O 1
ATOM 2749 N N . PRO B 1 63 ? 4.055 -20.016 -25.734 1 93 63 PRO B N 1
ATOM 2750 C CA . PRO B 1 63 ? 4.758 -19.266 -24.688 1 93 63 PRO B CA 1
ATOM 2751 C C . PRO B 1 63 ? 4.758 -17.766 -24.922 1 93 63 PRO B C 1
ATOM 2753 O O . PRO B 1 63 ? 4.969 -17.312 -26.047 1 93 63 PRO B O 1
ATOM 2756 N N . ILE B 1 64 ? 4.539 -17.016 -23.859 1 85.62 64 ILE B N 1
ATOM 2757 C CA . ILE B 1 64 ? 4.508 -15.555 -23.969 1 85.62 64 ILE B CA 1
ATOM 2758 C C . ILE B 1 64 ? 5.523 -14.945 -23.016 1 85.62 64 ILE B C 1
ATOM 2760 O O . ILE B 1 64 ? 5.785 -15.5 -21.938 1 85.62 64 ILE B O 1
ATOM 2764 N N . PRO B 1 65 ? 6.078 -13.844 -23.531 1 77.81 65 PRO B N 1
ATOM 2765 C CA . PRO B 1 65 ? 7.051 -13.195 -22.656 1 77.81 65 PRO B CA 1
ATOM 2766 C C . PRO B 1 65 ? 6.418 -12.641 -21.375 1 77.81 65 PRO B C 1
ATOM 2768 O O . PRO B 1 65 ? 5.254 -12.234 -21.391 1 77.81 65 PRO B O 1
ATOM 2771 N N . PHE B 1 66 ? 7.238 -12.75 -20.391 1 69.19 66 PHE B N 1
ATOM 2772 C CA . PHE B 1 66 ? 6.836 -12.125 -19.125 1 69.19 66 PHE B CA 1
ATOM 2773 C C . PHE B 1 66 ? 6.812 -10.609 -19.266 1 69.19 66 PHE B C 1
ATOM 2775 O O . PHE B 1 66 ? 7.609 -10.031 -20 1 69.19 66 PHE B O 1
ATOM 2782 N N . VAL B 1 67 ? 5.973 -9.992 -18.625 1 59.62 67 VAL B N 1
ATOM 2783 C CA . VAL B 1 67 ? 5.703 -8.562 -18.766 1 59.62 67 VAL B CA 1
ATOM 2784 C C . VAL B 1 67 ? 6.957 -7.766 -18.406 1 59.62 67 VAL B C 1
ATOM 2786 O O . VAL B 1 67 ? 7.266 -6.766 -19.062 1 59.62 67 VAL B O 1
ATOM 2789 N N . MET B 1 68 ? 7.637 -8.234 -17.359 1 62.03 68 MET B N 1
ATOM 2790 C CA . MET B 1 68 ? 8.836 -7.508 -16.953 1 62.03 68 MET B CA 1
ATOM 2791 C C . MET B 1 68 ? 10.062 -8.023 -17.703 1 62.03 68 MET B C 1
ATOM 2793 O O . MET B 1 68 ? 10.625 -9.062 -17.344 1 62.03 68 MET B O 1
ATOM 2797 N N . SER B 1 69 ? 10.562 -7.258 -18.547 1 67.38 69 SER B N 1
ATOM 2798 C CA . SER B 1 69 ? 11.594 -7.68 -19.484 1 67.38 69 SER B CA 1
ATOM 2799 C C . SER B 1 69 ? 12.922 -7.914 -18.766 1 67.38 69 SER B C 1
ATOM 2801 O O . SER B 1 69 ? 13.75 -8.695 -19.234 1 67.38 69 SER B O 1
ATOM 2803 N N . ARG B 1 70 ? 13.109 -7.246 -17.672 1 64.88 70 ARG B N 1
ATOM 2804 C CA . ARG B 1 70 ? 14.398 -7.305 -17 1 64.88 70 ARG B CA 1
ATOM 2805 C C . ARG B 1 70 ? 14.68 -8.711 -16.484 1 64.88 70 ARG B C 1
ATOM 2807 O O . ARG B 1 70 ? 15.828 -9.047 -16.188 1 64.88 70 ARG B O 1
ATOM 2814 N N . TYR B 1 71 ? 13.703 -9.523 -16.531 1 71.94 71 TYR B N 1
ATOM 2815 C CA . TYR B 1 71 ? 13.914 -10.836 -15.938 1 71.94 71 TYR B CA 1
ATOM 2816 C C . TYR B 1 71 ? 13.844 -11.93 -17 1 71.94 71 TYR B C 1
ATOM 2818 O O . TYR B 1 71 ? 13.734 -13.109 -16.688 1 71.94 71 TYR B O 1
ATOM 2826 N N . HIS B 1 72 ? 13.984 -11.484 -18.141 1 79.94 72 HIS B N 1
ATOM 2827 C CA . HIS B 1 72 ? 14 -12.422 -19.25 1 79.94 72 HIS B CA 1
ATOM 2828 C C . HIS B 1 72 ? 15.336 -13.148 -19.344 1 79.94 72 HIS B C 1
ATOM 2830 O O . HIS B 1 72 ? 16.391 -12.57 -19.062 1 79.94 72 HIS B O 1
ATOM 2836 N N . HIS B 1 73 ? 15.172 -14.352 -19.703 1 84.69 73 HIS B N 1
ATOM 2837 C CA . HIS B 1 73 ? 16.375 -15.031 -20.156 1 84.69 73 HIS B CA 1
ATOM 2838 C C . HIS B 1 73 ? 17.047 -14.266 -21.281 1 84.69 73 HIS B C 1
ATOM 2840 O O . HIS B 1 73 ? 16.375 -13.758 -22.188 1 84.69 73 HIS B O 1
ATOM 2846 N N . PRO B 1 74 ? 18.312 -14.094 -21.156 1 81.06 74 PRO B N 1
ATOM 2847 C CA . PRO B 1 74 ? 19.016 -13.227 -22.109 1 81.06 74 PRO B CA 1
ATOM 2848 C C . PRO B 1 74 ? 18.812 -13.672 -23.562 1 81.06 74 PRO B C 1
ATOM 2850 O O . PRO B 1 74 ? 18.688 -12.836 -24.453 1 81.06 74 PRO B O 1
ATOM 2853 N N . ASP B 1 75 ? 18.719 -14.969 -23.828 1 85.56 75 ASP B N 1
ATOM 2854 C CA . ASP B 1 75 ? 18.656 -15.477 -25.203 1 85.56 75 ASP B CA 1
ATOM 2855 C C . ASP B 1 75 ? 17.234 -15.891 -25.578 1 85.56 75 ASP B C 1
ATOM 2857 O O . ASP B 1 75 ? 16.922 -16.109 -26.75 1 85.56 75 ASP B O 1
ATOM 2861 N N . HIS B 1 76 ? 16.406 -15.992 -24.562 1 89.62 76 HIS B N 1
ATOM 2862 C CA . HIS B 1 76 ? 15.047 -16.469 -24.766 1 89.62 76 HIS B CA 1
ATOM 2863 C C . HIS B 1 76 ? 14.047 -15.648 -23.969 1 89.62 76 HIS B C 1
ATOM 2865 O O . HIS B 1 76 ? 13.633 -16.047 -22.875 1 89.62 76 HIS B O 1
ATOM 2871 N N . PRO B 1 77 ? 13.492 -14.641 -24.562 1 85.19 77 PRO B N 1
ATOM 2872 C CA . PRO B 1 77 ? 12.641 -13.703 -23.828 1 85.19 77 PRO B CA 1
ATOM 2873 C C . PRO B 1 77 ? 11.352 -14.344 -23.328 1 85.19 77 PRO B C 1
ATOM 2875 O O . PRO B 1 77 ? 10.711 -13.812 -22.406 1 85.19 77 PRO B O 1
ATOM 2878 N N . GLU B 1 78 ? 11.047 -15.438 -23.812 1 89.75 78 GLU B N 1
ATOM 2879 C CA . GLU B 1 78 ? 9.828 -16.109 -23.375 1 89.75 78 GLU B CA 1
ATOM 2880 C C . GLU B 1 78 ? 10.047 -16.812 -22.031 1 89.75 78 GLU B C 1
ATOM 2882 O O . GLU B 1 78 ? 9.086 -17.219 -21.375 1 89.75 78 GLU B O 1
ATOM 2887 N N . LEU B 1 79 ? 11.312 -16.875 -21.672 1 91.56 79 LEU B N 1
ATOM 2888 C CA . LEU B 1 79 ? 11.633 -17.469 -20.375 1 91.56 79 LEU B CA 1
ATOM 2889 C C . LEU B 1 79 ? 11.969 -16.375 -19.359 1 91.56 79 LEU B C 1
ATOM 2891 O O . LEU B 1 79 ? 12.758 -15.477 -19.641 1 91.56 79 LEU B O 1
ATOM 2895 N N . MET B 1 80 ? 11.352 -16.516 -18.266 1 89.94 80 MET B N 1
ATOM 2896 C CA . MET B 1 80 ? 11.703 -15.688 -17.109 1 89.94 80 MET B CA 1
ATOM 2897 C C . MET B 1 80 ? 12.602 -16.438 -16.156 1 89.94 80 MET B C 1
ATOM 2899 O O . MET B 1 80 ? 12.391 -17.625 -15.891 1 89.94 80 MET B O 1
ATOM 2903 N N . ILE B 1 81 ? 13.57 -15.75 -15.586 1 89.62 81 ILE B N 1
ATOM 2904 C CA . ILE B 1 81 ? 14.461 -16.359 -14.609 1 89.62 81 ILE B CA 1
ATOM 2905 C C . ILE B 1 81 ? 14.031 -15.961 -13.195 1 89.62 81 ILE B C 1
ATOM 2907 O O . ILE B 1 81 ? 14.055 -14.781 -12.844 1 89.62 81 ILE B O 1
ATOM 2911 N N . SER B 1 82 ? 13.594 -16.875 -12.438 1 90.25 82 SER B N 1
ATOM 2912 C CA . SER B 1 82 ? 13.375 -16.719 -11.008 1 90.25 82 SER B CA 1
ATOM 2913 C C . SER B 1 82 ? 14.57 -17.234 -10.203 1 90.25 82 SER B C 1
ATOM 2915 O O . SER B 1 82 ? 14.875 -18.422 -10.242 1 90.25 82 SER B O 1
ATOM 2917 N N . SER B 1 83 ? 15.188 -16.328 -9.531 1 91.5 83 SER B N 1
ATOM 2918 C CA . SER B 1 83 ? 16.438 -16.703 -8.883 1 91.5 83 SER B CA 1
ATOM 2919 C C . SER B 1 83 ? 16.781 -15.75 -7.734 1 91.5 83 SER B C 1
ATOM 2921 O O . SER B 1 83 ? 16.531 -14.547 -7.824 1 91.5 83 SER B O 1
ATOM 2923 N N . ASN B 1 84 ? 17.344 -16.328 -6.656 1 90.19 84 ASN B N 1
ATOM 2924 C CA . ASN B 1 84 ? 17.891 -15.484 -5.605 1 90.19 84 ASN B CA 1
ATOM 2925 C C . ASN B 1 84 ? 19.406 -15.359 -5.723 1 90.19 84 ASN B C 1
ATOM 2927 O O . ASN B 1 84 ? 20.078 -14.883 -4.801 1 90.19 84 ASN B O 1
ATOM 2931 N N . GLU B 1 85 ? 19.859 -15.812 -6.824 1 90.25 85 GLU B N 1
ATOM 2932 C CA . GLU B 1 85 ? 21.297 -15.789 -7.035 1 90.25 85 GLU B CA 1
ATOM 2933 C C . GLU B 1 85 ? 21.766 -14.422 -7.523 1 90.25 85 GLU B C 1
ATOM 2935 O O . GLU B 1 85 ? 21.016 -13.711 -8.195 1 90.25 85 GLU B O 1
ATOM 2940 N N . VAL B 1 86 ? 22.953 -14.047 -7.043 1 86.69 86 VAL B N 1
ATOM 2941 C CA . VAL B 1 86 ? 23.609 -12.828 -7.492 1 86.69 86 VAL B CA 1
ATOM 2942 C C . VAL B 1 86 ? 24.922 -13.18 -8.203 1 86.69 86 VAL B C 1
ATOM 2944 O O . VAL B 1 86 ? 25.719 -13.953 -7.684 1 86.69 86 VAL B O 1
ATOM 2947 N N . LYS B 1 87 ? 25.016 -12.773 -9.445 1 82.88 87 LYS B N 1
ATOM 2948 C CA . LYS B 1 87 ? 26.234 -12.961 -10.219 1 82.88 87 LYS B CA 1
ATOM 2949 C C . LYS B 1 87 ? 26.891 -11.617 -10.555 1 82.88 87 LYS B C 1
ATOM 2951 O O . LYS B 1 87 ? 26.25 -10.742 -11.125 1 82.88 87 LYS B O 1
ATOM 2956 N N . ASP B 1 88 ? 28.141 -11.469 -10.148 1 84.38 88 ASP B N 1
ATOM 2957 C CA . ASP B 1 88 ? 28.891 -10.242 -10.375 1 84.38 88 ASP B CA 1
ATOM 2958 C C . ASP B 1 88 ? 28.141 -9.023 -9.828 1 84.38 88 ASP B C 1
ATOM 2960 O O . ASP B 1 88 ? 28.016 -8.008 -10.516 1 84.38 88 ASP B O 1
ATOM 2964 N N . GLY B 1 89 ? 27.516 -9.203 -8.711 1 78.81 89 GLY B N 1
ATOM 2965 C CA . GLY B 1 89 ? 26.844 -8.109 -8.016 1 78.81 89 GLY B CA 1
ATOM 2966 C C . GLY B 1 89 ? 25.469 -7.805 -8.57 1 78.81 89 GLY B C 1
ATOM 2967 O O . GLY B 1 89 ? 24.797 -6.875 -8.117 1 78.81 89 GLY B O 1
ATOM 2968 N N . LYS B 1 90 ? 25.109 -8.516 -9.562 1 82.12 90 LYS B N 1
ATOM 2969 C CA . LYS B 1 90 ? 23.812 -8.289 -10.195 1 82.12 90 LYS B CA 1
ATOM 2970 C C . LYS B 1 90 ? 22.906 -9.5 -10.016 1 82.12 90 LYS B C 1
ATOM 2972 O O . LYS B 1 90 ? 23.344 -10.648 -10.125 1 82.12 90 LYS B O 1
ATOM 2977 N N . PRO B 1 91 ? 21.656 -9.25 -9.742 1 82.31 91 PRO B N 1
ATOM 2978 C CA . PRO B 1 91 ? 20.703 -10.367 -9.625 1 82.31 91 PRO B CA 1
ATOM 2979 C C . PRO B 1 91 ? 20.547 -11.141 -10.938 1 82.31 91 PRO B C 1
ATOM 2981 O O . PRO B 1 91 ? 20.453 -10.539 -12.008 1 82.31 91 PRO B O 1
ATOM 2984 N N . LEU B 1 92 ? 20.531 -12.477 -10.859 1 84.88 92 LEU B N 1
ATOM 2985 C CA . LEU B 1 92 ? 20.359 -13.336 -12.023 1 84.88 92 LEU B CA 1
ATOM 2986 C C . LEU B 1 92 ? 18.906 -13.336 -12.484 1 84.88 92 LEU B C 1
ATOM 2988 O O . LEU B 1 92 ? 18.609 -13.555 -13.664 1 84.88 92 LEU B O 1
ATOM 2992 N N . GLY B 1 93 ? 18.047 -13.141 -11.586 1 85.56 93 GLY B N 1
ATOM 2993 C CA . GLY B 1 93 ? 16.609 -13.148 -11.812 1 85.56 93 GLY B CA 1
ATOM 2994 C C . GLY B 1 93 ? 15.82 -12.469 -10.711 1 85.56 93 GLY B C 1
ATOM 2995 O O . GLY B 1 93 ? 16.375 -11.656 -9.961 1 85.56 93 GLY B O 1
ATOM 2996 N N . VAL B 1 94 ? 14.633 -12.766 -10.719 1 81.88 94 VAL B N 1
ATOM 2997 C CA . VAL B 1 94 ? 13.758 -12.18 -9.703 1 81.88 94 VAL B CA 1
ATOM 2998 C C . VAL B 1 94 ? 13.688 -13.094 -8.484 1 81.88 94 VAL B C 1
ATOM 3000 O O . VAL B 1 94 ? 13.375 -14.281 -8.609 1 81.88 94 VAL B O 1
ATOM 3003 N N . ALA B 1 95 ? 13.953 -12.547 -7.352 1 79.38 95 ALA B N 1
ATOM 3004 C CA . ALA B 1 95 ? 13.883 -13.328 -6.117 1 79.38 95 ALA B CA 1
ATOM 3005 C C . ALA B 1 95 ? 12.477 -13.297 -5.531 1 79.38 95 ALA B C 1
ATOM 3007 O O . ALA B 1 95 ? 11.703 -12.367 -5.797 1 79.38 95 ALA B O 1
ATOM 3008 N N . ARG B 1 96 ? 12.117 -14.32 -4.816 1 76.06 96 ARG B N 1
ATOM 3009 C CA . ARG B 1 96 ? 10.93 -14.391 -3.977 1 76.06 96 ARG B CA 1
ATOM 3010 C C . ARG B 1 96 ? 9.664 -14.211 -4.805 1 76.06 96 ARG B C 1
ATOM 3012 O O . ARG B 1 96 ? 8.727 -13.523 -4.379 1 76.06 96 ARG B O 1
ATOM 3019 N N . VAL B 1 97 ? 9.703 -14.727 -5.953 1 80.44 97 VAL B N 1
ATOM 3020 C CA . VAL B 1 97 ? 8.508 -14.672 -6.789 1 80.44 97 VAL B CA 1
ATOM 3021 C C . VAL B 1 97 ? 7.457 -15.648 -6.258 1 80.44 97 VAL B C 1
ATOM 3023 O O . VAL B 1 97 ? 7.773 -16.797 -5.949 1 80.44 97 VAL B O 1
ATOM 3026 N N . GLY B 1 98 ? 6.258 -15.18 -6.102 1 90.56 98 GLY B N 1
ATOM 3027 C CA . GLY B 1 98 ? 5.125 -16.031 -5.801 1 90.56 98 GLY B CA 1
ATOM 3028 C C . GLY B 1 98 ? 5.172 -16.609 -4.402 1 90.56 98 GLY B C 1
ATOM 3029 O O . GLY B 1 98 ? 4.793 -17.766 -4.188 1 90.56 98 GLY B O 1
ATOM 3030 N N . ASN B 1 99 ? 5.66 -15.93 -3.4 1 93.06 99 ASN B N 1
ATOM 3031 C CA . ASN B 1 99 ? 5.805 -16.438 -2.037 1 93.06 99 ASN B CA 1
ATOM 3032 C C . ASN B 1 99 ? 4.52 -16.266 -1.236 1 93.06 99 ASN B C 1
ATOM 3034 O O . ASN B 1 99 ? 4.559 -15.945 -0.046 1 93.06 99 ASN B O 1
ATOM 3038 N N . PHE B 1 100 ? 3.412 -16.359 -1.901 1 95.62 100 PHE B N 1
ATOM 3039 C CA . PHE B 1 100 ? 2.068 -16.312 -1.341 1 95.62 100 PHE B CA 1
ATOM 3040 C C . PHE B 1 100 ? 1.117 -17.188 -2.148 1 95.62 100 PHE B C 1
ATOM 3042 O O . PHE B 1 100 ? 1.382 -17.484 -3.314 1 95.62 100 PHE B O 1
ATOM 3049 N N . TRP B 1 101 ? 0.047 -17.609 -1.507 1 98.44 101 TRP B N 1
ATOM 3050 C CA . TRP B 1 101 ? -0.917 -18.453 -2.199 1 98.44 101 TRP B CA 1
ATOM 3051 C C . TRP B 1 101 ? -1.681 -17.672 -3.254 1 98.44 101 TRP B C 1
ATOM 3053 O O . TRP B 1 101 ? -2.242 -16.609 -2.961 1 98.44 101 TRP B O 1
ATOM 3063 N N . HIS B 1 102 ? -1.68 -18.203 -4.465 1 98.38 102 HIS B N 1
ATOM 3064 C CA . HIS B 1 102 ? -2.363 -17.5 -5.539 1 98.38 102 HIS B CA 1
ATOM 3065 C C . HIS B 1 102 ? -2.637 -18.422 -6.723 1 98.38 102 HIS B C 1
ATOM 3067 O O . HIS B 1 102 ? -2.105 -19.531 -6.781 1 98.38 102 HIS B O 1
ATOM 3073 N N . GLN B 1 103 ? -3.535 -18.062 -7.527 1 98.25 103 GLN B N 1
ATOM 3074 C CA . GLN B 1 103 ? -3.674 -18.516 -8.906 1 98.25 103 GLN B CA 1
ATOM 3075 C C . GLN B 1 103 ? -2.99 -17.562 -9.875 1 98.25 103 GLN B C 1
ATOM 3077 O O . GLN B 1 103 ? -3.248 -16.359 -9.852 1 98.25 103 GLN B O 1
ATOM 3082 N N . ASP B 1 104 ? -2.17 -18.125 -10.688 1 96.19 104 ASP B N 1
ATOM 3083 C CA . ASP B 1 104 ? -1.251 -17.297 -11.469 1 96.19 104 ASP B CA 1
ATOM 3084 C C . ASP B 1 104 ? -2.008 -16.234 -12.273 1 96.19 104 ASP B C 1
ATOM 3086 O O . ASP B 1 104 ? -2.91 -16.562 -13.039 1 96.19 104 ASP B O 1
ATOM 3090 N N . SER B 1 105 ? -1.643 -14.945 -12.055 1 94 105 SER B N 1
ATOM 3091 C CA . SER B 1 105 ? -2.035 -13.781 -12.836 1 94 105 SER B CA 1
ATOM 3092 C C . SER B 1 105 ? -3.551 -13.617 -12.867 1 94 105 SER B C 1
ATOM 3094 O O . SER B 1 105 ? -4.109 -13.133 -13.852 1 94 105 SER B O 1
ATOM 3096 N N . SER B 1 106 ? -4.191 -14.109 -11.828 1 96.94 106 SER B N 1
ATOM 3097 C CA . SER B 1 106 ? -5.641 -13.961 -11.773 1 96.94 106 SER B CA 1
ATOM 3098 C C . SER B 1 106 ? -6.043 -12.492 -11.789 1 96.94 106 SER B C 1
ATOM 3100 O O . SER B 1 106 ? -7.211 -12.164 -12.008 1 96.94 106 SER B O 1
ATOM 3102 N N . PHE B 1 107 ? -5.113 -11.602 -11.625 1 96.5 107 PHE B N 1
ATOM 3103 C CA . PHE B 1 107 ? -5.367 -10.164 -11.633 1 96.5 107 PHE B CA 1
ATOM 3104 C C . PHE B 1 107 ? -5.453 -9.641 -13.055 1 96.5 107 PHE B C 1
ATOM 3106 O O . PHE B 1 107 ? -5.691 -8.445 -13.266 1 96.5 107 PHE B O 1
ATOM 3113 N N . THR B 1 108 ? -5.285 -10.484 -14.023 1 94.62 108 THR B N 1
ATOM 3114 C CA . THR B 1 108 ? -5.484 -10.117 -15.422 1 94.62 108 THR B CA 1
ATOM 3115 C C . THR B 1 108 ? -6.781 -10.719 -15.961 1 94.62 108 THR B C 1
ATOM 3117 O O . THR B 1 108 ? -7.281 -11.711 -15.422 1 94.62 108 THR B O 1
ATOM 3120 N N . GLN B 1 109 ? -7.254 -10.125 -17.016 1 95 109 GLN B N 1
ATOM 3121 C CA . GLN B 1 109 ? -8.523 -10.562 -17.594 1 95 109 GLN B CA 1
ATOM 3122 C C . GLN B 1 109 ? -8.414 -11.969 -18.172 1 95 109 GLN B C 1
ATOM 3124 O O . GLN B 1 109 ? -9.328 -12.781 -18.016 1 95 109 GLN B O 1
ATOM 3129 N N . ASP B 1 110 ? -7.305 -12.188 -18.828 1 93.31 110 ASP B N 1
ATOM 3130 C CA . ASP B 1 110 ? -7.102 -13.461 -19.516 1 93.31 110 ASP B CA 1
ATOM 3131 C C . ASP B 1 110 ? -5.742 -14.062 -19.156 1 93.31 110 ASP B C 1
ATOM 3133 O O . ASP B 1 110 ? -4.816 -14.031 -19.969 1 93.31 110 ASP B O 1
ATOM 3137 N N . PRO B 1 111 ? -5.668 -14.688 -18.031 1 94.31 111 PRO B N 1
ATOM 3138 C CA . PRO B 1 111 ? -4.383 -15.281 -17.656 1 94.31 111 PRO B CA 1
ATOM 3139 C C . PRO B 1 111 ? -3.977 -16.438 -18.562 1 94.31 111 PRO B C 1
ATOM 3141 O O . PRO B 1 111 ? -4.836 -17.094 -19.172 1 94.31 111 PRO B O 1
ATOM 3144 N N . ALA B 1 112 ? -2.613 -16.641 -18.625 1 94.56 112 ALA B N 1
ATOM 3145 C CA . ALA B 1 112 ? -2.115 -17.797 -19.344 1 94.56 112 ALA B CA 1
ATOM 3146 C C . ALA B 1 112 ? -2.736 -19.094 -18.797 1 94.56 112 ALA B C 1
ATOM 3148 O O . ALA B 1 112 ? -3.037 -19.188 -17.609 1 94.56 112 ALA B O 1
ATOM 3149 N N . ALA B 1 113 ? -2.828 -20.047 -19.672 1 96.25 113 ALA B N 1
ATOM 3150 C CA . ALA B 1 113 ? -3.488 -21.297 -19.297 1 96.25 113 ALA B CA 1
ATOM 3151 C C . ALA B 1 113 ? -2.602 -22.141 -18.391 1 96.25 113 ALA B C 1
ATOM 3153 O O . ALA B 1 113 ? -3.094 -22.797 -17.469 1 96.25 113 ALA B O 1
ATOM 3154 N N . TYR B 1 114 ? -1.284 -22.078 -18.719 1 97.25 114 TYR B N 1
ATOM 3155 C CA . TYR B 1 114 ? -0.346 -22.922 -17.984 1 97.25 114 TYR B CA 1
ATOM 3156 C C . TYR B 1 114 ? 0.9 -22.141 -17.594 1 97.25 114 TYR B C 1
ATOM 3158 O O . TYR B 1 114 ? 1.277 -21.172 -18.266 1 97.25 114 TYR B O 1
ATOM 3166 N N . THR B 1 115 ? 1.44 -22.484 -16.547 1 96.88 115 THR B N 1
ATOM 3167 C CA . THR B 1 115 ? 2.787 -22.094 -16.156 1 96.88 115 THR B CA 1
ATOM 3168 C C . THR B 1 115 ? 3.713 -23.297 -16.078 1 96.88 115 THR B C 1
ATOM 3170 O O . THR B 1 115 ? 3.314 -24.359 -15.594 1 96.88 115 THR B O 1
ATOM 3173 N N . MET B 1 116 ? 4.891 -23.141 -16.625 1 97.5 116 MET B N 1
ATOM 3174 C CA . MET B 1 116 ? 5.902 -24.203 -16.594 1 97.5 116 MET B CA 1
ATOM 3175 C C . MET B 1 116 ? 7.164 -23.719 -15.883 1 97.5 116 MET B C 1
ATOM 3177 O O . MET B 1 116 ? 7.695 -22.656 -16.203 1 97.5 116 MET B O 1
ATOM 3181 N N . LEU B 1 117 ? 7.574 -24.469 -14.898 1 97.44 117 LEU B N 1
ATOM 3182 C CA . LEU B 1 117 ? 8.836 -24.203 -14.227 1 97.44 117 LEU B CA 1
ATOM 3183 C C . LEU B 1 117 ? 9.828 -25.344 -14.453 1 97.44 117 LEU B C 1
ATOM 3185 O O . LEU B 1 117 ? 9.445 -26.516 -14.414 1 97.44 117 LEU B O 1
ATOM 3189 N N . TYR B 1 118 ? 11.039 -24.953 -14.734 1 97.75 118 TYR B N 1
ATOM 3190 C CA . TYR B 1 118 ? 12.125 -25.922 -14.859 1 97.75 118 TYR B CA 1
ATOM 3191 C C . TYR B 1 118 ? 13.25 -25.594 -13.883 1 97.75 118 TYR B C 1
ATOM 3193 O O . TYR B 1 118 ? 13.727 -24.469 -13.82 1 97.75 118 TYR B O 1
ATOM 3201 N N . GLY B 1 119 ? 13.664 -26.625 -13.141 1 96.81 119 GLY B N 1
ATOM 3202 C CA . GLY B 1 119 ? 14.695 -26.422 -12.141 1 96.81 119 GLY B CA 1
ATOM 3203 C C . GLY B 1 119 ? 16.094 -26.422 -12.719 1 96.81 119 GLY B C 1
ATOM 3204 O O . GLY B 1 119 ? 16.531 -27.422 -13.297 1 96.81 119 GLY B O 1
ATOM 3205 N N . ILE B 1 120 ? 16.797 -25.297 -12.508 1 94.06 120 ILE B N 1
ATOM 3206 C CA . ILE B 1 120 ? 18.172 -25.156 -13.008 1 94.06 120 ILE B CA 1
ATOM 3207 C C . ILE B 1 120 ? 19.156 -25.406 -11.867 1 94.06 120 ILE B C 1
ATOM 3209 O O . ILE B 1 120 ? 19.984 -26.312 -11.945 1 94.06 120 ILE B O 1
ATOM 3213 N N . ASN B 1 121 ? 19.094 -24.625 -10.875 1 94.75 121 ASN B N 1
ATOM 3214 C CA . ASN B 1 121 ? 19.828 -24.766 -9.625 1 94.75 121 ASN B CA 1
ATOM 3215 C C . ASN B 1 121 ? 18.891 -24.969 -8.438 1 94.75 121 ASN B C 1
ATOM 3217 O O . ASN B 1 121 ? 18.172 -24.062 -8.055 1 94.75 121 ASN B O 1
ATOM 3221 N N . ILE B 1 122 ? 18.984 -26.172 -7.879 1 96.25 122 ILE B N 1
ATOM 3222 C CA . ILE B 1 122 ? 18.062 -26.531 -6.805 1 96.25 122 ILE B CA 1
ATOM 3223 C C . ILE B 1 122 ? 18.859 -26.859 -5.543 1 96.25 122 ILE B C 1
ATOM 3225 O O . ILE B 1 122 ? 19.734 -27.719 -5.559 1 96.25 122 ILE B O 1
ATOM 3229 N N . PRO B 1 123 ? 18.516 -26.141 -4.527 1 94.31 123 PRO B N 1
ATOM 3230 C CA . PRO B 1 123 ? 19.203 -26.453 -3.271 1 94.31 123 PRO B CA 1
ATOM 3231 C C . PRO B 1 123 ? 18.781 -27.781 -2.676 1 94.31 123 PRO B C 1
ATOM 3233 O O . PRO B 1 123 ? 17.703 -28.297 -3.008 1 94.31 123 PRO B O 1
ATOM 3236 N N . PRO B 1 124 ? 19.688 -28.312 -1.796 1 93 124 PRO B N 1
ATOM 3237 C CA . PRO B 1 124 ? 19.359 -29.625 -1.215 1 93 124 PRO B CA 1
ATOM 3238 C C . PRO B 1 124 ? 18.188 -29.562 -0.246 1 93 124 PRO B C 1
ATOM 3240 O O . PRO B 1 124 ? 17.609 -30.594 0.104 1 93 124 PRO B O 1
ATOM 3243 N N . ARG B 1 125 ? 17.953 -28.328 0.202 1 92.44 125 ARG B N 1
ATOM 3244 C CA . ARG B 1 125 ? 16.812 -28.125 1.1 1 92.44 125 ARG B CA 1
ATOM 3245 C C . ARG B 1 125 ? 16.219 -26.734 0.934 1 92.44 125 ARG B C 1
ATOM 3247 O O . ARG B 1 125 ? 16.906 -25.828 0.443 1 92.44 125 ARG B O 1
ATOM 3254 N N . SER B 1 126 ? 14.977 -26.578 1.295 1 92.5 126 SER B N 1
ATOM 3255 C CA . SER B 1 126 ? 14.258 -25.297 1.265 1 92.5 126 SER B CA 1
ATOM 3256 C C . SER B 1 126 ? 13.875 -24.922 -0.161 1 92.5 126 SER B C 1
ATOM 3258 O O . SER B 1 126 ? 14.227 -25.609 -1.113 1 92.5 126 SER B O 1
ATOM 3260 N N . GLY B 1 127 ? 13.023 -23.969 -0.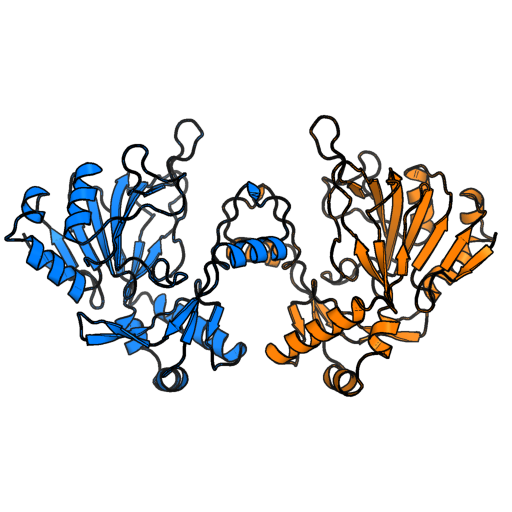284 1 95 127 GLY B N 1
ATOM 3261 C CA . GLY B 1 127 ? 12.617 -23.453 -1.579 1 95 127 GLY B CA 1
ATOM 3262 C C . GLY B 1 127 ? 11.586 -24.328 -2.273 1 95 127 GLY B C 1
ATOM 3263 O O . GLY B 1 127 ? 11.633 -24.5 -3.492 1 95 127 GLY B O 1
ATOM 3264 N N . ASP B 1 128 ? 10.758 -24.891 -1.543 1 96.94 128 ASP B N 1
ATOM 3265 C CA . ASP B 1 128 ? 9.711 -25.766 -2.072 1 96.94 128 ASP B CA 1
ATOM 3266 C C . ASP B 1 128 ? 8.602 -24.953 -2.732 1 96.94 128 ASP B C 1
ATOM 3268 O O . ASP B 1 128 ? 8.578 -23.719 -2.623 1 96.94 128 ASP B O 1
ATOM 3272 N N . THR B 1 129 ? 7.816 -25.625 -3.49 1 98.06 129 THR B N 1
ATOM 3273 C CA . THR B 1 129 ? 6.578 -25.062 -4.02 1 98.06 129 THR B CA 1
ATOM 3274 C C . THR B 1 129 ? 5.367 -25.828 -3.49 1 98.06 129 THR B C 1
ATOM 3276 O O . THR B 1 129 ? 5.32 -27.047 -3.561 1 98.06 129 THR B O 1
ATOM 3279 N N . LEU B 1 130 ? 4.465 -25.109 -2.906 1 98.69 130 LEU B N 1
ATOM 3280 C CA . LEU B 1 130 ? 3.223 -25.688 -2.395 1 98.69 130 LEU B CA 1
ATOM 3281 C C . LEU B 1 130 ? 2.113 -25.594 -3.438 1 98.69 130 LEU B C 1
ATOM 3283 O O . LEU B 1 130 ? 2 -24.594 -4.141 1 98.69 130 LEU B O 1
ATOM 3287 N N . PHE B 1 131 ? 1.279 -26.719 -3.508 1 98.88 131 PHE B N 1
ATOM 3288 C CA . PHE B 1 131 ? 0.148 -26.719 -4.43 1 98.88 131 PHE B CA 1
ATOM 3289 C C . PHE B 1 131 ? -1.133 -27.125 -3.715 1 98.88 131 PHE B C 1
ATOM 3291 O O . PHE B 1 131 ? -1.117 -28.031 -2.873 1 98.88 131 PHE B O 1
ATOM 3298 N N . ALA B 1 132 ? -2.188 -26.484 -4.059 1 98.81 132 ALA B N 1
ATOM 3299 C CA . ALA B 1 132 ? -3.537 -26.844 -3.637 1 98.81 132 ALA B CA 1
ATOM 3300 C C . ALA B 1 132 ? -4.516 -26.766 -4.805 1 98.81 132 ALA B C 1
ATOM 3302 O O . ALA B 1 132 ? -4.328 -25.969 -5.73 1 98.81 132 ALA B O 1
ATOM 3303 N N . SER B 1 133 ? -5.531 -27.578 -4.777 1 98.88 133 SER B N 1
ATOM 3304 C CA . SER B 1 133 ? -6.535 -27.641 -5.836 1 98.88 133 SER B CA 1
ATOM 3305 C C . SER B 1 133 ? -7.695 -26.688 -5.555 1 98.88 133 SER B C 1
ATOM 3307 O O . SER B 1 133 ? -8.352 -26.797 -4.516 1 98.88 133 SER B O 1
ATOM 3309 N N . ALA B 1 134 ? -7.984 -25.844 -6.492 1 98.88 134 ALA B N 1
ATOM 3310 C CA . ALA B 1 134 ? -9.133 -24.953 -6.367 1 98.88 134 ALA B CA 1
ATOM 3311 C C . ALA B 1 134 ? -10.445 -25.734 -6.422 1 98.88 134 ALA B C 1
ATOM 3313 O O . ALA B 1 134 ? -11.469 -25.266 -5.926 1 98.88 134 ALA B O 1
ATOM 3314 N N . ILE B 1 135 ? -10.414 -26.891 -7.105 1 98.81 135 ILE B N 1
ATOM 3315 C CA . ILE B 1 135 ? -11.57 -27.781 -7.16 1 98.81 135 ILE B CA 1
ATOM 3316 C C . ILE B 1 135 ? -11.844 -28.359 -5.77 1 98.81 135 ILE B C 1
ATOM 3318 O O . ILE B 1 135 ? -12.977 -28.312 -5.285 1 98.81 135 ILE B O 1
ATOM 3322 N N . ASP B 1 136 ? -10.781 -28.812 -5.18 1 98.75 136 ASP B N 1
ATOM 3323 C CA . ASP B 1 136 ? -10.898 -29.328 -3.824 1 98.75 136 ASP B CA 1
ATOM 3324 C C . ASP B 1 136 ? -11.336 -28.25 -2.846 1 98.75 136 ASP B C 1
ATOM 3326 O O . ASP B 1 136 ? -12.172 -28.484 -1.97 1 98.75 136 ASP B O 1
ATOM 3330 N N . LEU B 1 137 ? -10.742 -27.062 -2.984 1 98.75 137 LEU B N 1
ATOM 3331 C CA . LEU B 1 137 ? -11.094 -25.938 -2.133 1 98.75 137 LEU B CA 1
ATOM 3332 C C . LEU B 1 137 ? -12.594 -25.656 -2.191 1 98.75 137 LEU B C 1
ATOM 3334 O O . LEU B 1 137 ? -13.242 -25.516 -1.152 1 98.75 137 LEU B O 1
ATOM 3338 N N . TYR B 1 138 ? -13.125 -25.641 -3.369 1 98.81 138 TYR B N 1
ATOM 3339 C CA . TYR B 1 138 ? -14.555 -25.391 -3.523 1 98.81 138 TYR B CA 1
ATOM 3340 C C . TYR B 1 138 ? -15.375 -26.516 -2.902 1 98.81 138 TYR B C 1
ATOM 3342 O O . TYR B 1 138 ? -16.375 -26.266 -2.223 1 98.81 138 TYR B O 1
ATOM 3350 N N . ARG B 1 139 ? -14.969 -27.719 -3.133 1 98.44 139 ARG B N 1
ATOM 3351 C CA . ARG B 1 139 ? -15.672 -28.875 -2.59 1 98.44 139 ARG B CA 1
ATOM 3352 C C . ARG B 1 139 ? -15.773 -28.781 -1.07 1 98.44 139 ARG B C 1
ATOM 3354 O O . ARG B 1 139 ? -16.797 -29.156 -0.489 1 98.44 139 ARG B O 1
ATOM 3361 N N . ARG B 1 140 ? -14.828 -28.219 -0.435 1 98.44 140 ARG B N 1
ATOM 3362 C CA . ARG B 1 140 ? -14.727 -28.234 1.021 1 98.44 140 ARG B CA 1
ATOM 3363 C C . ARG B 1 140 ? -15.398 -27 1.621 1 98.44 140 ARG B C 1
ATOM 3365 O O . ARG B 1 140 ? -15.539 -26.891 2.84 1 98.44 140 ARG B O 1
ATOM 3372 N N . LEU B 1 141 ? -15.719 -26.109 0.808 1 98.38 141 LEU B N 1
ATOM 3373 C CA . LEU B 1 141 ? -16.391 -24.922 1.318 1 98.38 141 LEU B CA 1
ATOM 3374 C C . LEU B 1 141 ? -17.688 -25.281 2.031 1 98.38 141 LEU B C 1
ATOM 3376 O O . LEU B 1 141 ? -18.453 -26.125 1.547 1 98.38 141 LEU B O 1
ATOM 3380 N N . PRO B 1 142 ? -17.953 -24.609 3.145 1 98.25 142 PRO B N 1
ATOM 3381 C CA . PRO B 1 142 ? -19.25 -24.812 3.775 1 98.25 142 PRO B CA 1
ATOM 3382 C C . PRO B 1 142 ? -20.422 -24.453 2.855 1 98.25 142 PRO B C 1
ATOM 3384 O O . PRO B 1 142 ? -20.344 -23.484 2.098 1 98.25 142 PRO B O 1
ATOM 3387 N N . GLU B 1 143 ? -21.5 -25.234 2.994 1 98.25 143 GLU B N 1
ATOM 3388 C CA . GLU B 1 143 ? -22.656 -25.062 2.119 1 98.25 143 GLU B CA 1
ATOM 3389 C C . GLU B 1 143 ? -23.219 -23.641 2.205 1 98.25 143 GLU B C 1
ATOM 3391 O O . GLU B 1 143 ? -23.672 -23.094 1.202 1 98.25 143 GLU B O 1
ATOM 3396 N N . GLU B 1 144 ? -23.172 -23.109 3.328 1 98.12 144 GLU B N 1
ATOM 3397 C CA . GLU B 1 144 ? -23.656 -21.75 3.52 1 98.12 144 GLU B CA 1
ATOM 3398 C C . GLU B 1 144 ? -22.891 -20.75 2.66 1 98.12 144 GLU B C 1
ATOM 3400 O O . GLU B 1 144 ? -23.484 -19.859 2.045 1 98.12 144 GLU B O 1
ATOM 3405 N N . TRP B 1 145 ? -21.625 -20.906 2.602 1 98.31 145 TRP B N 1
ATOM 3406 C CA . TRP B 1 145 ? -20.812 -19.984 1.804 1 98.31 145 TRP B CA 1
ATOM 3407 C C . TRP B 1 145 ? -21 -20.25 0.314 1 98.31 145 TRP B C 1
ATOM 3409 O O . TRP B 1 145 ? -20.984 -19.328 -0.494 1 98.31 145 TRP B O 1
ATOM 3419 N N . LYS B 1 146 ? -21.188 -21.531 -0.078 1 98.38 146 LYS B N 1
ATOM 3420 C CA . LYS B 1 146 ? -21.484 -21.828 -1.478 1 98.38 146 LYS B CA 1
ATOM 3421 C C . LYS B 1 146 ? -22.75 -21.094 -1.928 1 98.38 146 LYS B C 1
ATOM 3423 O O . LYS B 1 146 ? -22.781 -20.5 -3.008 1 98.38 146 LYS B O 1
ATOM 3428 N N . ARG B 1 147 ? -23.672 -21.047 -1.083 1 98.19 147 ARG B N 1
ATOM 3429 C CA . ARG B 1 147 ? -24.922 -20.359 -1.395 1 98.19 147 ARG B CA 1
ATOM 3430 C C . ARG B 1 147 ? -24.719 -18.844 -1.452 1 98.19 147 ARG B C 1
ATOM 3432 O O . ARG B 1 147 ? -25.219 -18.172 -2.363 1 98.19 147 ARG B O 1
ATOM 3439 N N . ARG B 1 148 ? -23.969 -18.359 -0.563 1 97.81 148 ARG B N 1
ATOM 3440 C CA . ARG B 1 148 ? -23.781 -16.922 -0.425 1 97.81 148 ARG B CA 1
ATOM 3441 C C . ARG B 1 148 ? -23 -16.359 -1.61 1 97.81 148 ARG B C 1
ATOM 3443 O O . ARG B 1 148 ? -23.219 -15.211 -2.01 1 97.81 148 ARG B O 1
ATOM 3450 N N . ILE B 1 149 ? -22.109 -17.141 -2.186 1 98.25 149 ILE B N 1
ATOM 3451 C CA . ILE B 1 149 ? -21.219 -16.562 -3.186 1 98.25 149 ILE B CA 1
ATOM 3452 C C . ILE B 1 149 ? -21.672 -16.969 -4.582 1 98.25 149 ILE B C 1
ATOM 3454 O O . ILE B 1 149 ? -21.078 -16.578 -5.582 1 98.25 149 ILE B O 1
ATOM 3458 N N . ALA B 1 150 ? -22.734 -17.812 -4.684 1 97.81 150 ALA B N 1
ATOM 3459 C CA . ALA B 1 150 ? -23.234 -18.266 -5.973 1 97.81 150 ALA B CA 1
ATOM 3460 C C . ALA B 1 150 ? -23.547 -17.094 -6.898 1 97.81 150 ALA B C 1
ATOM 3462 O O . ALA B 1 150 ? -24.281 -16.188 -6.527 1 97.81 150 ALA B O 1
ATOM 3463 N N . GLY B 1 151 ? -22.875 -17.078 -8.016 1 98.19 151 GLY B N 1
ATOM 3464 C CA . GLY B 1 151 ? -23.141 -16.078 -9.031 1 98.19 151 GLY B CA 1
ATOM 3465 C C . GLY B 1 151 ? -22.391 -14.781 -8.797 1 98.19 151 GLY B C 1
ATOM 3466 O O . GLY B 1 151 ? -22.484 -13.852 -9.602 1 98.19 151 GLY B O 1
ATOM 3467 N N . LEU B 1 152 ? -21.609 -14.719 -7.738 1 98.62 152 LEU B N 1
ATOM 3468 C CA . LEU B 1 152 ? -20.922 -13.477 -7.434 1 98.62 152 LEU B CA 1
ATOM 3469 C C . LEU B 1 152 ? -19.562 -13.422 -8.148 1 98.62 152 LEU B C 1
ATOM 3471 O O . LEU B 1 152 ? -19.078 -14.445 -8.633 1 98.62 152 LEU B O 1
ATOM 3475 N N . GLN B 1 153 ? -19.047 -12.25 -8.258 1 98.69 153 GLN B N 1
ATOM 3476 C CA . GLN B 1 153 ? -17.734 -11.992 -8.828 1 98.69 153 GLN B CA 1
ATOM 3477 C C . GLN B 1 153 ? -16.781 -11.43 -7.781 1 98.69 153 GLN B C 1
ATOM 3479 O O . GLN B 1 153 ? -17.219 -10.852 -6.781 1 98.69 153 GLN B O 1
ATOM 3484 N N . ALA B 1 154 ? -15.57 -11.633 -8.016 1 98.62 154 ALA B N 1
ATOM 3485 C CA . ALA B 1 154 ? -14.531 -11.031 -7.188 1 98.62 154 ALA B CA 1
ATOM 3486 C C . ALA B 1 154 ? -13.695 -10.039 -7.992 1 98.62 154 ALA B C 1
ATOM 3488 O O . ALA B 1 154 ? -13.445 -10.25 -9.18 1 98.62 154 ALA B O 1
ATOM 3489 N N . ARG B 1 155 ? -13.312 -8.953 -7.348 1 98.5 155 ARG B N 1
ATOM 3490 C CA . ARG B 1 155 ? -12.375 -8 -7.93 1 98.5 155 ARG B CA 1
ATOM 3491 C C . ARG B 1 155 ? -10.93 -8.414 -7.645 1 98.5 155 ARG B C 1
ATOM 3493 O O . ARG B 1 155 ? -10.5 -8.422 -6.488 1 98.5 155 ARG B O 1
ATOM 3500 N N . HIS B 1 156 ? -10.258 -8.805 -8.727 1 98.31 156 HIS B N 1
ATOM 3501 C CA . HIS B 1 156 ? -8.867 -9.219 -8.602 1 98.31 156 HIS B CA 1
ATOM 3502 C C . HIS B 1 156 ? -7.922 -8.047 -8.836 1 98.31 156 HIS B C 1
ATOM 3504 O O . HIS B 1 156 ? -8.18 -7.203 -9.695 1 98.31 156 HIS B O 1
ATOM 3510 N N . THR B 1 157 ? -6.855 -8.047 -8.062 1 97.19 157 THR B N 1
ATOM 3511 C CA . THR B 1 157 ? -5.867 -6.98 -8.156 1 97.19 157 THR B CA 1
ATOM 3512 C C . THR B 1 157 ? -4.469 -7.504 -7.848 1 97.19 157 THR B C 1
ATOM 3514 O O . THR B 1 157 ? -4.316 -8.477 -7.105 1 97.19 157 THR B O 1
ATOM 3517 N N . VAL B 1 158 ? -3.451 -6.852 -8.406 1 96.06 158 VAL B N 1
ATOM 3518 C CA . VAL B 1 158 ? -2.066 -7.195 -8.109 1 96.06 158 VAL B CA 1
ATOM 3519 C C . VAL B 1 158 ? -1.534 -6.285 -7.004 1 96.06 158 VAL B C 1
ATOM 3521 O O . VAL B 1 158 ? -0.451 -6.52 -6.461 1 96.06 158 VAL B O 1
ATOM 3524 N N . SER B 1 159 ? -2.305 -5.297 -6.555 1 95.44 159 SER B N 1
ATOM 3525 C CA . SER B 1 159 ? -1.843 -4.191 -5.723 1 95.44 159 SER B CA 1
ATOM 3526 C C . SER B 1 159 ? -1.209 -4.695 -4.434 1 95.44 159 SER B C 1
ATOM 3528 O O . SER B 1 159 ? -0.139 -4.23 -4.035 1 95.44 159 SER B O 1
ATOM 3530 N N . LYS B 1 160 ? -1.817 -5.676 -3.732 1 94.75 160 LYS B N 1
ATOM 3531 C CA . LYS B 1 160 ? -1.343 -6.145 -2.434 1 94.75 160 LYS B CA 1
ATOM 3532 C C . LYS B 1 160 ? 0.068 -6.715 -2.537 1 94.75 160 LYS B C 1
ATOM 3534 O O . LYS B 1 160 ? 0.879 -6.551 -1.623 1 94.75 160 LYS B O 1
ATOM 3539 N N . ARG B 1 161 ? 0.267 -7.332 -3.699 1 94.38 161 ARG B N 1
ATOM 3540 C CA . ARG B 1 161 ? 1.511 -8.086 -3.811 1 94.38 161 ARG B CA 1
ATOM 3541 C C . ARG B 1 161 ? 2.414 -7.496 -4.891 1 94.38 161 ARG B C 1
ATOM 3543 O O . ARG B 1 161 ? 3.367 -8.141 -5.328 1 94.38 161 ARG B O 1
ATOM 3550 N N . PHE B 1 162 ? 2.053 -6.301 -5.285 1 94 162 PHE B N 1
ATOM 3551 C CA . PHE B 1 162 ? 2.932 -5.57 -6.191 1 94 162 PHE B CA 1
ATOM 3552 C C . PHE B 1 162 ? 4.277 -5.289 -5.535 1 94 162 PHE B C 1
ATOM 3554 O O . PHE B 1 162 ? 4.328 -4.793 -4.406 1 94 162 PHE B O 1
ATOM 3561 N N . ARG B 1 163 ? 5.328 -5.59 -6.234 1 91.19 163 ARG B N 1
ATOM 3562 C CA . ARG B 1 163 ? 6.664 -5.414 -5.676 1 91.19 163 ARG B CA 1
ATOM 3563 C C . ARG B 1 163 ? 7.172 -3.994 -5.91 1 91.19 163 ARG B C 1
ATOM 3565 O O . ARG B 1 163 ? 7.164 -3.506 -7.043 1 91.19 163 ARG B O 1
ATOM 3572 N N . ILE B 1 164 ? 7.637 -3.441 -4.859 1 93.62 164 ILE B N 1
ATOM 3573 C CA . ILE B 1 164 ? 8.172 -2.086 -4.902 1 93.62 164 ILE B CA 1
ATOM 3574 C C . ILE B 1 164 ? 9.516 -2.088 -5.629 1 93.62 164 ILE B C 1
ATOM 3576 O O . ILE B 1 164 ? 10.375 -2.928 -5.355 1 93.62 164 ILE B O 1
ATOM 3580 N N . ARG B 1 165 ? 9.672 -1.138 -6.578 1 91.62 165 ARG B N 1
ATOM 3581 C CA . ARG B 1 165 ? 10.898 -0.986 -7.355 1 91.62 165 ARG B CA 1
ATOM 3582 C C . ARG B 1 165 ? 11.609 0.314 -7.008 1 91.62 165 ARG B C 1
ATOM 3584 O O . ARG B 1 165 ? 11.062 1.155 -6.289 1 91.62 165 ARG B O 1
ATOM 3591 N N . ALA B 1 166 ? 12.781 0.415 -7.496 1 89.88 166 ALA B N 1
ATOM 3592 C CA . ALA B 1 166 ? 13.609 1.575 -7.184 1 89.88 166 ALA B CA 1
ATOM 3593 C C . ALA B 1 166 ? 12.93 2.869 -7.613 1 89.88 166 ALA B C 1
ATOM 3595 O O . ALA B 1 166 ? 13.031 3.893 -6.93 1 89.88 166 ALA B O 1
ATOM 3596 N N . GLU B 1 167 ? 12.234 2.816 -8.68 1 91.88 167 GLU B N 1
ATOM 3597 C CA . GLU B 1 167 ? 11.609 4.016 -9.234 1 91.88 167 GLU B CA 1
ATOM 3598 C C . GLU B 1 167 ? 10.438 4.477 -8.367 1 91.88 167 GLU B C 1
ATOM 3600 O O . GLU B 1 167 ? 9.93 5.586 -8.531 1 91.88 167 GLU B O 1
ATOM 3605 N N . HIS B 1 168 ? 10.039 3.631 -7.508 1 94.25 168 HIS B N 1
ATOM 3606 C CA . HIS B 1 168 ? 8.898 3.967 -6.668 1 94.25 168 HIS B CA 1
ATOM 3607 C C . HIS B 1 168 ? 9.344 4.703 -5.406 1 94.25 168 HIS B C 1
ATOM 3609 O O . HIS B 1 168 ? 8.508 5.211 -4.652 1 94.25 168 HIS B O 1
ATOM 3615 N N . VAL B 1 169 ? 10.641 4.684 -5.133 1 91 169 VAL B N 1
ATOM 3616 C CA . VAL B 1 169 ? 11.164 5.359 -3.947 1 91 169 VAL B CA 1
ATOM 3617 C C . VAL B 1 169 ? 10.758 6.828 -3.969 1 91 169 VAL B C 1
ATOM 3619 O O . VAL B 1 169 ? 10.867 7.496 -5 1 91 169 VAL B O 1
ATOM 3622 N N . GLY B 1 170 ? 10.227 7.293 -2.846 1 87.88 170 GLY B N 1
ATOM 3623 C CA . GLY B 1 170 ? 9.773 8.672 -2.746 1 87.88 170 GLY B CA 1
ATOM 3624 C C . GLY B 1 170 ? 8.266 8.82 -2.836 1 87.88 170 GLY B C 1
ATOM 3625 O O . GLY B 1 170 ? 7.703 9.789 -2.334 1 87.88 170 GLY B O 1
ATOM 3626 N N . LEU B 1 171 ? 7.637 7.871 -3.488 1 92.19 171 LEU B N 1
ATOM 3627 C CA . LEU B 1 171 ? 6.18 7.879 -3.551 1 92.19 171 LEU B CA 1
ATOM 3628 C C . LEU B 1 171 ? 5.578 7.418 -2.229 1 92.19 171 LEU B C 1
ATOM 3630 O O . LEU B 1 171 ? 6.199 6.648 -1.491 1 92.19 171 LEU B O 1
ATOM 3634 N N . SER B 1 172 ? 4.438 7.945 -1.949 1 93.75 172 SER B N 1
ATOM 3635 C CA . SER B 1 172 ? 3.646 7.328 -0.892 1 93.75 172 SER B CA 1
ATOM 3636 C C . SER B 1 172 ? 2.973 6.051 -1.382 1 93.75 172 SER B C 1
ATOM 3638 O O . SER B 1 172 ? 2.873 5.816 -2.59 1 93.75 172 SER B O 1
ATOM 3640 N N . ILE B 1 173 ? 2.461 5.215 -0.446 1 94.81 173 ILE B N 1
ATOM 3641 C CA . ILE B 1 173 ? 1.746 3.996 -0.814 1 94.81 173 ILE B CA 1
ATOM 3642 C C . ILE B 1 173 ? 0.505 4.355 -1.63 1 94.81 173 ILE B C 1
ATOM 3644 O O . ILE B 1 173 ? 0.183 3.68 -2.611 1 94.81 173 ILE B O 1
ATOM 3648 N N . ALA B 1 174 ? -0.184 5.418 -1.242 1 93.75 174 ALA B N 1
ATOM 3649 C CA . ALA B 1 174 ? -1.354 5.863 -1.991 1 93.75 174 ALA B CA 1
ATOM 3650 C C . ALA B 1 174 ? -0.98 6.234 -3.424 1 93.75 174 ALA B C 1
ATOM 3652 O O . ALA B 1 174 ? -1.684 5.875 -4.371 1 93.75 174 ALA B O 1
ATOM 3653 N N . GLU B 1 175 ? 0.08 6.957 -3.564 1 93.75 175 GLU B N 1
ATOM 3654 C CA . GLU B 1 175 ? 0.541 7.344 -4.895 1 93.75 175 GLU B CA 1
ATOM 3655 C C . GLU B 1 175 ? 0.939 6.121 -5.719 1 93.75 175 GLU B C 1
ATOM 3657 O O . GLU B 1 175 ? 0.652 6.051 -6.914 1 93.75 175 GLU B O 1
ATOM 3662 N N . LEU B 1 176 ? 1.65 5.207 -5.074 1 96.12 176 LEU B N 1
ATOM 3663 C CA . LEU B 1 176 ? 2.018 3.977 -5.77 1 96.12 176 LEU B CA 1
ATOM 3664 C C . LEU B 1 176 ? 0.775 3.209 -6.211 1 96.12 176 LEU B C 1
ATOM 3666 O O . LEU B 1 176 ? 0.722 2.695 -7.332 1 96.12 176 LEU B O 1
ATOM 3670 N N . ASN B 1 177 ? -0.21 3.15 -5.363 1 95.88 177 ASN B N 1
ATOM 3671 C CA . ASN B 1 177 ? -1.446 2.459 -5.711 1 95.88 177 ASN B CA 1
ATOM 3672 C C . ASN B 1 177 ? -2.121 3.096 -6.922 1 95.88 177 ASN B C 1
ATOM 3674 O O . ASN B 1 177 ? -2.746 2.402 -7.727 1 95.88 177 ASN B O 1
ATOM 3678 N N . GLU B 1 178 ? -2.031 4.383 -7.039 1 94.38 178 GLU B N 1
ATOM 3679 C CA . GLU B 1 178 ? -2.564 5.059 -8.219 1 94.38 178 GLU B CA 1
ATOM 3680 C C . GLU B 1 178 ? -1.824 4.625 -9.484 1 94.38 178 GLU B C 1
ATOM 3682 O O . GLU B 1 178 ? -2.445 4.387 -10.523 1 94.38 178 GLU B O 1
ATOM 3687 N N . VAL B 1 179 ? -0.554 4.574 -9.367 1 94.44 179 VAL B N 1
ATOM 3688 C CA . VAL B 1 179 ? 0.271 4.129 -10.484 1 94.44 179 VAL B CA 1
ATOM 3689 C C . VAL B 1 179 ? -0.122 2.707 -10.883 1 94.44 179 VAL B C 1
ATOM 3691 O O . VAL B 1 179 ? -0.322 2.42 -12.062 1 94.44 179 VAL B O 1
ATOM 3694 N N . ILE B 1 180 ? -0.253 1.848 -9.93 1 95 180 ILE B N 1
ATOM 3695 C CA . ILE B 1 180 ? -0.6 0.451 -10.164 1 95 180 ILE B CA 1
ATOM 3696 C C . ILE B 1 180 ? -1.971 0.365 -10.828 1 95 180 ILE B C 1
ATOM 3698 O O . ILE B 1 180 ? -2.16 -0.399 -11.781 1 95 180 ILE B O 1
ATOM 3702 N N . ALA B 1 181 ? -2.912 1.133 -10.32 1 94.31 181 ALA B N 1
ATOM 3703 C CA . ALA B 1 181 ? -4.273 1.106 -10.859 1 94.31 181 ALA B CA 1
ATOM 3704 C C . ALA B 1 181 ? -4.289 1.471 -12.336 1 94.31 181 ALA B C 1
ATOM 3706 O O . ALA B 1 181 ? -5.094 0.939 -13.102 1 94.31 181 ALA B O 1
ATOM 3707 N N . GLN B 1 182 ? -3.416 2.344 -12.719 1 93.44 182 GLN B N 1
ATOM 3708 C CA . GLN B 1 182 ? -3.33 2.766 -14.109 1 93.44 182 GLN B CA 1
ATOM 3709 C C . GLN B 1 182 ? -2.666 1.692 -14.969 1 93.44 182 GLN B C 1
ATOM 3711 O O . GLN B 1 182 ? -3.135 1.392 -16.062 1 93.44 182 GLN B O 1
ATOM 3716 N N . GLU B 1 183 ? -1.667 1.129 -14.492 1 91.69 183 GLU B N 1
ATOM 3717 C CA . GLU B 1 183 ? -0.883 0.156 -15.25 1 91.69 183 GLU B CA 1
ATOM 3718 C C . GLU B 1 183 ? -1.548 -1.218 -15.234 1 91.69 183 GLU B C 1
ATOM 3720 O O . GLU B 1 183 ? -1.448 -1.971 -16.203 1 91.69 183 GLU B O 1
ATOM 3725 N N . HIS B 1 184 ? -2.123 -1.56 -14.117 1 93.44 184 HIS B N 1
ATOM 3726 C CA . HIS B 1 184 ? -2.74 -2.859 -13.883 1 93.44 184 HIS B CA 1
ATOM 3727 C C . HIS B 1 184 ? -4.148 -2.707 -13.32 1 93.44 184 HIS B C 1
ATOM 3729 O O . HIS B 1 184 ? -4.402 -3.053 -12.164 1 93.44 184 HIS B O 1
ATOM 3735 N N . PRO B 1 185 ? -5.055 -2.273 -14.141 1 95.25 185 PRO B N 1
ATOM 3736 C CA . PRO B 1 185 ? -6.43 -2.129 -13.656 1 95.25 185 PRO B CA 1
ATOM 3737 C C . PRO B 1 185 ? -6.996 -3.428 -13.086 1 95.25 185 PRO B C 1
ATOM 3739 O O . PRO B 1 185 ? -6.625 -4.516 -13.531 1 95.25 185 PRO B O 1
ATOM 3742 N N . THR B 1 186 ? -7.836 -3.301 -12.125 1 97.12 186 THR B N 1
ATOM 3743 C CA . THR B 1 186 ? -8.477 -4.473 -11.531 1 97.12 186 THR B CA 1
ATOM 3744 C C . THR B 1 186 ? -9.375 -5.164 -12.555 1 97.12 186 THR B C 1
ATOM 3746 O O . THR B 1 186 ? -9.781 -4.555 -13.547 1 97.12 186 THR B O 1
ATOM 3749 N N . VAL B 1 187 ? -9.609 -6.41 -12.32 1 97.94 187 VAL B N 1
ATOM 3750 C CA . VAL B 1 187 ? -10.484 -7.172 -13.203 1 97.94 187 VAL B CA 1
ATOM 3751 C C . VAL B 1 187 ? -11.508 -7.945 -12.375 1 97.94 187 VAL B C 1
ATOM 3753 O O . VAL B 1 187 ? -11.305 -8.172 -11.18 1 97.94 187 VAL B O 1
ATOM 3756 N N . LEU B 1 188 ? -12.57 -8.266 -13 1 98.5 188 LEU B N 1
ATOM 3757 C CA . LEU B 1 188 ? -13.617 -9.047 -12.352 1 98.5 188 LEU B CA 1
ATOM 3758 C C . LEU B 1 188 ? -13.648 -10.469 -12.891 1 98.5 188 LEU B C 1
ATOM 3760 O O . LEU B 1 188 ? -13.562 -10.68 -14.102 1 98.5 188 LEU B O 1
ATOM 3764 N N . HIS B 1 189 ? -13.695 -11.43 -12.008 1 98.69 189 HIS B N 1
ATOM 3765 C CA . HIS B 1 189 ? -13.891 -12.828 -12.367 1 98.69 189 HIS B CA 1
ATOM 3766 C C . HIS B 1 189 ? -15.016 -13.453 -11.547 1 98.69 189 HIS B C 1
ATOM 3768 O O . HIS B 1 189 ? -15.148 -13.164 -10.359 1 98.69 189 HIS B O 1
ATOM 3774 N N . PRO B 1 190 ? -15.82 -14.367 -12.188 1 98.69 190 PRO B N 1
ATOM 3775 C CA . PRO B 1 190 ? -16.719 -15.156 -11.352 1 98.69 190 PRO B CA 1
ATOM 3776 C C . PRO B 1 190 ? -15.992 -15.953 -10.273 1 98.69 190 PRO B C 1
ATOM 3778 O O . PRO B 1 190 ? -14.922 -16.5 -10.531 1 98.69 190 PRO B O 1
ATOM 3781 N N . LEU B 1 191 ? -16.562 -15.992 -9.109 1 98.75 191 LEU B N 1
ATOM 3782 C CA . LEU B 1 191 ? -15.961 -16.703 -7.992 1 98.75 191 LEU B CA 1
ATOM 3783 C C . LEU B 1 191 ? -15.961 -18.203 -8.25 1 98.75 191 LEU B C 1
ATOM 3785 O O . LEU B 1 191 ? -15.016 -18.906 -7.871 1 98.75 191 LEU B O 1
ATOM 3789 N N . VAL B 1 192 ? -17.031 -18.703 -8.82 1 98.81 192 VAL B N 1
ATOM 3790 C CA . VAL B 1 192 ? -17.172 -20.125 -9.102 1 98.81 192 VAL B CA 1
ATOM 3791 C C . VAL B 1 192 ? -17.234 -20.359 -10.617 1 98.81 192 VAL B C 1
ATOM 3793 O O . VAL B 1 192 ? -18.062 -19.75 -11.305 1 98.81 192 VAL B O 1
ATOM 3796 N N . GLN B 1 193 ? -16.344 -21.172 -11.07 1 98.5 193 GLN B N 1
ATOM 3797 C CA . GLN B 1 193 ? -16.25 -21.5 -12.492 1 98.5 193 GLN B CA 1
ATOM 3798 C C . GLN B 1 193 ? -16.172 -23 -12.703 1 98.5 193 GLN B C 1
ATOM 3800 O O . GLN B 1 193 ? -15.992 -23.766 -11.75 1 98.5 193 GLN B O 1
ATOM 3805 N N . ILE B 1 194 ? -16.344 -23.375 -13.945 1 98.44 194 ILE B N 1
ATOM 3806 C CA . ILE B 1 194 ? -16.281 -24.797 -14.289 1 98.44 194 ILE B CA 1
ATOM 3807 C C . ILE B 1 194 ? -14.992 -25.094 -15.055 1 98.44 194 ILE B C 1
ATOM 3809 O O . ILE B 1 194 ? -14.672 -24.391 -16.016 1 98.44 194 ILE B O 1
ATOM 3813 N N . ASP B 1 195 ? -14.219 -26.031 -14.555 1 97.81 195 ASP B N 1
ATOM 3814 C CA . ASP B 1 195 ? -13.078 -26.516 -15.312 1 97.81 195 ASP B CA 1
ATOM 3815 C C . ASP B 1 195 ? -13.531 -27.328 -16.531 1 97.81 195 ASP B C 1
ATOM 3817 O O . ASP B 1 195 ? -14.125 -28.406 -16.375 1 97.81 195 ASP B O 1
ATOM 3821 N N . GLN B 1 196 ? -13.195 -26.922 -17.641 1 94.75 196 GLN B N 1
ATOM 3822 C CA . GLN B 1 196 ? -13.727 -27.516 -18.875 1 94.75 196 GLN B CA 1
ATOM 3823 C C 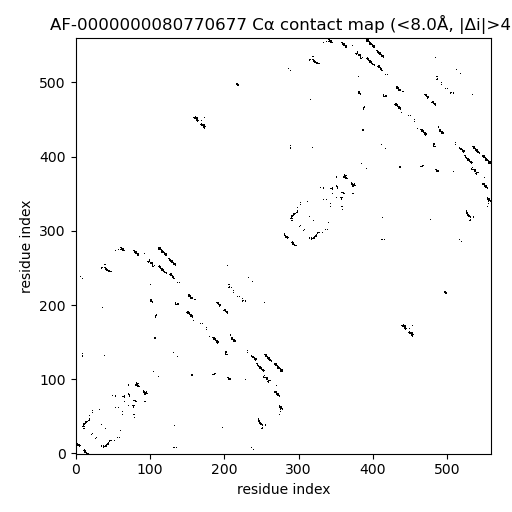. GLN B 1 196 ? -13.164 -28.922 -19.078 1 94.75 196 GLN B C 1
ATOM 3825 O O . GLN B 1 196 ? -13.781 -29.734 -19.75 1 94.75 196 GLN B O 1
ATOM 3830 N N . ASP B 1 197 ? -12.062 -29.203 -18.531 1 95 197 ASP B N 1
ATOM 3831 C CA . ASP B 1 197 ? -11.43 -30.5 -18.719 1 95 197 ASP B CA 1
ATOM 3832 C C . ASP B 1 197 ? -12.07 -31.547 -17.812 1 95 197 ASP B C 1
ATOM 3834 O O . ASP B 1 197 ? -12.43 -32.625 -18.266 1 95 197 ASP B O 1
ATOM 3838 N N . SER B 1 198 ? -12.289 -31.203 -16.594 1 94.88 198 SER B N 1
ATOM 3839 C CA . SER B 1 198 ? -12.797 -32.156 -15.625 1 94.88 198 SER B CA 1
ATOM 3840 C C . SER B 1 198 ? -14.312 -32.031 -15.461 1 94.88 198 SER B C 1
ATOM 3842 O O . SER B 1 198 ? -14.961 -32.938 -14.922 1 94.88 198 SER B O 1
ATOM 3844 N N . GLY B 1 199 ? -14.859 -30.938 -15.797 1 97.12 199 GLY B N 1
ATOM 3845 C CA . GLY B 1 199 ? -16.281 -30.656 -15.594 1 97.12 199 GLY B CA 1
ATOM 3846 C C . GLY B 1 199 ? -16.609 -30.25 -14.172 1 97.12 199 GLY B C 1
ATOM 3847 O O . GLY B 1 199 ? -17.781 -30.047 -13.844 1 97.12 199 GLY B O 1
ATOM 3848 N N . GLN B 1 200 ? -15.695 -30.078 -13.328 1 97.88 200 GLN B N 1
ATOM 3849 C CA . GLN B 1 200 ? -15.906 -29.781 -11.914 1 97.88 200 GLN B CA 1
ATOM 3850 C C . GLN B 1 200 ? -15.852 -28.281 -11.648 1 97.88 200 GLN B C 1
ATOM 3852 O O . GLN B 1 200 ? -15.078 -27.562 -12.289 1 97.88 200 GLN B O 1
ATOM 3857 N N . PRO B 1 201 ? -16.672 -27.812 -10.688 1 98.56 201 PRO B N 1
ATOM 3858 C CA . PRO B 1 201 ? -16.547 -26.406 -10.281 1 98.56 201 PRO B CA 1
ATOM 3859 C C . PRO B 1 201 ? -15.281 -26.156 -9.453 1 98.56 201 PRO B C 1
ATOM 3861 O O . PRO B 1 201 ? -14.797 -27.047 -8.758 1 98.56 201 PRO B O 1
ATOM 3864 N N . TYR B 1 202 ? -14.773 -24.984 -9.57 1 98.75 202 TYR B N 1
ATOM 3865 C CA . TYR B 1 202 ? -13.633 -24.578 -8.758 1 98.75 202 TYR B CA 1
ATOM 3866 C C . TYR B 1 202 ? -13.781 -23.141 -8.297 1 98.75 202 TYR B C 1
ATOM 3868 O O . TYR B 1 202 ? -14.539 -22.359 -8.891 1 98.75 202 TYR B O 1
ATOM 3876 N N . LEU B 1 203 ? -13.125 -22.844 -7.188 1 98.88 203 LEU B N 1
ATOM 3877 C CA . LEU B 1 203 ? -13.094 -21.484 -6.664 1 98.88 203 LEU B CA 1
ATOM 3878 C C . LEU B 1 203 ? -11.969 -20.688 -7.301 1 98.88 203 LEU B C 1
ATOM 3880 O O . LEU B 1 203 ? -10.812 -21.125 -7.316 1 98.88 203 LEU B O 1
ATOM 3884 N N . TYR B 1 204 ? -12.312 -19.562 -7.883 1 98.81 204 TYR B N 1
ATOM 3885 C CA . TYR B 1 204 ? -11.305 -18.703 -8.492 1 98.81 204 TYR B CA 1
ATOM 3886 C C . TYR B 1 204 ? -11.086 -17.438 -7.656 1 98.81 204 TYR B C 1
ATOM 3888 O O . TYR B 1 204 ? -11.523 -16.359 -8.031 1 98.81 204 TYR B O 1
ATOM 3896 N N . ALA B 1 205 ? -10.352 -17.578 -6.566 1 98.38 205 ALA B N 1
ATOM 3897 C CA . ALA B 1 205 ? -10.086 -16.516 -5.602 1 98.38 205 ALA B CA 1
ATOM 3898 C C . ALA B 1 205 ? -8.961 -16.922 -4.645 1 98.38 205 ALA B C 1
ATOM 3900 O O . ALA B 1 205 ? -8.914 -18.047 -4.176 1 98.38 205 ALA B O 1
ATOM 3901 N N . SER B 1 206 ? -8.039 -16.062 -4.5 1 98.06 206 SER B N 1
ATOM 3902 C CA . SER B 1 206 ? -7.043 -16.125 -3.434 1 98.06 206 SER B CA 1
ATOM 3903 C C . SER B 1 206 ? -6.992 -14.828 -2.637 1 98.06 206 SER B C 1
ATOM 3905 O O . SER B 1 206 ? -7.207 -13.75 -3.186 1 98.06 206 SER B O 1
ATOM 3907 N N . LYS B 1 207 ? -6.723 -14.938 -1.386 1 97.62 207 LYS B N 1
ATOM 3908 C CA . LYS B 1 207 ? -6.77 -13.789 -0.49 1 97.62 207 LYS B CA 1
ATOM 3909 C C . LYS B 1 207 ? -5.836 -12.68 -0.967 1 97.62 207 LYS B C 1
ATOM 3911 O O . LYS B 1 207 ? -6.168 -11.492 -0.866 1 97.62 207 LYS B O 1
ATOM 3916 N N . GLU B 1 208 ? -4.773 -13.062 -1.574 1 96.88 208 GLU B N 1
ATOM 3917 C CA . GLU B 1 208 ? -3.721 -12.094 -1.849 1 96.88 208 GLU B CA 1
ATOM 3918 C C . GLU B 1 208 ? -3.941 -11.406 -3.193 1 96.88 208 GLU B C 1
ATOM 3920 O O . GLU B 1 208 ? -3.352 -10.352 -3.465 1 96.88 208 GLU B O 1
ATOM 3925 N N . TYR B 1 209 ? -4.812 -11.961 -4.07 1 97.88 209 TYR B N 1
ATOM 3926 C CA . TYR B 1 209 ? -5.066 -11.328 -5.363 1 97.88 209 TYR B CA 1
ATOM 3927 C C . TYR B 1 209 ? -6.5 -10.828 -5.449 1 97.88 209 TYR B C 1
ATOM 3929 O O . TYR B 1 209 ? -6.922 -10.305 -6.484 1 97.88 209 TYR B O 1
ATOM 3937 N N . VAL B 1 210 ? -7.273 -10.969 -4.379 1 98.38 210 VAL B N 1
ATOM 3938 C CA . VAL B 1 210 ? -8.648 -10.469 -4.406 1 98.38 210 VAL B CA 1
ATOM 3939 C C . VAL B 1 210 ? -8.789 -9.297 -3.439 1 98.38 210 VAL B C 1
ATOM 3941 O O . VAL B 1 210 ? -8.359 -9.383 -2.289 1 98.38 210 VAL B O 1
ATOM 3944 N N . ASP B 1 211 ? -9.359 -8.281 -3.924 1 96.19 211 ASP B N 1
ATOM 3945 C CA . ASP B 1 211 ? -9.641 -7.082 -3.133 1 96.19 211 ASP B CA 1
ATOM 3946 C C . ASP B 1 211 ? -10.945 -7.23 -2.359 1 96.19 211 ASP B C 1
ATOM 3948 O O . ASP B 1 211 ? -10.992 -6.98 -1.154 1 96.19 211 ASP B O 1
ATOM 3952 N N . GLU B 1 212 ? -11.938 -7.645 -3.107 1 95.56 212 GLU B N 1
ATOM 3953 C CA . GLU B 1 212 ? -13.258 -7.801 -2.49 1 95.56 212 GLU B CA 1
ATOM 3954 C C . GLU B 1 212 ? -14.164 -8.68 -3.346 1 95.56 212 GLU B C 1
ATOM 3956 O O . GLU B 1 212 ? -13.898 -8.883 -4.535 1 95.56 212 GLU B O 1
ATOM 3961 N N . VAL B 1 213 ? -15.156 -9.211 -2.668 1 97.88 213 VAL B N 1
ATOM 3962 C CA . VAL B 1 213 ? -16.219 -9.938 -3.344 1 97.88 213 VAL B CA 1
ATOM 3963 C C . VAL B 1 213 ? -17.406 -9.016 -3.584 1 97.88 213 VAL B C 1
ATOM 3965 O O . VAL B 1 213 ? -17.984 -8.477 -2.637 1 97.88 213 VAL B O 1
ATOM 3968 N N . LEU B 1 214 ? -17.75 -8.828 -4.812 1 97.06 214 LEU B N 1
ATOM 3969 C CA . LEU B 1 214 ? -18.891 -7.977 -5.145 1 97.06 214 LEU B CA 1
ATOM 3970 C C . LEU B 1 214 ? -20.203 -8.625 -4.703 1 97.06 214 LEU B C 1
ATOM 3972 O O . LEU B 1 214 ? -20.406 -9.82 -4.926 1 97.06 214 LEU B O 1
ATOM 3976 N N . GLY B 1 215 ? -21.016 -7.863 -4.078 1 95.69 215 GLY B N 1
ATOM 3977 C CA . GLY B 1 215 ? -22.281 -8.391 -3.572 1 95.69 215 GLY B CA 1
ATOM 3978 C C . GLY B 1 215 ? -22.25 -8.656 -2.08 1 95.69 215 GLY B C 1
ATOM 3979 O O . GLY B 1 215 ? -23.297 -8.859 -1.464 1 95.69 215 GLY B O 1
ATOM 3980 N N . LEU B 1 216 ? -21.047 -8.68 -1.519 1 95.62 216 LEU B N 1
ATOM 3981 C CA . LEU B 1 216 ? -20.891 -8.766 -0.072 1 95.62 216 LEU B CA 1
ATOM 3982 C C . LEU B 1 216 ? -20.375 -7.445 0.496 1 95.62 216 LEU B C 1
ATOM 3984 O O . LEU B 1 216 ? -19.641 -6.715 -0.178 1 95.62 216 LEU B O 1
ATOM 3988 N N . ASP B 1 217 ? -20.797 -7.172 1.72 1 90.88 217 ASP B N 1
ATOM 3989 C CA . ASP B 1 217 ? -20.156 -6.035 2.381 1 90.88 217 ASP B CA 1
ATOM 3990 C C . ASP B 1 217 ? -18.703 -6.344 2.709 1 90.88 217 ASP B C 1
ATOM 3992 O O . ASP B 1 217 ? -18.281 -7.496 2.637 1 90.88 217 ASP B O 1
ATOM 3996 N N . ARG B 1 218 ? -17.984 -5.391 3.062 1 90.19 218 ARG B N 1
ATOM 3997 C CA . ARG B 1 218 ? -16.547 -5.527 3.252 1 90.19 218 ARG B CA 1
ATOM 3998 C C . ARG B 1 218 ? -16.219 -6.543 4.34 1 90.19 218 ARG B C 1
ATOM 4000 O O . ARG B 1 218 ? -15.32 -7.363 4.188 1 90.19 218 ARG B O 1
ATOM 4007 N N . ALA B 1 219 ? -16.969 -6.461 5.375 1 90.44 219 ALA B N 1
ATOM 4008 C CA . ALA B 1 219 ? -16.734 -7.395 6.477 1 90.44 219 ALA B CA 1
ATOM 4009 C C . ALA B 1 219 ? -16.938 -8.836 6.027 1 90.44 219 ALA B C 1
ATOM 4011 O O . ALA B 1 219 ? -16.125 -9.711 6.324 1 90.44 219 ALA B O 1
ATOM 4012 N N . SER B 1 220 ? -17.984 -9.086 5.316 1 94.81 220 SER B N 1
ATOM 4013 C CA . SER B 1 220 ? -18.281 -10.422 4.809 1 94.81 220 SER B CA 1
ATOM 4014 C C . SER B 1 220 ? -17.266 -10.867 3.766 1 94.81 220 SER B C 1
ATOM 4016 O O . SER B 1 220 ? -16.875 -12.031 3.723 1 94.81 220 SER B O 1
ATOM 4018 N N . SER B 1 221 ? -16.875 -9.922 2.975 1 96.56 221 SER B N 1
ATOM 4019 C CA . SER B 1 221 ? -15.836 -10.203 1.999 1 96.56 221 SER B CA 1
ATOM 4020 C C . SER B 1 221 ? -14.547 -10.664 2.684 1 96.56 221 SER B C 1
ATOM 4022 O O . SER B 1 221 ? -13.977 -11.688 2.316 1 96.56 221 SER B O 1
ATOM 4024 N N . ASP B 1 222 ? -14.227 -9.945 3.693 1 95.44 222 ASP B N 1
ATOM 4025 C CA . ASP B 1 222 ? -13.008 -10.266 4.426 1 95.44 222 ASP B CA 1
ATOM 4026 C C . ASP B 1 222 ? -13.133 -11.617 5.125 1 95.44 222 ASP B C 1
ATOM 4028 O O . ASP B 1 222 ? -12.18 -12.398 5.152 1 95.44 222 ASP B O 1
ATOM 4032 N N . GLU B 1 223 ? -14.234 -11.82 5.664 1 97.25 223 GLU B N 1
ATOM 4033 C CA . GLU B 1 223 ? -14.484 -13.094 6.32 1 97.25 223 GLU B CA 1
ATOM 4034 C C . GLU B 1 223 ? -14.344 -14.258 5.344 1 97.25 223 GLU B C 1
ATOM 4036 O O . GLU B 1 223 ? -13.727 -15.273 5.668 1 97.25 223 GLU B O 1
ATOM 4041 N N . PHE B 1 224 ? -14.898 -14.094 4.195 1 98.62 224 PHE B N 1
ATOM 4042 C CA . PHE B 1 224 ? -14.82 -15.125 3.164 1 98.62 224 PHE B CA 1
ATOM 4043 C C . PHE B 1 224 ? -13.375 -15.359 2.742 1 98.62 224 PHE B C 1
ATOM 4045 O O . PHE B 1 224 ? -12.922 -16.5 2.664 1 98.62 224 PHE B O 1
ATOM 4052 N N . LEU B 1 225 ? -12.633 -14.297 2.525 1 98.5 225 LEU B N 1
ATOM 4053 C CA . LEU B 1 225 ? -11.258 -14.406 2.064 1 98.5 225 LEU B CA 1
ATOM 4054 C C . LEU B 1 225 ? -10.367 -15.031 3.137 1 98.5 225 LEU B C 1
ATOM 4056 O O . LEU B 1 225 ? -9.461 -15.805 2.822 1 98.5 225 LEU B O 1
ATOM 4060 N N . ASP B 1 226 ? -10.664 -14.742 4.383 1 98 226 ASP B N 1
ATOM 4061 C CA . ASP B 1 226 ? -9.945 -15.375 5.48 1 98 226 ASP B CA 1
ATOM 4062 C C . ASP B 1 226 ? -10.219 -16.875 5.52 1 98 226 ASP B C 1
ATOM 4064 O O . ASP B 1 226 ? -9.312 -17.672 5.754 1 98 226 ASP B O 1
ATOM 4068 N N . LEU B 1 227 ? -11.453 -17.172 5.328 1 98.5 227 LEU B N 1
ATOM 4069 C CA . LEU B 1 227 ? -11.852 -18.578 5.332 1 98.5 227 LEU B CA 1
ATOM 4070 C C . LEU B 1 227 ? -11.125 -19.344 4.23 1 98.5 227 LEU B C 1
ATOM 4072 O O . LEU B 1 227 ? -10.539 -20.391 4.488 1 98.5 227 LEU B O 1
ATOM 4076 N N . ILE B 1 228 ? -11.117 -18.828 3.016 1 98.62 228 ILE B N 1
ATOM 4077 C CA . ILE B 1 228 ? -10.547 -19.594 1.914 1 98.62 228 ILE B CA 1
ATOM 4078 C C . ILE B 1 228 ? -9.023 -19.656 2.064 1 98.62 228 ILE B C 1
ATOM 4080 O O . ILE B 1 228 ? -8.398 -20.641 1.666 1 98.62 228 ILE B O 1
ATOM 4084 N N . ASP B 1 229 ? -8.469 -18.609 2.629 1 98.44 229 ASP B N 1
ATOM 4085 C CA . ASP B 1 229 ? -7.035 -18.656 2.9 1 98.44 229 ASP B CA 1
ATOM 4086 C C . ASP B 1 229 ? -6.695 -19.781 3.879 1 98.44 229 ASP B C 1
ATOM 4088 O O . ASP B 1 229 ? -5.742 -20.531 3.662 1 98.44 229 ASP B O 1
ATOM 4092 N N . ARG B 1 230 ? -7.484 -19.906 4.93 1 98.06 230 ARG B N 1
ATOM 4093 C CA . ARG B 1 230 ? -7.297 -20.969 5.91 1 98.06 230 ARG B CA 1
ATOM 4094 C C . ARG B 1 230 ? -7.461 -22.344 5.266 1 98.06 230 ARG B C 1
ATOM 4096 O O . ARG B 1 230 ? -6.645 -23.234 5.488 1 98.06 230 ARG B O 1
ATOM 4103 N N . LEU B 1 231 ? -8.445 -22.484 4.465 1 98.56 231 LEU B N 1
ATOM 4104 C CA . LEU B 1 231 ? -8.711 -23.766 3.816 1 98.56 231 LEU B CA 1
ATOM 4105 C C . LEU B 1 231 ? -7.605 -24.109 2.824 1 98.56 231 LEU B C 1
ATOM 4107 O O . LEU B 1 231 ? -7.219 -25.281 2.701 1 98.56 231 LEU B O 1
ATOM 4111 N N . THR B 1 232 ? -7.098 -23.109 2.127 1 98.62 232 THR B N 1
ATOM 4112 C CA . THR B 1 232 ? -6.035 -23.328 1.147 1 98.62 232 THR B CA 1
ATOM 4113 C C . THR B 1 232 ? -4.77 -23.828 1.824 1 98.62 232 THR B C 1
ATOM 4115 O O . THR B 1 232 ? -4.078 -24.703 1.287 1 98.62 232 THR B O 1
ATOM 4118 N N . GLN B 1 233 ? -4.543 -23.359 3.012 1 97.75 233 GLN B N 1
ATOM 4119 C CA . GLN B 1 233 ? -3.279 -23.625 3.691 1 97.75 233 GLN B CA 1
ATOM 4120 C C . GLN B 1 233 ? -3.352 -24.922 4.508 1 97.75 233 GLN B C 1
ATOM 4122 O O . GLN B 1 233 ? -2.355 -25.344 5.098 1 97.75 233 GLN B O 1
ATOM 4127 N N . ASP B 1 234 ? -4.508 -25.531 4.566 1 97.38 234 ASP B N 1
ATOM 4128 C CA . ASP B 1 234 ? -4.652 -26.781 5.324 1 97.38 234 ASP B CA 1
ATOM 4129 C C . ASP B 1 234 ? -3.664 -27.828 4.84 1 97.38 234 ASP B C 1
ATOM 4131 O O . ASP B 1 234 ? -3.758 -28.312 3.707 1 97.38 234 ASP B O 1
ATOM 4135 N N . PRO B 1 235 ? -2.729 -28.25 5.727 1 96.44 235 PRO B N 1
ATOM 4136 C CA . PRO B 1 235 ? -1.671 -29.172 5.293 1 96.44 235 PRO B CA 1
ATOM 4137 C C . PRO B 1 235 ? -2.219 -30.5 4.766 1 96.44 235 PRO B C 1
ATOM 4139 O O . PRO B 1 235 ? -1.577 -31.141 3.934 1 96.44 235 PRO B O 1
ATOM 4142 N N . ALA B 1 236 ? -3.34 -30.859 5.152 1 97.19 236 ALA B N 1
ATOM 4143 C CA . ALA B 1 236 ? -3.939 -32.125 4.711 1 97.19 236 ALA B CA 1
ATOM 4144 C C . ALA B 1 236 ? -4.34 -32.031 3.238 1 97.19 236 ALA B C 1
ATOM 4146 O O . ALA B 1 236 ? -4.625 -33.062 2.615 1 97.19 236 ALA B O 1
ATOM 4147 N N . HIS B 1 237 ? -4.305 -30.844 2.701 1 98.25 237 HIS B N 1
ATOM 4148 C CA . HIS B 1 237 ? -4.789 -30.672 1.337 1 98.25 237 HIS B CA 1
ATOM 4149 C C . HIS B 1 237 ? -3.744 -29.969 0.47 1 98.25 237 HIS B C 1
ATOM 4151 O O . HIS B 1 237 ? -4.07 -29.422 -0.585 1 98.25 237 HIS B O 1
ATOM 4157 N N . VAL B 1 238 ? -2.516 -29.938 0.969 1 98.5 238 VAL B N 1
ATOM 4158 C CA . VAL B 1 238 ? -1.446 -29.25 0.264 1 98.5 238 VAL B CA 1
ATOM 4159 C C . VAL B 1 238 ? -0.374 -30.234 -0.17 1 98.5 238 VAL B C 1
ATOM 4161 O O . VAL B 1 238 ? 0.135 -31.016 0.649 1 98.5 238 VAL B O 1
ATOM 4164 N N . TYR B 1 239 ? -0.08 -30.312 -1.454 1 98.44 239 TYR B N 1
ATOM 4165 C CA . TYR B 1 239 ? 1.089 -31.016 -1.956 1 98.44 239 TYR B CA 1
ATOM 4166 C C . TYR B 1 239 ? 2.34 -30.156 -1.858 1 98.44 239 TYR B C 1
ATOM 4168 O O . TYR B 1 239 ? 2.373 -29.031 -2.381 1 98.44 239 TYR B O 1
ATOM 4176 N N . VAL B 1 240 ? 3.305 -30.625 -1.187 1 97.56 240 VAL B N 1
ATOM 4177 C CA . VAL B 1 240 ? 4.594 -29.953 -1.091 1 97.56 240 VAL B CA 1
ATOM 4178 C C . VAL B 1 240 ? 5.57 -30.547 -2.1 1 97.56 240 VAL B C 1
ATOM 4180 O O . VAL B 1 240 ? 5.992 -31.703 -1.957 1 97.56 240 VAL B O 1
ATOM 4183 N N . HIS B 1 241 ? 5.938 -29.828 -3.088 1 98.38 241 HIS B N 1
ATOM 4184 C CA . HIS B 1 241 ? 6.93 -30.281 -4.051 1 98.38 241 HIS B CA 1
ATOM 4185 C C . HIS B 1 241 ? 8.344 -29.984 -3.576 1 98.38 241 HIS B C 1
ATOM 4187 O O . HIS B 1 241 ? 8.766 -28.812 -3.559 1 98.38 241 HIS B O 1
ATOM 4193 N N . ARG B 1 242 ? 8.984 -30.938 -3.24 1 96.75 242 ARG B N 1
ATOM 4194 C CA . ARG B 1 242 ? 10.406 -30.828 -2.924 1 96.75 242 ARG B CA 1
ATOM 4195 C C . ARG B 1 242 ? 11.258 -30.984 -4.176 1 96.75 242 ARG B C 1
ATOM 4197 O O . ARG B 1 242 ? 11.445 -32.094 -4.672 1 96.75 242 ARG B O 1
ATOM 4204 N N . TRP B 1 243 ? 11.797 -29.953 -4.602 1 97.44 243 TRP B N 1
ATOM 4205 C CA . TRP B 1 243 ? 12.469 -29.875 -5.898 1 97.44 243 TRP B CA 1
ATOM 4206 C C . TRP B 1 243 ? 13.688 -30.781 -5.938 1 97.44 243 TRP B C 1
ATOM 4208 O O . TRP B 1 243 ? 14.406 -30.906 -4.941 1 97.44 243 TRP B O 1
ATOM 4218 N N . GLN B 1 244 ? 13.852 -31.375 -7.031 1 94.44 244 GLN B N 1
ATOM 4219 C CA . GLN B 1 244 ? 15.078 -32.062 -7.43 1 94.44 244 GLN B CA 1
ATOM 4220 C C . GLN B 1 244 ? 15.617 -31.5 -8.742 1 94.44 244 GLN B C 1
ATOM 4222 O O . GLN B 1 244 ? 14.859 -31 -9.57 1 94.44 244 GLN B O 1
ATOM 4227 N N . PRO B 1 245 ? 16.938 -31.562 -8.852 1 91.44 245 PRO B N 1
ATOM 4228 C CA . PRO B 1 245 ? 17.469 -31.109 -10.133 1 91.44 245 PRO B CA 1
ATOM 4229 C C . PRO B 1 245 ? 16.828 -31.828 -11.32 1 91.44 245 PRO B C 1
ATOM 4231 O O . PRO B 1 245 ? 16.656 -33.062 -11.289 1 91.44 245 PRO B O 1
ATOM 4234 N N . GLY B 1 246 ? 16.438 -31.047 -12.312 1 93.75 246 GLY B N 1
ATOM 4235 C CA . GLY B 1 246 ? 15.875 -31.625 -13.531 1 93.75 246 GLY B CA 1
ATOM 4236 C C . GLY B 1 246 ? 14.367 -31.75 -13.492 1 93.75 246 GLY B C 1
ATOM 4237 O O . GLY B 1 246 ? 13.75 -32.25 -14.438 1 93.75 246 GLY B O 1
ATOM 4238 N N . ASP B 1 247 ? 13.805 -31.297 -12.383 1 97.62 247 ASP B N 1
ATOM 4239 C CA . ASP B 1 247 ? 12.344 -31.312 -12.281 1 97.62 247 ASP B CA 1
ATOM 4240 C C . ASP B 1 247 ? 11.719 -30.281 -13.219 1 97.62 247 ASP B C 1
ATOM 4242 O O . ASP B 1 247 ? 12.18 -29.141 -13.297 1 97.62 247 ASP B O 1
ATOM 4246 N N . LEU B 1 248 ? 10.742 -30.766 -13.938 1 98.31 248 LEU B N 1
ATOM 4247 C CA . LEU B 1 248 ? 9.875 -29.859 -14.688 1 98.31 248 LEU B CA 1
ATOM 4248 C C . LEU B 1 248 ? 8.438 -29.938 -14.18 1 98.31 248 LEU B C 1
ATOM 4250 O O . LEU B 1 248 ? 7.875 -31.031 -14.07 1 98.31 248 LEU B O 1
ATOM 4254 N N . LEU B 1 249 ? 7.93 -28.781 -13.797 1 98.69 249 LEU B N 1
ATOM 4255 C CA . LEU B 1 249 ? 6.535 -28.672 -13.383 1 98.69 249 LEU B CA 1
ATOM 4256 C C . LEU B 1 249 ? 5.723 -27.875 -14.398 1 98.69 249 LEU B C 1
ATOM 4258 O O . LEU B 1 249 ? 6.195 -26.875 -14.93 1 98.69 249 LEU B O 1
ATOM 4262 N N . ILE B 1 250 ? 4.531 -28.312 -14.664 1 98.5 250 ILE B N 1
ATOM 4263 C CA . ILE B 1 250 ? 3.559 -27.547 -15.438 1 98.5 250 ILE B CA 1
ATOM 4264 C C . ILE B 1 250 ? 2.178 -27.672 -14.797 1 98.5 250 ILE B C 1
ATOM 4266 O O . ILE B 1 250 ? 1.774 -28.766 -14.383 1 98.5 250 ILE B O 1
ATOM 4270 N N . TRP B 1 251 ? 1.489 -26.516 -14.68 1 98.69 251 TRP B N 1
ATOM 4271 C CA . TRP B 1 251 ? 0.192 -26.594 -14.016 1 98.69 251 TRP B CA 1
ATOM 4272 C C . TRP B 1 251 ? -0.807 -25.641 -14.672 1 98.69 251 TRP B C 1
ATOM 4274 O O . TRP B 1 251 ? -0.419 -24.734 -15.406 1 98.69 251 TRP B O 1
ATOM 4284 N N . LYS B 1 252 ? -2.088 -25.953 -14.43 1 98.44 252 LYS B N 1
ATOM 4285 C CA . LYS B 1 252 ? -3.188 -25.094 -14.852 1 98.44 252 LYS B CA 1
ATOM 4286 C C . LYS B 1 252 ? -3.309 -23.875 -13.953 1 98.44 252 LYS B C 1
ATOM 4288 O O . LYS B 1 252 ? -3.559 -24 -12.75 1 98.44 252 LYS B O 1
ATOM 4293 N N . THR B 1 253 ? -3.293 -22.688 -14.508 1 97.75 253 THR B N 1
ATOM 4294 C CA . THR B 1 253 ? -3.164 -21.484 -13.711 1 97.75 253 THR B CA 1
ATOM 4295 C C . THR B 1 253 ? -4.469 -21.172 -12.984 1 97.75 253 THR B C 1
ATOM 4297 O O . THR B 1 253 ? -4.461 -20.547 -11.922 1 97.75 253 THR B O 1
ATOM 4300 N N . ARG B 1 254 ? -5.578 -21.641 -13.492 1 98 254 ARG B N 1
ATOM 4301 C CA . ARG B 1 254 ? -6.871 -21.297 -12.906 1 98 254 ARG B CA 1
ATOM 4302 C C . ARG B 1 254 ? -7.215 -22.234 -11.758 1 98 254 ARG B C 1
ATOM 4304 O O . ARG B 1 254 ? -7.762 -21.812 -10.734 1 98 254 ARG B O 1
ATOM 4311 N N . THR B 1 255 ? -6.789 -23.484 -11.906 1 98.69 255 THR B N 1
ATOM 4312 C CA . THR B 1 255 ? -7.32 -24.453 -10.953 1 98.69 255 THR B CA 1
ATOM 4313 C C . THR B 1 255 ? -6.258 -24.844 -9.93 1 98.69 255 THR B C 1
ATOM 4315 O O . THR B 1 255 ? -6.57 -25.422 -8.883 1 98.69 255 THR B O 1
ATOM 4318 N N . ALA B 1 256 ? -5.012 -24.547 -10.164 1 98.75 256 ALA B N 1
ATOM 4319 C CA . ALA B 1 256 ? -3.955 -24.844 -9.203 1 98.75 256 ALA B CA 1
ATOM 4320 C C . ALA B 1 256 ? -3.533 -23.578 -8.453 1 98.75 256 ALA B C 1
ATOM 4322 O O . ALA B 1 256 ? -3.053 -22.625 -9.055 1 98.75 256 ALA B O 1
ATOM 4323 N N . LEU B 1 257 ? -3.744 -23.562 -7.176 1 98.81 257 LEU B N 1
ATOM 4324 C CA . LEU B 1 257 ? -3.113 -22.578 -6.309 1 98.81 257 LEU B CA 1
ATOM 4325 C C . LEU B 1 257 ? -1.702 -23 -5.93 1 98.81 257 LEU B C 1
ATOM 4327 O O . LEU B 1 257 ? -1.429 -24.203 -5.805 1 98.81 257 LEU B O 1
ATOM 4331 N N . HIS B 1 258 ? -0.864 -22.016 -5.758 1 98.69 258 HIS B N 1
ATOM 4332 C CA . HIS B 1 258 ? 0.478 -22.406 -5.332 1 98.69 258 HIS B CA 1
ATOM 4333 C C . HIS B 1 258 ? 1.162 -21.266 -4.582 1 98.69 258 HIS B C 1
ATOM 4335 O O . HIS B 1 258 ? 0.674 -20.125 -4.582 1 98.69 258 HIS B O 1
ATOM 4341 N N . ALA B 1 259 ? 2.221 -21.609 -3.932 1 98.06 259 ALA B N 1
ATOM 4342 C CA . ALA B 1 259 ? 3.074 -20.672 -3.203 1 98.06 259 ALA B CA 1
ATOM 4343 C C . ALA B 1 259 ? 4.5 -21.203 -3.092 1 98.06 259 ALA B C 1
ATOM 4345 O O . ALA B 1 259 ? 4.711 -22.375 -2.764 1 98.06 259 ALA B O 1
ATOM 4346 N N . ALA B 1 260 ? 5.402 -20.328 -3.387 1 96.62 260 ALA B N 1
ATOM 4347 C CA . ALA B 1 260 ? 6.801 -20.672 -3.15 1 96.62 260 ALA B CA 1
ATOM 4348 C C . ALA B 1 260 ? 7.176 -20.484 -1.683 1 96.62 260 ALA B C 1
ATOM 4350 O O . ALA B 1 260 ? 6.707 -19.531 -1.037 1 96.62 260 ALA B O 1
ATOM 4351 N N . THR B 1 261 ? 7.969 -21.344 -1.131 1 95.88 261 THR B N 1
ATOM 4352 C CA . THR B 1 261 ? 8.477 -21.172 0.227 1 95.88 261 THR B CA 1
ATOM 4353 C C . THR B 1 261 ? 9.844 -20.5 0.213 1 95.88 261 THR B C 1
ATOM 4355 O O . THR B 1 261 ? 10.508 -20.469 -0.825 1 95.88 261 THR B O 1
ATOM 4358 N N . ALA B 1 262 ? 10.227 -20 1.287 1 92.62 262 ALA B N 1
ATOM 4359 C CA . ALA B 1 262 ? 11.492 -19.281 1.409 1 92.62 262 ALA B CA 1
ATOM 4360 C C . ALA B 1 262 ? 12.68 -20.219 1.178 1 92.62 262 ALA B C 1
ATOM 4362 O O . ALA B 1 262 ? 12.625 -21.391 1.526 1 92.62 262 ALA B O 1
ATOM 4363 N N . VAL B 1 263 ? 13.695 -19.672 0.57 1 94.12 263 VAL B N 1
ATOM 4364 C CA . VAL B 1 263 ? 14.984 -20.359 0.461 1 94.12 263 VAL B CA 1
ATOM 4365 C C . VAL B 1 263 ? 15.883 -19.938 1.621 1 94.12 263 VAL B C 1
ATOM 4367 O O . VAL B 1 263 ? 16.062 -18.75 1.885 1 94.12 263 VAL B O 1
ATOM 4370 N N . GLU B 1 264 ? 16.375 -20.875 2.291 1 91.56 264 GLU B N 1
ATOM 4371 C CA . GLU B 1 264 ? 17.25 -20.609 3.424 1 91.56 264 GLU B CA 1
ATOM 4372 C C . GLU B 1 264 ? 18.438 -19.719 3.01 1 91.56 264 GLU B C 1
ATOM 4374 O O . GLU B 1 264 ? 19 -19.906 1.932 1 91.56 264 GLU B O 1
ATOM 4379 N N . PRO B 1 265 ? 18.766 -18.766 3.961 1 90.06 265 PRO B N 1
ATOM 4380 C CA . PRO B 1 265 ? 19.922 -17.938 3.652 1 90.06 265 PRO B CA 1
ATOM 4381 C C . PRO B 1 265 ? 21.172 -18.75 3.322 1 90.06 265 PRO B C 1
ATOM 4383 O O . PRO B 1 265 ? 21.422 -19.781 3.955 1 90.06 265 PRO B O 1
ATOM 4386 N N . GLY B 1 266 ? 21.891 -18.375 2.359 1 91.38 266 GLY B N 1
ATOM 4387 C CA . GLY B 1 266 ? 23.094 -19.062 1.97 1 91.38 266 GLY B CA 1
ATOM 4388 C C . GLY B 1 266 ? 22.875 -20.094 0.876 1 91.38 266 GLY B C 1
ATOM 4389 O O . GLY B 1 266 ? 23.844 -20.578 0.273 1 91.38 266 GLY B O 1
ATOM 4390 N N . LEU B 1 267 ? 21.641 -20.438 0.61 1 93.19 267 LEU B N 1
ATOM 4391 C CA . LEU B 1 267 ? 21.312 -21.375 -0.462 1 93.19 267 LEU B CA 1
ATOM 4392 C C . LEU B 1 267 ? 20.781 -20.641 -1.684 1 93.19 267 LEU B C 1
ATOM 4394 O O . LEU B 1 267 ? 20.312 -19.5 -1.572 1 93.19 267 LEU B O 1
ATOM 4398 N N . SER B 1 268 ? 20.953 -21.328 -2.814 1 93.69 268 SER B N 1
ATOM 4399 C CA . SER B 1 268 ? 20.531 -20.703 -4.066 1 93.69 268 SER B CA 1
ATOM 4400 C C . SER B 1 268 ? 19.516 -21.562 -4.812 1 93.69 268 SER B C 1
ATOM 4402 O O . SER B 1 268 ? 19.625 -22.797 -4.793 1 93.69 268 SER B O 1
ATOM 4404 N N . ARG B 1 269 ? 18.672 -20.875 -5.422 1 95 269 ARG B N 1
ATOM 4405 C CA . ARG B 1 269 ? 17.641 -21.531 -6.242 1 95 269 ARG B CA 1
ATOM 4406 C C . ARG B 1 269 ? 17.391 -20.75 -7.523 1 95 269 ARG B C 1
ATOM 4408 O O . ARG B 1 269 ? 17.188 -19.531 -7.484 1 95 269 ARG B O 1
ATOM 4415 N N . THR B 1 270 ? 17.422 -21.469 -8.648 1 94.5 270 THR B N 1
ATOM 4416 C CA . THR B 1 270 ? 17.109 -20.859 -9.938 1 94.5 270 THR B CA 1
ATOM 4417 C C . THR B 1 270 ? 16.156 -21.766 -10.734 1 94.5 270 THR B C 1
ATOM 4419 O O . THR B 1 270 ? 16.438 -22.938 -10.938 1 94.5 270 THR B O 1
ATOM 4422 N N . VAL B 1 271 ? 15.086 -21.188 -11.117 1 95.44 271 VAL B N 1
ATOM 4423 C CA . VAL B 1 271 ? 14.156 -21.875 -12 1 95.44 271 VAL B CA 1
ATOM 4424 C C . VAL B 1 271 ? 13.82 -20.984 -13.195 1 95.44 271 VAL B C 1
ATOM 4426 O O . VAL B 1 271 ? 13.82 -19.766 -13.086 1 95.44 271 VAL B O 1
ATOM 4429 N N . HIS B 1 272 ? 13.594 -21.641 -14.336 1 94.94 272 HIS B N 1
ATOM 4430 C CA . HIS B 1 272 ? 13.102 -20.953 -15.523 1 94.94 272 HIS B CA 1
ATOM 4431 C C . HIS B 1 272 ? 11.594 -21.109 -15.672 1 94.94 272 HIS B C 1
ATOM 4433 O O . HIS B 1 272 ? 11.07 -22.219 -15.547 1 94.94 272 HIS B O 1
ATOM 4439 N N . ARG B 1 273 ? 11.016 -19.969 -15.953 1 95.19 273 ARG B N 1
ATOM 4440 C CA . ARG B 1 273 ? 9.562 -19.953 -16.031 1 95.19 273 ARG B CA 1
ATOM 4441 C C . ARG B 1 273 ? 9.086 -19.625 -17.438 1 95.19 273 ARG B C 1
ATOM 4443 O O . ARG B 1 273 ? 9.625 -18.719 -18.078 1 95.19 273 ARG B O 1
ATOM 4450 N N . ALA B 1 274 ? 8.109 -20.391 -17.922 1 94.62 274 ALA B N 1
ATOM 4451 C CA . ALA B 1 274 ? 7.375 -20.062 -19.125 1 94.62 274 ALA B CA 1
ATOM 4452 C C . ALA B 1 274 ? 5.883 -19.922 -18.844 1 94.62 274 ALA B C 1
ATOM 4454 O O . ALA B 1 274 ? 5.297 -20.75 -18.141 1 94.62 274 ALA B O 1
ATOM 4455 N N . SER B 1 275 ? 5.293 -18.891 -19.328 1 94.5 275 SER B N 1
ATOM 4456 C CA . SER B 1 275 ? 3.844 -18.734 -19.375 1 94.5 275 SER B CA 1
ATOM 4457 C C . SER B 1 275 ? 3.275 -19.172 -20.719 1 94.5 275 SER B C 1
ATOM 4459 O O . SER B 1 275 ? 3.773 -18.766 -21.766 1 94.5 275 SER B O 1
ATOM 4461 N N . ILE B 1 276 ? 2.285 -20.016 -20.625 1 95.62 276 ILE B N 1
ATOM 4462 C CA . ILE B 1 276 ? 1.828 -20.656 -21.844 1 95.62 276 ILE B CA 1
ATOM 4463 C C . ILE B 1 276 ? 0.35 -20.359 -22.078 1 95.62 276 ILE B C 1
ATOM 4465 O O . ILE B 1 276 ? -0.504 -20.766 -21.281 1 95.62 276 ILE B O 1
ATOM 4469 N N . GLU B 1 277 ? 0.066 -19.703 -23.141 1 92.81 277 GLU B N 1
ATOM 4470 C CA . GLU B 1 277 ? -1.317 -19.469 -23.531 1 92.81 277 GLU B CA 1
ATOM 4471 C C . GLU B 1 277 ? -1.916 -20.703 -24.203 1 92.81 277 GLU B C 1
ATOM 4473 O O . GLU B 1 277 ? -1.222 -21.438 -24.922 1 92.81 277 GLU B O 1
ATOM 4478 N N . ALA B 1 278 ? -3.156 -20.953 -23.891 1 83.19 278 ALA B N 1
ATOM 4479 C CA . ALA B 1 278 ? -3.812 -22.109 -24.5 1 83.19 278 ALA B CA 1
ATOM 4480 C C . ALA B 1 278 ? -3.754 -22.016 -26.031 1 83.19 278 ALA B C 1
ATOM 4482 O O . ALA B 1 278 ? -3.699 -20.922 -26.594 1 83.19 278 ALA B O 1
ATOM 4483 N N . PRO B 1 279 ? -3.584 -23.234 -26.547 1 74.25 279 PRO B N 1
ATOM 4484 C CA . PRO B 1 279 ? -3.59 -23.203 -28.016 1 74.25 279 PRO B CA 1
ATOM 4485 C C . PRO B 1 279 ? -4.867 -22.594 -28.594 1 74.25 279 PRO B C 1
ATOM 4487 O O . PRO B 1 279 ? -5.922 -22.656 -27.953 1 74.25 279 PRO B O 1
ATOM 4490 N N . VAL B 1 280 ? -4.789 -21.875 -29.562 1 55.34 280 VAL B N 1
ATOM 4491 C CA . VAL B 1 280 ? -5.934 -21.344 -30.297 1 55.34 280 VAL B CA 1
ATOM 4492 C C . VAL B 1 280 ? -6.672 -22.469 -31 1 55.34 280 VAL B C 1
ATOM 4494 O O . VAL B 1 280 ? -6.055 -23.438 -31.453 1 55.34 280 VAL B O 1
#

InterPro domains:
  IPR003819 TauD/TfdA-like domain [PF02668] (3-274)
  IPR042098 Glutarate 2-hydroxylase superfamily [G3DSA:3.60.130.10] (1-280)
  IPR051323 Alpha-ketoglutarate-dependent sulfate ester dioxygenase-like [PTHR30468] (4-276)

Foldseek 3Di:
DDWDAQAPQAEIEDEDDELVRCPDPVCVVVVLLRQLARQKYKYPDYDDDPVSVLVSLVSQFAWDADPDQVQADPVGRSKGKEKPDDDPNHDNHHYFPFQAKAQPPLQDPAFFFKKKKAWDFADPDAWKKKKFFQLVLLVPDDPVVCVQQVPWKFWFFCLQVDDDDPVCPPPDSVRVVVVRCVVRPIDIDRQWDASPSNRTIGGQDALRGTDFIPPDDPVVRNVVNVVSSVSRPPPSRMRIGRDDHGMMMMGGRRTMIMRITDDDPPGMTMMMMTRGHGHD/DDWDDQAPQAEIEDEDDELVRCPDPVCVVVVLLRQLARQKYKYPDYDDDPVSVCVSLVSQFAWDADPDQVQADPVGRSKGKEKPDDDPNHDNHHYFPFQFKAQPPLQDPAFFFKKKKAWDFADPDAWKKKKFFQLVLVVPDDPVVCVQQVPWKFWFFCLQVDDDDPVCPPPDSVRVVVVRCVVRPIDIDRQWDASPSNRTIGGQDALRGTDFIPPDDPVVRNVVNVVSSVSRPPPSRMRIGRDDHGMMMMGGSRTMIMRITDDDPPGMTMMMMTGGHGHD

Nearest PDB structures (foldseek):
  6dch-assembly1_A  TM=8.875E-01  e=2.454E-28  Streptomyces coeruleorubidus
  8kif-assembly4_D  TM=8.650E-01  e=8.313E-26  Mycobacterium marinum M
  3v17-assembly1_D  TM=8.856E-01  e=2.423E-24  Pseudomonas putida KT2440
  6edh-assembly1_A  TM=8.751E-01  e=8.261E-24  Escherichia coli K-12
  1gqw-assembly2_A  TM=8.590E-01  e=3.826E-23  Escherichia coli

Sequence (560 aa):
MRFNPLFPTIGTELTGVTFNDILSDALFPELDHALRQHQLLVIRGLQLTPEQQLLLARKFGHPIPFVMSRYHHPDHPELMISSNEVKDGKPLGVARVGNFWHQDSSFTQDPAAYTMLYGINIPPRSGDTLFASAIDLYRRLPEEWKRRIAGLQARHTVSKRFRIRAEHVGLSIAELNEVIAQEHPTVLHPLVQIDQDSGQPYLYASKEYVDEVLGLDRASSDEFLDLIDRLTQDPAHVYVHRWQPGDLLIWKTRTALHAATAVEPGLSRTVHRASIEAPVMRFNPLFPTIGTELTGVTFNDILSDALFPELDHALRQHQLLVIRGLQLTPEQQLLLARKFGHPIPFVMSRYHHPDHPELMISSNEVKDGKPLGVARVGNFWHQDSSFTQDPAAYTMLYGINIPPRSGDTLFASAIDLYRRLPEEWKRRIAGLQARHTVSKRFRIRAEHVGLSIAELNEVIAQEHPTVLHPLVQIDQDSGQPYLYASKEYVDEVLGLDRASSDEFLDLIDRLTQDPAHVYVHRWQPGDLLIWKTRTALHAATAVEPGLSRTVHRASIEAPV

pLDDT: mean 93.82, std 6.59, range [55.34, 98.88]

Organism: Chromobacterium violaceum (strain ATCC 12472 / DSM 30191 / JCM 1249 / CCUG 213 / NBRC 12614 / NCIMB 9131 / NCTC 9757 / MK) (NCBI:txid243365)

Radius of gyration: 29.55 Å; Cα contacts (8 Å, |Δi|>4): 1259; chains: 2; bounding box: 56×91×61 Å